Protein AF-0000000078949947 (afdb_homodimer)

Radius of gyration: 23.32 Å; Cα contacts (8 Å, |Δi|>4): 1064; chains: 2; bounding box: 54×66×58 Å

Solvent-accessible surface area (backbone atoms only — not comparable to full-atom values): 25409 Å² total; per-residue (Å²): 137,68,42,41,74,40,51,71,68,37,45,78,71,24,43,56,66,83,35,68,67,46,42,41,40,52,71,69,66,50,63,49,78,72,33,73,46,39,34,27,37,56,73,39,55,52,26,29,45,30,62,38,53,92,55,86,46,49,63,58,54,96,74,44,79,74,49,72,36,62,74,62,40,54,33,36,42,34,33,24,37,48,58,60,75,52,43,49,52,43,40,20,55,45,22,17,67,24,39,36,31,39,34,37,25,43,38,91,64,29,63,72,69,46,64,66,30,59,50,58,65,66,51,48,50,54,61,35,27,49,52,11,6,24,59,11,54,32,26,48,76,52,46,76,46,79,45,73,30,63,69,62,48,63,70,64,64,70,59,86,95,50,67,60,46,39,36,29,64,31,60,86,38,88,39,48,50,77,73,60,81,62,85,42,78,33,37,36,39,41,39,44,17,79,76,36,69,53,69,70,54,51,53,55,48,41,73,72,63,32,43,59,20,15,66,43,92,41,43,67,54,42,56,55,49,50,54,34,50,50,44,55,49,58,54,54,39,71,89,120,137,68,41,42,73,39,50,72,69,34,46,79,70,25,42,54,63,83,35,67,68,47,39,41,41,53,70,70,64,51,64,49,79,72,33,73,46,41,33,26,36,56,75,39,56,51,28,25,41,29,62,39,56,92,57,85,42,48,65,57,54,94,70,45,82,72,47,72,37,63,75,61,40,54,33,37,42,34,34,24,37,48,59,60,76,54,45,48,51,42,41,21,55,43,20,18,68,25,39,37,30,40,34,38,24,42,39,90,65,28,64,71,69,45,64,67,31,58,50,56,67,69,49,48,50,52,61,34,28,50,53,10,6,26,59,11,53,31,26,49,75,52,44,76,46,79,46,73,31,62,68,62,49,64,70,64,65,71,60,84,96,49,68,60,46,38,36,28,62,32,60,87,37,88,39,48,50,76,73,59,81,63,85,43,77,33,36,38,39,41,38,44,18,79,77,37,68,53,71,70,55,52,53,54,46,41,73,72,63,31,44,58,20,14,67,43,92,40,43,65,54,43,58,55,48,51,54,34,50,51,44,54,49,59,56,53,39,71,90,121

Nearest PDB structures (foldseek):
  1nxz-assembly1_B  TM=7.321E-01  e=8.534E-15  Haemophilus influenzae
  1vhk-assembly3_C  TM=7.409E-01  e=8.201E-14  Bacillus subtilis
  5vm8-assembly3_A  TM=7.693E-01  e=1.000E-12  Neisseria gonorrhoeae
  3kw2-assembly1_B  TM=7.821E-01  e=1.814E-12  Porphyromonas gingivalis ATCC 33277
  2z0y-assembly3_A  TM=6.075E-01  e=7.136E-12  Thermus thermophilus

Sequence (480 aa):
MNLILINPDELKNGLILNDSRVKHINEILKLKNNETFKFGIIGEEHIYSCVYQKDVKLFFRKNHKIAKSNKLKKLKVIIGLVRPIAAKRIITHLGSMGISELIFFNALLSEKSYSCSKLFKEREYEKYLIEGAMQGGITYIPKVNILNNLREVLKNTEYEGSNTTKILLERESKNKLVDLNIKTKNTVVIIGPERGFITKEINLIKEYNFNAYNISSNILRTETATIVASAIITSKMNSKMNLILINPDELKNGLILNDSRVKHINEILKLKNNETFKFGIIGEEHIYSCVYQKDVKLFFRKNHKIAKSNKLKKLKVIIGLVRPIAAKRIITHLGSMGISELIFFNALLSEKSYSCSKLFKEREYEKYLIEGAMQGGITYIPKVNILNNLREVLKNTEYEGSNTTKILLERESKNKLVDLNIKTKNTVVIIGPERGFITKEINLIKEYNFNAYNISSNILRTETATIVASAIITSKMNSK

pLDDT: mean 90.92, std 9.74, range [47.66, 98.75]

InterPro domains:
  IPR006700 Ribosomal RNA small subunit methyltransferase E [PIRSF015601] (1-238)
  IPR006700 Ribosomal RNA small subunit methyltransferase E [PTHR30027] (1-235)
  IPR006700 Ribosomal RNA small subunit methyltransferase E [TIGR00046] (1-237)
  IPR029026 tRNA (guanine-N1-)-methyltransferase, N-terminal [G3DSA:3.40.1280.10] (6-240)
  IPR029028 Alpha/beta knot methyltransferases [SSF75217] (74-235)
  IPR046886 Ribosomal RNA small subunit methyltransferase E, methyltransferase domain [PF04452] (72-233)
  IPR046886 Ribosomal RNA small subunit methyltransferase E, methyltransferase domain [cd18084] (75-233)

Secondary structure (DSSP, 8-state):
--EEEE-HHHHHH-B-TTSHHHHIIIIIS-PPTT-EEEEEETT-SEEEEEE---SSSB-----EEEEEPPPPEEEEEEEE---HHHHHHHHHHHHHHTEEEEEEE--TTS-GGGGGSHHHHT-THHHHHHHHHHHHT-----EEEEESSHHHHHHT---SSS-EEEEEE-TT-SSBGGG----SSEEEEEE--TT---HHHHHHHHHTTPEEEBS-SS---HHHHHHHHHHHHHHHS---/--EEEE-HHHHHH-EETTSHHHHIIIIIS-PPTT-EEEEEETT-SEEEEEE---SSEE-----EEEEEPPPPEEEEEEEE---HHHHHHHHHHHHHHTEEEEEEE--TTS-GGGGGSHHHHT-THHHHHHHHHHHHT-S---EEEEESSHHHHHHT---SSS-EEEEEE-TT-SSBGGG----SSEEEEEE--TT---HHHHHHHHHTTPEEEBS-SS---HHHHHHHHHHHHHHHS---

Foldseek 3Di:
DFEAEDEPVCQVVADACPDPSNCCCCPPVVDDAQDKDWYYYAPDFFIAIDGDHPDRGGHGDRDDGDDTAAAAAQEEEEEEQEAPVLVLLLLLLVLLLRHAAYEYEHAPPGDPCRCVDCVNPVVVSQVSSSNSVSNNVHNYGHYYYYYYYLVVVLVPPDDPPWDEAAAEEDLPDPAALLPDQDDTRHYYYYFYYQVGHDPVSVVVSVVSVHDYHYHDNDDDGSSVCSSVNSNSVSVNRPSD/DFEAEDEPVCQVVAAACPDPSNCCCCPPVVDDAQDKDWYDYAPDFFIAIAGADDDRGTHGDRDDGDDTAAAAAQEEEEEEQEAPVLVLVLLLLVLLLRHAAYEYEHAPPGDPCRCVDCVNPVVVSQVSSSNSVSVNVHNYGHYYYYYYYLVVVLVPPDDPPWDEAAAEEDLPDPAALLPDQDDTRHYYYYFYYQVGHDPVSVVVSVVSVHDYHYHDNDDDGSSVCSSVNSNSVSVNRPSD

Organism: Borrelia turicatae (strain 91E135) (NCBI:txid314724)

Structure (mmCIF, N/CA/C/O backbone):
data_AF-0000000078949947-model_v1
#
loop_
_entity.id
_entity.type
_entity.pdbx_description
1 polymer 'Ribosomal RNA small subunit methyltransferase E'
#
loop_
_atom_site.group_PDB
_atom_site.id
_atom_site.type_symbol
_atom_site.label_atom_id
_atom_site.label_alt_id
_atom_site.label_comp_id
_atom_site.label_asym_id
_atom_site.label_entity_id
_atom_site.label_seq_id
_atom_site.pdbx_PDB_ins_code
_atom_site.Cartn_x
_atom_site.Cartn_y
_atom_site.Cartn_z
_atom_site.occupancy
_atom_site.B_iso_or_equiv
_atom_site.auth_seq_id
_atom_site.auth_comp_id
_atom_site.auth_asym_id
_atom_site.auth_atom_id
_atom_site.pdbx_PDB_model_num
ATOM 1 N N . MET A 1 1 ? 13.273 -11.602 -13.07 1 56.44 1 MET A N 1
ATOM 2 C CA . MET A 1 1 ? 12.695 -12.867 -13.516 1 56.44 1 MET A CA 1
ATOM 3 C C . MET A 1 1 ? 11.172 -12.797 -13.492 1 56.44 1 MET A C 1
ATOM 5 O O . MET A 1 1 ? 10.57 -12.516 -12.445 1 56.44 1 MET A O 1
ATOM 9 N N . ASN A 1 2 ? 10.586 -12.422 -14.641 1 76.69 2 ASN A N 1
ATOM 10 C CA . ASN A 1 2 ? 9.164 -12.203 -14.867 1 76.69 2 ASN A CA 1
ATOM 11 C C . ASN A 1 2 ? 8.422 -13.516 -15.109 1 76.69 2 ASN A C 1
ATOM 13 O O . ASN A 1 2 ? 8.906 -14.375 -15.844 1 76.69 2 ASN A O 1
ATOM 17 N N . LEU A 1 3 ? 7.602 -13.977 -14.18 1 90.25 3 LEU A N 1
ATOM 18 C CA . LEU A 1 3 ? 6.777 -15.172 -14.312 1 90.25 3 LEU A CA 1
ATOM 19 C C . LEU A 1 3 ? 5.574 -14.906 -15.211 1 90.25 3 LEU A C 1
ATOM 21 O O . LEU A 1 3 ? 4.852 -13.93 -15.023 1 90.25 3 LEU A O 1
ATOM 25 N N . ILE A 1 4 ? 5.516 -15.758 -16.266 1 90.81 4 ILE A N 1
ATOM 26 C CA . ILE A 1 4 ? 4.332 -15.695 -17.125 1 90.81 4 ILE A CA 1
ATOM 27 C C . ILE A 1 4 ? 3.359 -16.812 -16.75 1 90.81 4 ILE A C 1
ATOM 29 O O . ILE A 1 4 ? 3.748 -17.969 -16.656 1 90.81 4 ILE A O 1
ATOM 33 N N . LEU A 1 5 ? 2.143 -16.438 -16.562 1 93.81 5 LEU A N 1
ATOM 34 C CA . LEU A 1 5 ? 1.14 -17.438 -16.219 1 93.81 5 LEU A CA 1
ATOM 35 C C . LEU A 1 5 ? 0.261 -17.766 -17.422 1 93.81 5 LEU A C 1
ATOM 37 O O . LEU A 1 5 ? -0.149 -16.875 -18.156 1 93.81 5 LEU A O 1
ATOM 41 N N . ILE A 1 6 ? 0.01 -19.078 -17.562 1 91.31 6 ILE A N 1
ATOM 42 C CA . ILE A 1 6 ? -0.837 -19.516 -18.672 1 91.31 6 ILE A CA 1
ATOM 43 C C . ILE A 1 6 ? -1.912 -20.469 -18.156 1 91.31 6 ILE A C 1
ATOM 45 O O . ILE A 1 6 ? -1.75 -21.078 -17.094 1 91.31 6 ILE A O 1
ATOM 49 N N . ASN A 1 7 ? -2.988 -20.547 -18.875 1 91.62 7 ASN A N 1
ATOM 50 C CA . ASN A 1 7 ? -4.008 -21.562 -18.594 1 91.62 7 ASN A CA 1
ATOM 51 C C . ASN A 1 7 ? -3.6 -22.938 -19.109 1 91.62 7 ASN A C 1
ATOM 53 O O . ASN A 1 7 ? -2.832 -23.031 -20.062 1 91.62 7 ASN A O 1
ATOM 57 N N . PRO A 1 8 ? -4.156 -23.969 -18.516 1 87.31 8 PRO A N 1
ATOM 58 C CA . PRO A 1 8 ? -3.822 -25.328 -18.969 1 87.31 8 PRO A CA 1
ATOM 59 C C . PRO A 1 8 ? -4.051 -25.5 -20.469 1 87.31 8 PRO A C 1
ATOM 61 O O . PRO A 1 8 ? -3.252 -26.172 -21.141 1 87.31 8 PRO A O 1
ATOM 64 N N . ASP A 1 9 ? -5.031 -24.906 -21.031 1 87.31 9 ASP A N 1
ATOM 65 C CA . ASP A 1 9 ? -5.34 -25.062 -22.453 1 87.31 9 ASP A CA 1
ATOM 66 C C . ASP A 1 9 ? -4.312 -24.328 -23.312 1 87.31 9 ASP A C 1
ATOM 68 O O . ASP A 1 9 ? -4.07 -24.719 -24.453 1 87.31 9 ASP A O 1
ATOM 72 N N . GLU A 1 10 ? -3.73 -23.328 -22.766 1 86 10 GLU A N 1
ATOM 73 C CA . GLU A 1 10 ? -2.754 -22.531 -23.5 1 86 10 GLU A CA 1
ATOM 74 C C . GLU A 1 10 ? -1.422 -23.266 -23.625 1 86 10 GLU A C 1
ATOM 76 O O . GLU A 1 10 ? -0.594 -22.922 -24.469 1 86 10 GLU A O 1
ATOM 81 N N . LEU A 1 11 ? -1.223 -24.234 -22.781 1 81.62 11 LEU A N 1
ATOM 82 C CA . LEU A 1 11 ? -0.013 -25.047 -22.875 1 81.62 11 LEU A CA 1
ATOM 83 C C . LEU A 1 11 ? 0.04 -25.797 -24.188 1 81.62 11 LEU A C 1
ATOM 85 O O . LEU A 1 11 ? 1.101 -25.891 -24.812 1 81.62 11 LEU A O 1
ATOM 89 N N . LYS A 1 12 ? -1.072 -26.281 -24.516 1 79.19 12 LYS A N 1
ATOM 90 C CA . LYS A 1 12 ? -1.162 -27.062 -25.75 1 79.19 12 LYS A CA 1
ATOM 91 C C . LYS A 1 12 ? -1.286 -26.141 -26.969 1 79.19 12 LYS A C 1
ATOM 93 O O . LYS A 1 12 ? -0.629 -26.375 -27.984 1 79.19 12 LYS A O 1
ATOM 98 N N . ASN A 1 13 ? -2.035 -25.031 -26.859 1 81.62 13 ASN A N 1
ATOM 99 C CA . ASN A 1 13 ? -2.412 -24.203 -28 1 81.62 13 ASN A CA 1
ATOM 100 C C . ASN A 1 13 ? -1.415 -23.062 -28.219 1 81.62 13 ASN A C 1
ATOM 102 O O . ASN A 1 13 ? -1.384 -22.469 -29.297 1 81.62 13 ASN A O 1
ATOM 106 N N . GLY A 1 14 ? -0.621 -22.875 -27.234 1 79.06 14 GLY A N 1
ATOM 107 C CA . GLY A 1 14 ? 0.303 -21.766 -27.312 1 79.06 14 GLY A CA 1
ATOM 108 C C . GLY A 1 14 ? -0.367 -20.422 -27.094 1 79.06 14 GLY A C 1
ATOM 109 O O . GLY A 1 14 ? -1.569 -20.359 -26.828 1 79.06 14 GLY A O 1
ATOM 110 N N . LEU A 1 15 ? 0.435 -19.281 -27 1 81.56 15 LEU A N 1
ATOM 111 C CA . LEU A 1 15 ? -0.066 -17.922 -26.875 1 81.56 15 LEU A CA 1
ATOM 112 C C . LEU A 1 15 ? -0.002 -17.188 -28.219 1 81.56 15 LEU A C 1
ATOM 114 O O . LEU A 1 15 ? 0.968 -17.344 -28.969 1 81.56 15 LEU A O 1
ATOM 118 N N . ILE A 1 16 ? -1.073 -16.5 -28.469 1 76.69 16 ILE A N 1
ATOM 119 C CA . ILE A 1 16 ? -1.094 -15.727 -29.703 1 76.69 16 ILE A CA 1
ATOM 120 C C . ILE A 1 16 ? -0.19 -14.5 -29.562 1 76.69 16 ILE A C 1
ATOM 122 O O . ILE A 1 16 ? 0.018 -14.008 -28.453 1 76.69 16 ILE A O 1
ATOM 126 N N . LEU A 1 17 ? 0.232 -13.938 -30.672 1 75.19 17 LEU A N 1
ATOM 127 C CA . LEU A 1 17 ? 1.234 -12.875 -30.672 1 75.19 17 LEU A CA 1
ATOM 128 C C . LEU A 1 17 ? 0.661 -11.586 -30.094 1 75.19 17 LEU A C 1
ATOM 130 O O . LEU A 1 17 ? 1.397 -10.773 -29.547 1 75.19 17 LEU A O 1
ATOM 134 N N . ASN A 1 18 ? -0.579 -11.406 -30.141 1 77.25 18 ASN A N 1
ATOM 135 C CA . ASN A 1 18 ? -1.183 -10.164 -29.672 1 77.25 18 ASN A CA 1
ATOM 136 C C . ASN A 1 18 ? -1.507 -10.219 -28.188 1 77.25 18 ASN A C 1
ATOM 138 O O . ASN A 1 18 ? -1.95 -9.227 -27.594 1 77.25 18 ASN A O 1
ATOM 142 N N . ASP A 1 19 ? -1.219 -11.297 -27.656 1 82.06 19 ASP A N 1
ATOM 143 C CA . ASP A 1 19 ? -1.42 -11.461 -26.219 1 82.06 19 ASP A CA 1
ATOM 144 C C . ASP A 1 19 ? -0.518 -10.516 -25.438 1 82.06 19 ASP A C 1
ATOM 146 O O . ASP A 1 19 ? 0.651 -10.328 -25.781 1 82.06 19 ASP A O 1
ATOM 150 N N . SER A 1 20 ? -1.124 -9.875 -24.438 1 82 20 SER A N 1
ATOM 151 C CA . SER A 1 20 ? -0.386 -8.914 -23.625 1 82 20 SER A CA 1
ATOM 152 C C . SER A 1 20 ? 0.866 -9.547 -23.016 1 82 20 SER A C 1
ATOM 154 O O . SER A 1 20 ? 1.889 -8.883 -22.859 1 82 20 SER A O 1
ATOM 156 N N . ARG A 1 21 ? 0.862 -10.773 -22.703 1 81.81 21 ARG A N 1
ATOM 157 C CA . ARG A 1 21 ? 2.008 -11.484 -22.141 1 81.81 21 ARG A CA 1
ATOM 158 C C . ARG A 1 21 ? 3.129 -11.609 -23.172 1 81.81 21 ARG A C 1
ATOM 160 O O . ARG A 1 21 ? 4.305 -11.445 -22.828 1 81.81 21 ARG A O 1
ATOM 167 N N . VAL A 1 22 ? 2.701 -11.883 -24.375 1 78.44 22 VAL A N 1
ATOM 168 C CA . VAL A 1 22 ? 3.686 -11.977 -25.438 1 78.44 22 VAL A CA 1
ATOM 169 C C . VAL A 1 22 ? 4.305 -10.609 -25.703 1 78.44 22 VAL A C 1
ATOM 171 O O . VAL A 1 22 ? 5.516 -10.484 -25.875 1 78.44 22 VAL A O 1
ATOM 174 N N . LYS A 1 23 ? 3.465 -9.695 -25.672 1 80.69 23 LYS A N 1
ATOM 175 C CA . LYS A 1 23 ? 3.961 -8.336 -25.844 1 80.69 23 LYS A CA 1
ATOM 176 C C . LYS A 1 23 ? 4.949 -7.969 -24.734 1 80.69 23 LYS A C 1
ATOM 178 O O . LYS A 1 23 ? 5.973 -7.332 -25 1 80.69 23 LYS A O 1
ATOM 183 N N . HIS A 1 24 ? 4.555 -8.336 -23.594 1 82.25 24 HIS A N 1
ATOM 184 C CA . HIS A 1 24 ? 5.445 -8.102 -22.469 1 82.25 24 HIS A CA 1
ATOM 185 C C . HIS A 1 24 ? 6.801 -8.766 -22.688 1 82.25 24 HIS A C 1
ATOM 187 O O . HIS A 1 24 ? 7.844 -8.141 -22.469 1 82.25 24 HIS A O 1
ATOM 193 N N . ILE A 1 25 ? 6.793 -9.898 -23.156 1 79.94 25 ILE A N 1
ATOM 194 C CA . ILE A 1 25 ? 8.008 -10.664 -23.391 1 79.94 25 ILE A CA 1
ATOM 195 C C . ILE A 1 25 ? 8.836 -9.984 -24.484 1 79.94 25 ILE A C 1
ATOM 197 O O . ILE A 1 25 ? 10.047 -9.812 -24.328 1 79.94 25 ILE A O 1
ATOM 201 N N . ASN A 1 26 ? 8.148 -9.547 -25.453 1 78.81 26 ASN A N 1
ATOM 202 C CA . ASN A 1 26 ? 8.828 -9.016 -26.625 1 78.81 26 ASN A CA 1
ATOM 203 C C . ASN A 1 26 ? 9.281 -7.574 -26.406 1 78.81 26 ASN A C 1
ATOM 205 O O . ASN A 1 26 ? 10.406 -7.211 -26.766 1 78.81 26 ASN A O 1
ATOM 209 N N . GLU A 1 27 ? 8.414 -6.84 -25.781 1 79.88 27 GLU A N 1
ATOM 210 C CA . GLU A 1 27 ? 8.648 -5.398 -25.75 1 79.88 27 GLU A CA 1
ATOM 211 C C . GLU A 1 27 ? 9.312 -4.977 -24.438 1 79.88 27 GLU A C 1
ATOM 213 O O . GLU A 1 27 ? 10.07 -4.008 -24.406 1 79.88 27 GLU A O 1
ATOM 218 N N . ILE A 1 28 ? 9.039 -5.672 -23.516 1 75.12 28 ILE A N 1
ATOM 219 C CA . ILE A 1 28 ? 9.531 -5.242 -22.203 1 75.12 28 ILE A CA 1
ATOM 220 C C . ILE A 1 28 ? 10.758 -6.066 -21.828 1 75.12 28 ILE A C 1
ATOM 222 O O . ILE A 1 28 ? 11.797 -5.516 -21.453 1 75.12 28 ILE A O 1
ATOM 226 N N . LEU A 1 29 ? 10.602 -7.324 -21.938 1 77.12 29 LEU A N 1
ATOM 227 C CA . LEU A 1 29 ? 11.719 -8.188 -21.562 1 77.12 29 LEU A CA 1
ATOM 228 C C . LEU A 1 29 ? 12.719 -8.312 -22.719 1 77.12 29 LEU A C 1
ATOM 230 O O . LEU A 1 29 ? 13.875 -8.664 -22.5 1 77.12 29 LEU A O 1
ATOM 234 N N . LYS A 1 30 ? 12.234 -8.031 -23.922 1 79.81 30 LYS A N 1
ATOM 235 C CA . LYS A 1 30 ? 13.047 -8.031 -25.141 1 79.81 30 LYS A CA 1
ATOM 236 C C . LYS A 1 30 ? 13.859 -9.32 -25.25 1 79.81 30 LYS A C 1
ATOM 238 O O . LYS A 1 30 ? 15.062 -9.289 -25.516 1 79.81 30 LYS A O 1
ATOM 243 N N . LEU A 1 31 ? 13.219 -10.383 -24.984 1 79.25 31 LEU A N 1
ATOM 244 C CA . LEU A 1 31 ? 13.891 -11.672 -25.047 1 79.25 31 LEU A CA 1
ATOM 245 C C . LEU A 1 31 ? 14.32 -12 -26.469 1 79.25 31 LEU A C 1
ATOM 247 O O . LEU A 1 31 ? 13.578 -11.758 -27.422 1 79.25 31 LEU A O 1
ATOM 251 N N . LYS A 1 32 ? 15.555 -12.375 -26.516 1 80.5 32 LYS A N 1
ATOM 252 C CA . LYS A 1 32 ? 16.078 -12.812 -27.812 1 80.5 32 LYS A CA 1
ATOM 253 C C . LYS A 1 32 ? 15.82 -14.305 -28.031 1 80.5 32 LYS A C 1
ATOM 255 O O . LYS A 1 32 ? 15.469 -15.023 -27.094 1 80.5 32 LYS A O 1
ATOM 260 N N . ASN A 1 33 ? 16.047 -14.633 -29.312 1 79.69 33 ASN A N 1
ATOM 261 C CA . ASN A 1 33 ? 15.898 -16.047 -29.641 1 79.69 33 ASN A CA 1
ATOM 262 C C . ASN A 1 33 ? 16.844 -16.922 -28.828 1 79.69 33 ASN A C 1
ATOM 264 O O . ASN A 1 33 ? 18.016 -16.578 -28.641 1 79.69 33 ASN A O 1
ATOM 268 N N . ASN A 1 34 ? 16.266 -17.984 -28.156 1 80.31 34 ASN A N 1
ATOM 269 C CA . ASN A 1 34 ? 17 -19 -27.391 1 80.31 34 ASN A CA 1
ATOM 270 C C . ASN A 1 34 ? 17.219 -18.547 -25.953 1 80.31 34 ASN A C 1
ATOM 272 O O . ASN A 1 34 ? 17.906 -19.234 -25.188 1 80.31 34 ASN A O 1
ATOM 276 N N . GLU A 1 35 ? 16.641 -17.391 -25.656 1 82.69 35 GLU A N 1
ATOM 277 C CA . GLU A 1 35 ? 16.656 -17.031 -24.234 1 82.69 35 GLU A CA 1
ATOM 278 C C . GLU A 1 35 ? 15.531 -17.703 -23.469 1 82.69 35 GLU A C 1
ATOM 280 O O . GLU A 1 35 ? 14.531 -18.109 -24.062 1 82.69 35 GLU A O 1
ATOM 285 N N . THR A 1 36 ? 15.82 -17.781 -22.219 1 81.94 36 THR A N 1
ATOM 286 C CA . THR A 1 36 ? 14.859 -18.531 -21.422 1 81.94 36 THR A CA 1
ATOM 287 C C . THR A 1 36 ? 13.992 -17.594 -20.594 1 81.94 36 THR A C 1
ATOM 289 O O . THR A 1 36 ? 14.406 -16.484 -20.266 1 81.94 36 THR A O 1
ATOM 292 N N . PHE A 1 37 ? 12.781 -17.969 -20.344 1 83.81 37 PHE A N 1
ATOM 293 C CA . PHE A 1 37 ? 11.891 -17.281 -19.422 1 83.81 37 PHE A CA 1
ATOM 294 C C . PHE A 1 37 ? 11.086 -18.281 -18.594 1 83.81 37 PHE A C 1
ATOM 296 O O . PHE A 1 37 ? 11.023 -19.453 -18.922 1 83.81 37 PHE A O 1
ATOM 303 N N . LYS A 1 38 ? 10.547 -17.781 -17.562 1 89 38 LYS A N 1
ATOM 304 C CA . LYS A 1 38 ? 9.805 -18.641 -16.641 1 89 38 LYS A CA 1
ATOM 305 C C . LYS A 1 38 ? 8.305 -18.562 -16.906 1 89 38 LYS A C 1
ATOM 307 O O . LYS A 1 38 ? 7.777 -17.484 -17.188 1 89 38 LYS A O 1
ATOM 312 N N . PHE A 1 39 ? 7.68 -19.719 -16.844 1 89.44 39 PHE A N 1
ATOM 313 C CA . PHE A 1 39 ? 6.223 -19.703 -16.922 1 89.44 39 PHE A CA 1
ATOM 314 C C . PHE A 1 39 ? 5.625 -20.703 -15.938 1 89.44 39 PHE A C 1
ATOM 316 O O . PHE A 1 39 ? 6.309 -21.625 -15.484 1 89.44 39 PHE A O 1
ATOM 323 N N . GLY A 1 40 ? 4.449 -20.484 -15.547 1 92.62 40 GLY A N 1
ATOM 324 C CA . GLY A 1 40 ? 3.656 -21.375 -14.719 1 92.62 40 GLY A CA 1
ATOM 325 C C . GLY A 1 40 ? 2.246 -21.578 -15.234 1 92.62 40 GLY A C 1
ATOM 326 O O . GLY A 1 40 ? 1.744 -20.766 -16.016 1 92.62 40 GLY A O 1
ATOM 327 N N . ILE A 1 41 ? 1.756 -22.734 -14.93 1 93.19 41 ILE A N 1
ATOM 328 C CA . ILE A 1 41 ? 0.366 -23.031 -15.258 1 93.19 41 ILE A CA 1
ATOM 329 C C . ILE A 1 41 ? -0.526 -22.703 -14.062 1 93.19 41 ILE A C 1
ATOM 331 O O . ILE A 1 41 ? -0.269 -23.172 -12.945 1 93.19 41 ILE A O 1
ATOM 335 N N . ILE A 1 42 ? -1.547 -21.969 -14.375 1 95.19 42 ILE A N 1
ATOM 336 C CA . ILE A 1 42 ? -2.443 -21.547 -13.305 1 95.19 42 ILE A CA 1
ATOM 337 C C . ILE A 1 42 ? -3.023 -22.781 -12.609 1 95.19 42 ILE A C 1
ATOM 339 O O . ILE A 1 42 ? -3.59 -23.656 -13.258 1 95.19 42 ILE A O 1
ATOM 343 N N . GLY A 1 43 ? -2.836 -22.75 -11.289 1 95.44 43 GLY A N 1
ATOM 344 C CA . GLY A 1 43 ? -3.373 -23.859 -10.5 1 95.44 43 GLY A CA 1
ATOM 345 C C . GLY A 1 43 ? -2.369 -24.969 -10.266 1 95.44 43 GLY A C 1
ATOM 346 O O . GLY A 1 43 ? -2.643 -25.906 -9.523 1 95.44 43 GLY A O 1
ATOM 347 N N . GLU A 1 44 ? -1.245 -24.859 -10.898 1 93.94 44 GLU A N 1
ATOM 348 C CA . GLU A 1 44 ? -0.224 -25.891 -10.719 1 93.94 44 GLU A CA 1
ATOM 349 C C . GLU A 1 44 ? 0.926 -25.375 -9.852 1 93.94 44 GLU A C 1
ATOM 351 O O . GLU A 1 44 ? 1.234 -24.188 -9.859 1 93.94 44 GLU A O 1
ATOM 356 N N . GLU A 1 45 ? 1.614 -26.219 -9.234 1 93.94 45 GLU A N 1
ATOM 357 C CA . GLU A 1 45 ? 2.598 -25.891 -8.203 1 93.94 45 GLU A CA 1
ATOM 358 C C . GLU A 1 45 ? 3.945 -25.531 -8.828 1 93.94 45 GLU A C 1
ATOM 360 O O . GLU A 1 45 ? 4.688 -24.719 -8.289 1 93.94 45 GLU A O 1
ATOM 365 N N . HIS A 1 46 ? 4.188 -26.047 -9.945 1 93.38 46 HIS A N 1
ATOM 366 C CA . HIS A 1 46 ? 5.555 -25.953 -10.438 1 93.38 46 HIS A CA 1
ATOM 367 C C . HIS A 1 46 ? 5.703 -24.797 -11.43 1 93.38 46 HIS A C 1
ATOM 369 O O . HIS A 1 46 ? 4.773 -24.5 -12.18 1 93.38 46 HIS A O 1
ATOM 375 N N . ILE A 1 47 ? 6.848 -24.234 -11.398 1 93 47 ILE A N 1
ATOM 376 C CA . ILE A 1 47 ? 7.273 -23.203 -12.352 1 93 47 ILE A CA 1
ATOM 377 C C . ILE A 1 47 ? 8.305 -23.797 -13.312 1 93 47 ILE A C 1
ATOM 379 O O . ILE A 1 47 ? 9.211 -24.516 -12.891 1 93 47 ILE A O 1
ATOM 383 N N . TYR A 1 48 ? 8.141 -23.422 -14.57 1 90.25 48 TYR A N 1
ATOM 384 C CA . TYR A 1 48 ? 8.953 -24.047 -15.609 1 90.25 48 TYR A CA 1
ATOM 385 C C . TYR A 1 48 ? 9.758 -23 -16.375 1 90.25 48 TYR A C 1
ATOM 387 O O . TYR A 1 48 ? 9.422 -21.812 -16.344 1 90.25 48 TYR A O 1
ATOM 395 N N . SER A 1 49 ? 10.844 -23.516 -16.891 1 86.44 49 SER A N 1
ATOM 396 C CA . SER A 1 49 ? 11.617 -22.688 -17.812 1 86.44 49 SER A CA 1
ATOM 397 C C . SER A 1 49 ? 11.289 -23.031 -19.266 1 86.44 49 SER A C 1
ATOM 399 O O . SER A 1 49 ? 11.102 -24.203 -19.609 1 86.44 49 SER A O 1
ATOM 401 N N . CYS A 1 50 ? 11.156 -22 -20.062 1 81.38 50 CYS A N 1
ATOM 402 C CA . CYS A 1 50 ? 10.898 -22.188 -21.484 1 81.38 50 CYS A CA 1
ATOM 403 C C . CYS A 1 50 ? 11.867 -21.375 -22.328 1 81.38 50 CYS A C 1
ATOM 405 O O . CYS A 1 50 ? 12.266 -20.281 -21.938 1 81.38 50 CYS A O 1
ATOM 407 N N . VAL A 1 51 ? 12.203 -21.969 -23.391 1 78.44 51 VAL A N 1
ATOM 408 C CA . VAL A 1 51 ? 13.062 -21.266 -24.344 1 78.44 51 VAL A CA 1
ATOM 409 C C . VAL A 1 51 ? 12.203 -20.438 -25.297 1 78.44 51 VAL A C 1
ATOM 411 O O . VAL A 1 51 ? 11.211 -20.938 -25.844 1 78.44 51 VAL A O 1
ATOM 414 N N . TYR A 1 52 ? 12.602 -19.156 -25.359 1 77.75 52 TYR A N 1
ATOM 415 C CA . TYR A 1 52 ? 11.883 -18.25 -26.25 1 77.75 52 TYR A CA 1
ATOM 416 C C . TYR A 1 52 ? 12.258 -18.516 -27.703 1 77.75 52 TYR A C 1
ATOM 418 O O . TYR A 1 52 ? 13.445 -18.531 -28.047 1 77.75 52 TYR A O 1
ATOM 426 N N . GLN A 1 53 ? 11.375 -18.844 -28.547 1 75 53 GLN A N 1
ATOM 427 C CA . GLN A 1 53 ? 11.555 -18.922 -30 1 75 53 GLN A CA 1
ATOM 428 C C . GLN A 1 53 ? 10.531 -18.062 -30.719 1 75 53 GLN A C 1
ATOM 430 O O . GLN A 1 53 ? 9.32 -18.25 -30.562 1 75 53 GLN A O 1
ATOM 435 N N . LYS A 1 54 ? 11.07 -16.953 -31.266 1 66.44 54 LYS A N 1
ATOM 436 C CA . LYS A 1 54 ? 10.234 -16.031 -32.031 1 66.44 54 LYS A CA 1
ATOM 437 C C . LYS A 1 54 ? 9.562 -16.75 -33.219 1 66.44 54 LYS A C 1
ATOM 439 O O . LYS A 1 54 ? 10.242 -17.219 -34.125 1 66.44 54 LYS A O 1
ATOM 444 N N . ASP A 1 55 ? 8.477 -17.531 -32.938 1 65.31 55 ASP A N 1
ATOM 445 C CA . ASP A 1 55 ? 7.738 -18.047 -34.062 1 65.31 55 ASP A CA 1
ATOM 446 C C . ASP A 1 55 ? 6.309 -17.516 -34.094 1 65.31 55 ASP A C 1
ATOM 448 O O . ASP A 1 55 ? 5.984 -16.578 -33.375 1 65.31 55 ASP A O 1
ATOM 452 N N . VAL A 1 56 ? 5.43 -18.078 -34.906 1 59.28 56 VAL A N 1
ATOM 453 C CA . VAL A 1 56 ? 4.035 -17.688 -35.094 1 59.28 56 VAL A CA 1
ATOM 454 C C . VAL A 1 56 ? 3.324 -17.719 -33.75 1 59.28 56 VAL A C 1
ATOM 456 O O . VAL A 1 56 ? 2.484 -16.859 -33.438 1 59.28 56 VAL A O 1
ATOM 459 N N . LYS A 1 57 ? 3.668 -18.75 -32.938 1 62.38 57 LYS A N 1
ATOM 460 C CA . LYS A 1 57 ? 3.115 -18.922 -31.594 1 62.38 57 LYS A CA 1
ATOM 461 C C . LYS A 1 57 ? 4.219 -19.203 -30.562 1 62.38 57 LYS A C 1
ATOM 463 O O . LYS A 1 57 ? 5.328 -19.594 -30.938 1 62.38 57 LYS A O 1
ATOM 468 N N . LEU A 1 58 ? 3.984 -18.641 -29.391 1 65.44 58 LEU A N 1
ATOM 469 C CA . LEU A 1 58 ? 4.891 -19.016 -28.312 1 65.44 58 LEU A CA 1
ATOM 470 C C . LEU A 1 58 ? 4.438 -20.312 -27.641 1 65.44 58 LEU A C 1
ATOM 472 O O . LEU A 1 58 ? 3.344 -20.375 -27.062 1 65.44 58 LEU A O 1
ATOM 476 N N . PHE A 1 59 ? 5.195 -21.406 -27.922 1 63.84 59 PHE A N 1
ATOM 477 C CA . PHE A 1 59 ? 4.867 -22.703 -27.344 1 63.84 59 PHE A CA 1
ATOM 478 C C . PHE A 1 59 ? 5.645 -22.938 -26.047 1 63.84 59 PHE A C 1
ATOM 480 O O . PHE A 1 59 ? 6.801 -22.516 -25.938 1 63.84 59 PHE A O 1
ATOM 487 N N . PHE A 1 60 ? 4.879 -23.375 -25.062 1 71.06 60 PHE A N 1
ATOM 488 C CA . PHE A 1 60 ? 5.465 -23.703 -23.766 1 71.06 60 PHE A CA 1
ATOM 489 C C . PHE A 1 60 ? 5.773 -25.188 -23.672 1 71.06 60 PHE A C 1
ATOM 491 O O . PHE A 1 60 ? 4.996 -26.016 -24.125 1 71.06 60 PHE A O 1
ATOM 498 N N . ARG A 1 61 ? 7.047 -25.672 -23.422 1 68 61 ARG A N 1
ATOM 499 C CA . ARG A 1 61 ? 7.371 -27.078 -23.156 1 68 61 ARG A CA 1
ATOM 500 C C . ARG A 1 61 ? 7.707 -27.297 -21.688 1 68 61 ARG A C 1
ATOM 502 O O . ARG A 1 61 ? 8.555 -26.594 -21.125 1 68 61 ARG A O 1
ATOM 509 N N . LYS A 1 62 ? 6.777 -28.234 -21.031 1 64.25 62 LYS A N 1
ATOM 510 C CA . LYS A 1 62 ? 7.027 -28.641 -19.656 1 64.25 62 LYS A CA 1
ATOM 511 C C . LYS A 1 62 ? 8.32 -29.438 -19.531 1 64.25 62 LYS A C 1
ATOM 513 O O . LYS A 1 62 ? 8.43 -30.547 -20.078 1 64.25 62 LYS A O 1
ATOM 518 N N . ASN A 1 63 ? 9.461 -28.906 -19.766 1 64.94 63 ASN A N 1
ATOM 519 C CA . ASN A 1 63 ? 10.578 -29.828 -19.609 1 64.94 63 ASN A CA 1
ATOM 520 C C . ASN A 1 63 ? 11.273 -29.656 -18.266 1 64.94 63 ASN A C 1
ATOM 522 O O . ASN A 1 63 ? 11.484 -30.625 -17.547 1 64.94 63 ASN A O 1
ATOM 526 N N . HIS A 1 64 ? 11.617 -28.344 -17.844 1 79.62 64 HIS A N 1
ATOM 527 C CA . HIS A 1 64 ? 12.492 -28.203 -16.672 1 79.62 64 HIS A CA 1
ATOM 528 C C . HIS A 1 64 ? 11.805 -27.406 -15.57 1 79.62 64 HIS A C 1
ATOM 530 O O . HIS A 1 64 ? 11.461 -26.25 -15.758 1 79.62 64 HIS A O 1
ATOM 536 N N . LYS A 1 65 ? 11.422 -28.25 -14.5 1 87.19 65 LYS A N 1
ATOM 537 C CA . LYS A 1 65 ? 10.969 -27.625 -13.266 1 87.19 65 LYS A CA 1
ATOM 538 C C . LYS A 1 65 ? 12.086 -26.828 -12.602 1 87.19 65 LYS A C 1
ATOM 540 O O . LYS A 1 65 ? 13.172 -27.359 -12.344 1 87.19 65 LYS A O 1
ATOM 545 N N . ILE A 1 66 ? 11.828 -25.562 -12.438 1 88.5 66 ILE A N 1
ATOM 546 C CA . ILE A 1 66 ? 12.93 -24.766 -11.922 1 88.5 66 ILE A CA 1
ATOM 547 C C . ILE A 1 66 ? 12.602 -24.266 -10.516 1 88.5 66 ILE A C 1
ATOM 549 O O . ILE A 1 66 ? 13.492 -23.922 -9.75 1 88.5 66 ILE A O 1
ATOM 553 N N . ALA A 1 67 ? 11.367 -24.219 -10.18 1 92.06 67 ALA A N 1
ATOM 554 C CA . ALA A 1 67 ? 10.984 -23.75 -8.852 1 92.06 67 ALA A CA 1
ATOM 555 C C . ALA A 1 67 ? 9.578 -24.219 -8.492 1 92.06 67 ALA A C 1
ATOM 557 O O . ALA A 1 67 ? 8.875 -24.797 -9.328 1 92.06 67 ALA A O 1
ATOM 558 N N . LYS A 1 68 ? 9.25 -24.078 -7.258 1 94.94 68 LYS A N 1
ATOM 559 C CA . LYS A 1 68 ? 7.902 -24.328 -6.762 1 94.94 68 LYS A CA 1
ATOM 560 C C . LYS A 1 68 ? 7.227 -23.031 -6.324 1 94.94 68 LYS A C 1
ATOM 562 O O . LYS A 1 68 ? 7.855 -22.188 -5.691 1 94.94 68 LYS A O 1
ATOM 567 N N . SER A 1 69 ? 6.008 -22.938 -6.75 1 95.38 69 SER A N 1
ATOM 568 C CA . SER A 1 69 ? 5.219 -21.781 -6.355 1 95.38 69 SER A CA 1
ATOM 569 C C . SER A 1 69 ? 4.82 -21.859 -4.883 1 95.38 69 SER A C 1
ATOM 571 O O . SER A 1 69 ? 4.508 -22.938 -4.379 1 95.38 69 SER A O 1
ATOM 573 N N . ASN A 1 70 ? 4.809 -20.703 -4.285 1 94.44 70 ASN A N 1
ATOM 574 C CA . ASN A 1 70 ? 4.203 -20.641 -2.961 1 94.44 70 ASN A CA 1
ATOM 575 C C . ASN A 1 70 ? 2.707 -20.938 -3.014 1 94.44 70 ASN A C 1
ATOM 577 O O . ASN A 1 70 ? 2.045 -20.641 -4.004 1 94.44 70 ASN A O 1
ATOM 581 N N . LYS A 1 71 ? 2.193 -21.531 -1.934 1 95.25 71 LYS A N 1
ATOM 582 C CA . LYS A 1 71 ? 0.75 -21.719 -1.803 1 95.25 71 LYS A CA 1
ATOM 583 C C . LYS A 1 71 ? 0.069 -20.438 -1.333 1 95.25 71 LYS A C 1
ATOM 585 O O . LYS A 1 71 ? 0.72 -19.547 -0.774 1 95.25 71 LYS A O 1
ATOM 590 N N . LEU A 1 72 ? -1.174 -20.422 -1.63 1 97.06 72 LEU A N 1
ATOM 591 C CA . LEU A 1 72 ? -1.946 -19.297 -1.11 1 97.06 72 LEU A CA 1
ATOM 592 C C . LEU A 1 72 ? -2.068 -19.375 0.407 1 97.06 72 LEU A C 1
ATOM 594 O O . LEU A 1 72 ? -2.215 -20.469 0.966 1 97.06 72 LEU A O 1
ATOM 598 N N . LYS A 1 73 ? -1.956 -18.234 1.032 1 96.19 73 LYS A N 1
ATOM 599 C CA . LYS A 1 73 ? -2.211 -18.156 2.469 1 96.19 73 LYS A CA 1
ATOM 600 C C . LYS A 1 73 ? -3.707 -18.125 2.76 1 96.19 73 LYS A C 1
ATOM 602 O O . LYS A 1 73 ? -4.469 -17.453 2.062 1 96.19 73 LYS A O 1
ATOM 607 N N . LYS A 1 74 ? -4.148 -18.859 3.754 1 94.88 74 LYS A N 1
ATOM 608 C CA . LYS A 1 74 ? -5.566 -18.938 4.094 1 94.88 74 LYS A CA 1
ATOM 609 C C . LYS A 1 74 ? -6.035 -17.672 4.789 1 94.88 74 LYS A C 1
ATOM 611 O O . LYS A 1 74 ? -6.5 -17.719 5.93 1 94.88 74 LYS A O 1
ATOM 616 N N . LEU A 1 75 ? -5.918 -16.625 4.094 1 96.69 75 LEU A N 1
ATOM 617 C CA . LEU A 1 75 ? -6.398 -15.32 4.508 1 96.69 75 LEU A CA 1
ATOM 618 C C . LEU A 1 75 ? -7.562 -14.867 3.629 1 96.69 75 LEU A C 1
ATOM 620 O O . LEU A 1 75 ? -7.434 -14.805 2.404 1 96.69 75 LEU A O 1
ATOM 624 N N . LYS A 1 76 ? -8.664 -14.625 4.281 1 96.88 76 LYS A N 1
ATOM 625 C CA . LYS A 1 76 ? -9.805 -13.984 3.639 1 96.88 76 LYS A CA 1
ATOM 626 C C . LYS A 1 76 ? -9.82 -12.484 3.904 1 96.88 76 LYS A C 1
ATOM 628 O O . LYS A 1 76 ? -9.844 -12.055 5.059 1 96.88 76 LYS A O 1
ATOM 633 N N . VAL A 1 77 ? -9.781 -11.75 2.824 1 98.25 77 VAL A N 1
ATOM 634 C CA . VAL A 1 77 ? -9.812 -10.297 2.941 1 98.25 77 VAL A CA 1
ATOM 635 C C . VAL A 1 77 ? -11.18 -9.766 2.506 1 98.25 77 VAL A C 1
ATOM 637 O O . VAL A 1 77 ? -11.578 -9.945 1.352 1 98.25 77 VAL A O 1
ATOM 640 N N . ILE A 1 78 ? -11.859 -9.156 3.451 1 98.31 78 ILE A N 1
ATOM 641 C CA . ILE A 1 78 ? -13.188 -8.609 3.203 1 98.31 78 ILE A CA 1
ATOM 642 C C . ILE A 1 78 ? -13.125 -7.082 3.188 1 98.31 78 ILE A C 1
ATOM 644 O O . ILE A 1 78 ? -12.703 -6.461 4.164 1 98.31 78 ILE A O 1
ATOM 648 N N . ILE A 1 79 ? -13.617 -6.5 2.107 1 98.31 79 ILE A N 1
ATOM 649 C CA . ILE A 1 79 ? -13.477 -5.055 1.946 1 98.31 79 ILE A CA 1
ATOM 650 C C . ILE A 1 79 ? -14.82 -4.449 1.548 1 98.31 79 ILE A C 1
ATOM 652 O O . ILE A 1 79 ? -15.484 -4.934 0.627 1 98.31 79 ILE A O 1
ATOM 656 N N . GLY A 1 80 ? -15.242 -3.373 2.244 1 98.06 80 GLY A N 1
ATOM 657 C CA . GLY A 1 80 ? -16.312 -2.58 1.678 1 98.06 80 GLY A CA 1
ATOM 658 C C . GLY A 1 80 ? -15.977 -1.986 0.324 1 98.06 80 GLY A C 1
ATOM 659 O O . GLY A 1 80 ? -14.859 -1.519 0.11 1 98.06 80 GLY A O 1
ATOM 660 N N . LEU A 1 81 ? -16.875 -1.973 -0.511 1 97.31 81 LEU A N 1
ATOM 661 C CA . LEU A 1 81 ? -16.656 -1.55 -1.89 1 97.31 81 LEU A CA 1
ATOM 662 C C . LEU A 1 81 ? -16.016 -0.17 -1.938 1 97.31 81 LEU A C 1
ATOM 664 O O . LEU A 1 81 ? -16.438 0.749 -1.238 1 97.31 81 LEU A O 1
ATOM 668 N N . VAL A 1 82 ? -15 -0.12 -2.783 1 9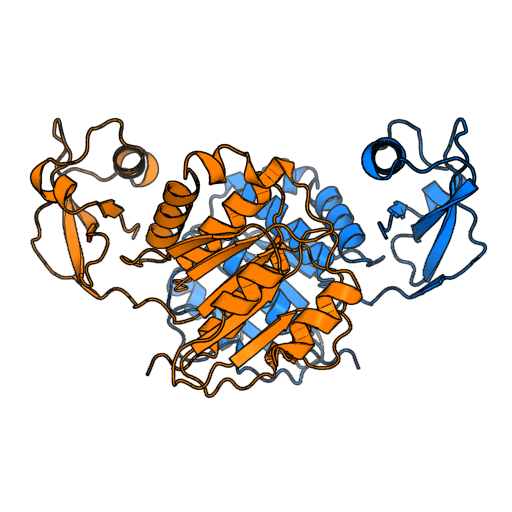7.19 82 VAL A N 1
ATOM 669 C CA . VAL A 1 82 ? -14.266 1.119 -3.006 1 97.19 82 VAL A CA 1
ATOM 670 C C . VAL A 1 82 ? -14.328 1.5 -4.484 1 97.19 82 VAL A C 1
ATOM 672 O O . VAL A 1 82 ? -14.805 0.72 -5.312 1 97.19 82 VAL A O 1
ATOM 675 N N . ARG A 1 83 ? -13.859 2.688 -4.797 1 96.38 83 ARG A N 1
ATOM 676 C CA . ARG A 1 83 ? -13.797 3.105 -6.195 1 96.38 83 ARG A CA 1
ATOM 677 C C . ARG A 1 83 ? -13.086 2.064 -7.047 1 96.38 83 ARG A C 1
ATOM 679 O O . ARG A 1 83 ? -12.062 1.516 -6.637 1 96.38 83 ARG A O 1
ATOM 686 N N . PRO A 1 84 ? -13.562 1.836 -8.25 1 97.06 84 PRO A N 1
ATOM 687 C CA . PRO A 1 84 ? -13 0.781 -9.094 1 97.06 84 PRO A CA 1
ATOM 688 C C . PRO A 1 84 ? -11.5 0.951 -9.336 1 97.06 84 PRO A C 1
ATOM 690 O O . PRO A 1 84 ? -10.758 -0.034 -9.352 1 97.06 84 PRO A O 1
ATOM 693 N N . ILE A 1 85 ? -11.078 2.154 -9.523 1 96.25 85 ILE A N 1
ATOM 694 C CA . ILE A 1 85 ? -9.664 2.395 -9.789 1 96.25 85 ILE A CA 1
ATOM 695 C C . ILE A 1 85 ? -8.828 1.938 -8.594 1 96.25 85 ILE A C 1
ATOM 697 O O . ILE A 1 85 ? -7.758 1.348 -8.766 1 96.25 85 ILE A O 1
ATOM 701 N N . ALA A 1 86 ? -9.258 2.199 -7.406 1 96.5 86 ALA A N 1
ATOM 702 C CA . ALA A 1 86 ? -8.586 1.743 -6.195 1 96.5 86 ALA A CA 1
ATOM 703 C C . ALA A 1 86 ? -8.68 0.226 -6.051 1 96.5 86 ALA A C 1
ATOM 705 O O . ALA A 1 86 ? -7.711 -0.427 -5.652 1 96.5 86 ALA A O 1
ATOM 706 N N . ALA A 1 87 ? -9.852 -0.316 -6.379 1 98 87 ALA A N 1
ATOM 707 C CA . ALA A 1 87 ? -10.055 -1.76 -6.301 1 98 87 ALA A CA 1
ATOM 708 C C . ALA A 1 87 ? -9.078 -2.504 -7.207 1 98 87 ALA A C 1
ATOM 710 O O . ALA A 1 87 ? -8.531 -3.537 -6.824 1 98 87 ALA A O 1
ATOM 711 N N . LYS A 1 88 ? -8.875 -1.958 -8.375 1 97.88 88 LYS A N 1
ATOM 712 C CA . LYS A 1 88 ? -7.934 -2.568 -9.305 1 97.88 88 LYS A CA 1
ATOM 713 C C . LYS A 1 88 ? -6.543 -2.688 -8.68 1 97.88 88 LYS A C 1
ATOM 715 O O . LYS A 1 88 ? -5.902 -3.732 -8.781 1 97.88 88 LYS A O 1
ATOM 720 N N . ARG A 1 89 ? -6.109 -1.674 -8.047 1 97.44 89 ARG A N 1
ATOM 721 C CA . ARG A 1 89 ? -4.801 -1.666 -7.398 1 97.44 89 ARG A CA 1
ATOM 722 C C . ARG A 1 89 ? -4.754 -2.664 -6.246 1 97.44 89 ARG A C 1
ATOM 724 O O . ARG A 1 89 ? -3.803 -3.436 -6.125 1 97.44 89 ARG A O 1
ATOM 731 N N . ILE A 1 90 ? -5.793 -2.613 -5.457 1 98.44 90 ILE A N 1
ATOM 732 C CA . ILE A 1 90 ? -5.875 -3.512 -4.312 1 98.44 90 ILE A CA 1
ATOM 733 C C . ILE A 1 90 ? -5.781 -4.961 -4.781 1 98.44 90 ILE A C 1
ATOM 735 O O . ILE A 1 90 ? -4.992 -5.742 -4.25 1 98.44 90 ILE A O 1
ATOM 739 N N . ILE A 1 91 ? -6.508 -5.254 -5.773 1 98.62 91 ILE A N 1
ATOM 740 C CA . ILE A 1 91 ? -6.602 -6.613 -6.297 1 98.62 91 ILE A CA 1
ATOM 741 C C . ILE A 1 91 ? -5.234 -7.066 -6.797 1 98.62 91 ILE A C 1
ATOM 743 O O . ILE A 1 91 ? -4.801 -8.188 -6.512 1 98.62 91 ILE A O 1
ATOM 747 N N . THR A 1 92 ? -4.566 -6.23 -7.5 1 98 92 THR A N 1
ATOM 748 C CA . THR A 1 92 ? -3.25 -6.555 -8.039 1 98 92 THR A CA 1
ATOM 749 C C . THR A 1 92 ? -2.252 -6.801 -6.906 1 98 92 THR A C 1
ATOM 751 O O . THR A 1 92 ? -1.505 -7.781 -6.934 1 98 92 THR A O 1
ATOM 754 N N . HIS A 1 93 ? -2.268 -5.938 -5.906 1 98.12 93 HIS A N 1
ATOM 755 C CA . HIS A 1 93 ? -1.365 -6.102 -4.77 1 98.12 93 HIS A CA 1
ATOM 756 C C . HIS A 1 93 ? -1.659 -7.391 -4.012 1 98.12 93 HIS A C 1
ATOM 758 O O . HIS A 1 93 ? -0.739 -8.125 -3.652 1 98.12 93 HIS A O 1
ATOM 764 N N . LEU A 1 94 ? -2.914 -7.68 -3.771 1 98.44 94 LEU A N 1
ATOM 765 C CA . LEU A 1 94 ? -3.293 -8.867 -3.014 1 98.44 94 LEU A CA 1
ATOM 766 C C . LEU A 1 94 ? -2.967 -10.141 -3.795 1 98.44 94 LEU A C 1
ATOM 768 O O . LEU A 1 94 ? -2.602 -11.156 -3.207 1 98.44 94 LEU A O 1
ATOM 772 N N . GLY A 1 95 ? -3.141 -10.055 -5.113 1 97.69 95 GLY A N 1
ATOM 773 C CA . GLY A 1 95 ? -2.732 -11.172 -5.953 1 97.69 95 GLY A CA 1
ATOM 774 C C . GLY A 1 95 ? -1.271 -11.539 -5.781 1 97.69 95 GLY A C 1
ATOM 775 O O . GLY A 1 95 ? -0.923 -12.727 -5.742 1 97.69 95 GLY A O 1
ATOM 776 N N . SER A 1 96 ? -0.44 -10.547 -5.676 1 97.56 96 SER A N 1
ATOM 777 C CA . SER A 1 96 ? 0.992 -10.773 -5.512 1 97.56 96 SER A CA 1
ATOM 778 C C . SER A 1 96 ? 1.305 -11.352 -4.137 1 97.56 96 SER A C 1
ATOM 780 O O . SER A 1 96 ? 2.283 -12.086 -3.975 1 97.56 96 SER A O 1
ATOM 782 N N . MET A 1 97 ? 0.474 -11.055 -3.195 1 97.56 97 MET A N 1
ATOM 783 C CA . MET A 1 97 ? 0.7 -11.508 -1.828 1 97.56 97 MET A CA 1
ATOM 784 C C . MET A 1 97 ? 0.261 -12.961 -1.661 1 97.56 97 MET A C 1
ATOM 786 O O . MET A 1 97 ? 0.691 -13.641 -0.727 1 97.56 97 MET A O 1
ATOM 790 N N . GLY A 1 98 ? -0.61 -13.398 -2.498 1 97.12 98 GLY A N 1
ATOM 791 C CA . GLY A 1 98 ? -1.03 -14.797 -2.475 1 97.12 98 GLY A CA 1
ATOM 792 C C . GLY A 1 98 ? -2.047 -15.094 -1.389 1 97.12 98 GLY A C 1
ATOM 793 O O . GLY A 1 98 ? -1.936 -16.094 -0.684 1 97.12 98 GLY A O 1
ATOM 794 N N . ILE A 1 99 ? -3.027 -14.227 -1.178 1 97.88 99 ILE A N 1
ATOM 795 C CA . ILE A 1 99 ? -4.121 -14.508 -0.252 1 97.88 99 ILE A CA 1
ATOM 796 C C . ILE A 1 99 ? -5.105 -15.484 -0.896 1 97.88 99 ILE A C 1
ATOM 798 O O . ILE A 1 99 ? -5.137 -15.625 -2.121 1 97.88 99 ILE A O 1
ATOM 802 N N . SER A 1 100 ? -5.906 -16.109 -0.081 1 96.81 100 SER A N 1
ATOM 803 C CA . SER A 1 100 ? -6.75 -17.172 -0.612 1 96.81 100 SER A CA 1
ATOM 804 C C . SER A 1 100 ? -8.047 -16.625 -1.185 1 96.81 100 SER A C 1
ATOM 806 O O . SER A 1 100 ? -8.547 -17.109 -2.201 1 96.81 100 SER A O 1
ATOM 808 N N . GLU A 1 101 ? -8.594 -15.602 -0.471 1 96.88 101 GLU A N 1
ATOM 809 C CA . GLU A 1 101 ? -9.922 -15.141 -0.863 1 96.88 101 GLU A CA 1
ATOM 810 C C . GLU A 1 101 ? -10.062 -13.633 -0.654 1 96.88 101 GLU A C 1
ATOM 812 O O . GLU A 1 101 ? -9.602 -13.094 0.354 1 96.88 101 GLU A O 1
ATOM 81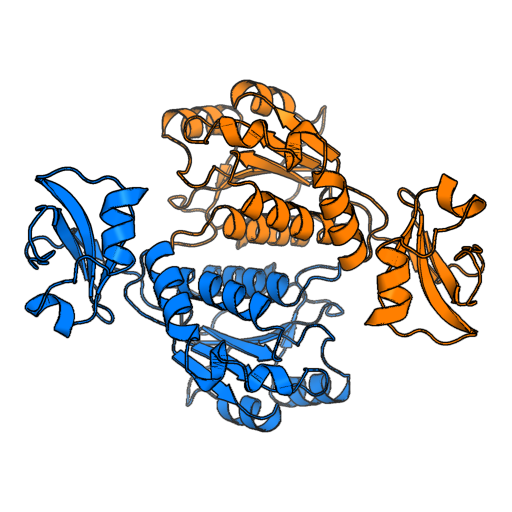7 N N . LEU A 1 102 ? -10.719 -13.047 -1.627 1 97.94 102 LEU A N 1
ATOM 818 C CA . LEU A 1 102 ? -11.055 -11.625 -1.58 1 97.94 102 LEU A CA 1
ATOM 819 C C . LEU A 1 102 ? -12.555 -11.422 -1.73 1 97.94 102 LEU A C 1
ATOM 821 O O . LEU A 1 102 ? -13.164 -11.914 -2.684 1 97.94 102 LEU A O 1
ATOM 825 N N . ILE A 1 103 ? -13.141 -10.742 -0.776 1 97.44 103 ILE A N 1
ATOM 826 C CA . ILE A 1 103 ? -14.578 -10.5 -0.807 1 97.44 103 ILE A CA 1
ATOM 827 C C . ILE A 1 103 ? -14.852 -9 -0.785 1 97.44 103 ILE A C 1
ATOM 829 O O . ILE A 1 103 ? -14.344 -8.281 0.087 1 97.44 103 ILE A O 1
ATOM 833 N N . PHE A 1 104 ? -15.57 -8.531 -1.739 1 97.75 104 PHE A N 1
ATOM 834 C CA . PHE A 1 104 ? -16.109 -7.18 -1.721 1 97.75 104 PHE A CA 1
ATOM 835 C C . PHE A 1 104 ? -17.578 -7.188 -1.337 1 97.75 104 PHE A C 1
ATOM 837 O O . PHE A 1 104 ? -18.297 -8.133 -1.655 1 97.75 104 PHE A O 1
ATOM 844 N N . PHE A 1 105 ? -17.984 -6.188 -0.656 1 97.38 105 PHE A N 1
ATOM 845 C CA . PHE A 1 105 ? -19.406 -6.109 -0.309 1 97.38 105 PHE A CA 1
ATOM 846 C C . PHE A 1 105 ? -19.859 -4.656 -0.218 1 97.38 105 PHE A C 1
ATOM 848 O O . PHE A 1 105 ? -19.031 -3.748 -0.099 1 97.38 105 PHE A O 1
ATOM 855 N N . ASN A 1 106 ? -21.141 -4.484 -0.28 1 96.75 106 ASN A N 1
ATOM 856 C CA . ASN A 1 106 ? -21.719 -3.156 -0.123 1 96.75 106 ASN A CA 1
ATOM 857 C C . ASN A 1 106 ? -21.891 -2.789 1.349 1 96.75 106 ASN A C 1
ATOM 859 O O . ASN A 1 106 ? -22.875 -3.168 1.979 1 96.75 106 ASN A O 1
ATOM 863 N N . ALA A 1 107 ? -20.953 -2.002 1.843 1 96.81 107 ALA A N 1
ATOM 864 C CA . ALA A 1 107 ? -21.141 -1.426 3.17 1 96.81 107 ALA A CA 1
ATOM 865 C C . ALA A 1 107 ? -22.141 -0.269 3.129 1 96.81 107 ALA A C 1
ATOM 867 O O . ALA A 1 107 ? -22.484 0.222 2.053 1 96.81 107 ALA A O 1
ATOM 868 N N . LEU A 1 108 ? -22.578 0.182 4.227 1 95.38 108 LEU A N 1
ATOM 869 C CA . LEU A 1 108 ? -23.625 1.197 4.281 1 95.38 108 LEU A CA 1
ATOM 870 C C . LEU A 1 108 ? -23.156 2.494 3.629 1 95.38 108 LEU A C 1
ATOM 872 O O . LEU A 1 108 ? -23.938 3.189 2.988 1 95.38 108 LEU A O 1
ATOM 876 N N . LEU A 1 109 ? -21.891 2.807 3.748 1 94.06 109 LEU A N 1
ATOM 877 C CA . LEU A 1 109 ? -21.391 4.078 3.227 1 94.06 109 LEU A CA 1
ATOM 878 C C . LEU A 1 109 ? -20.656 3.881 1.907 1 94.06 109 LEU A C 1
ATOM 880 O O . LEU A 1 109 ? -20.016 4.805 1.403 1 94.06 109 LEU A O 1
ATOM 884 N N . SER A 1 110 ? -20.703 2.705 1.361 1 94.12 110 SER A N 1
ATOM 885 C CA . SER A 1 110 ? -20.156 2.461 0.036 1 94.12 110 SER A CA 1
ATOM 886 C C . SER A 1 110 ? -21.062 3.02 -1.058 1 94.12 110 SER A C 1
ATOM 888 O O . SER A 1 110 ? -22.266 3.105 -0.879 1 94.12 110 SER A O 1
ATOM 890 N N . GLU A 1 111 ? -20.438 3.398 -2.145 1 91.88 111 GLU A N 1
ATOM 891 C CA . GLU A 1 111 ? -21.234 3.746 -3.322 1 91.88 111 GLU A CA 1
ATOM 892 C C . GLU A 1 111 ? -21.703 2.496 -4.055 1 91.88 111 GLU A C 1
ATOM 894 O O . GLU A 1 111 ? -20.906 1.758 -4.629 1 91.88 111 GLU A O 1
ATOM 899 N N . LYS A 1 112 ? -22.953 2.307 -4.152 1 89.06 112 LYS A N 1
ATOM 900 C CA . LYS A 1 112 ? -23.562 1.084 -4.672 1 89.06 112 LYS A CA 1
ATOM 901 C C . LYS A 1 112 ? -23.219 0.884 -6.145 1 89.06 112 LYS A C 1
ATOM 903 O O . LYS A 1 112 ? -23.094 -0.251 -6.613 1 89.06 112 LYS A O 1
ATOM 908 N N . SER A 1 113 ? -23.062 1.947 -6.785 1 92.12 113 SER A N 1
ATOM 909 C CA . SER A 1 113 ? -22.797 1.881 -8.219 1 92.12 113 SER A CA 1
ATOM 910 C C . SER A 1 113 ? -21.453 1.232 -8.508 1 92.12 113 SER A C 1
ATOM 912 O O . SER A 1 113 ? -21.203 0.789 -9.633 1 92.12 113 SER A O 1
ATOM 914 N N . TYR A 1 114 ? -20.578 1.193 -7.562 1 93.62 114 TYR A N 1
ATOM 915 C CA . TYR A 1 114 ? -19.266 0.613 -7.77 1 93.62 114 TYR A CA 1
ATOM 916 C C . TYR A 1 114 ? -19.359 -0.868 -8.117 1 93.62 114 TYR A C 1
ATOM 918 O O . TYR A 1 114 ? -18.578 -1.383 -8.906 1 93.62 114 TYR A O 1
ATOM 926 N N . SER A 1 115 ? -20.344 -1.548 -7.523 1 91.5 115 SER A N 1
ATOM 927 C CA . SER A 1 115 ? -20.5 -2.98 -7.754 1 91.5 115 SER A CA 1
ATOM 928 C C . SER A 1 115 ? -20.938 -3.266 -9.188 1 91.5 115 SER A C 1
ATOM 930 O O . SER A 1 115 ? -20.797 -4.391 -9.672 1 91.5 115 SER A O 1
ATOM 932 N N . CYS A 1 116 ? -21.422 -2.289 -9.867 1 91.31 116 CYS A N 1
ATOM 933 C CA . CYS A 1 116 ? -21.922 -2.449 -11.219 1 91.31 116 CYS A CA 1
ATOM 934 C C . CYS A 1 116 ? -20.859 -2.123 -12.25 1 91.31 116 CYS A C 1
ATOM 936 O O . CYS A 1 116 ? -21.094 -2.215 -13.461 1 91.31 116 CYS A O 1
ATOM 938 N N . SER A 1 117 ? -19.75 -1.788 -11.781 1 93.12 117 SER A N 1
ATOM 939 C CA . SER A 1 117 ? -18.656 -1.482 -12.703 1 93.12 117 SER A CA 1
ATOM 940 C C . SER A 1 117 ? -18.219 -2.725 -13.469 1 93.12 117 SER A C 1
ATOM 942 O O . SER A 1 117 ? -18.453 -3.85 -13.031 1 93.12 117 SER A O 1
ATOM 944 N N . LYS A 1 118 ? -17.531 -2.508 -14.609 1 94 118 LYS A N 1
ATOM 945 C CA . LYS A 1 118 ? -17.016 -3.607 -15.414 1 94 118 LYS A CA 1
ATOM 946 C C . LYS A 1 118 ? -16.031 -4.461 -14.617 1 94 118 LYS A C 1
ATOM 948 O O . LYS A 1 118 ? -15.93 -5.672 -14.844 1 94 118 LYS A O 1
ATOM 953 N N . LEU A 1 119 ? -15.406 -3.83 -13.742 1 95.69 119 LEU A N 1
ATOM 954 C CA . LEU A 1 119 ? -14.445 -4.527 -12.898 1 95.69 119 LEU A CA 1
ATOM 955 C C . LEU A 1 119 ? -15.086 -5.723 -12.211 1 95.69 119 LEU A C 1
ATOM 957 O O . LEU A 1 119 ? -14.508 -6.812 -12.172 1 95.69 119 LEU A O 1
ATOM 961 N N . PHE A 1 120 ? -16.312 -5.516 -11.75 1 93.88 120 PHE A N 1
ATOM 962 C CA . PHE A 1 120 ? -16.953 -6.555 -10.961 1 93.88 120 PHE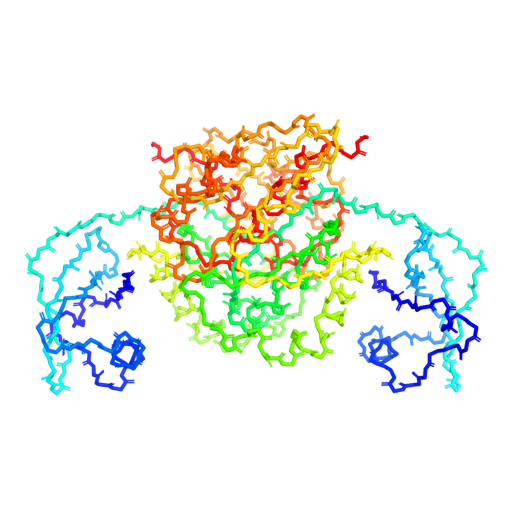 A CA 1
ATOM 963 C C . PHE A 1 120 ? -17.984 -7.305 -11.805 1 93.88 120 PHE A C 1
ATOM 965 O O . PHE A 1 120 ? -18.031 -8.539 -11.781 1 93.88 120 PHE A O 1
ATOM 972 N N . LYS A 1 121 ? -18.734 -6.641 -12.555 1 93.19 121 LYS A N 1
ATOM 973 C CA . LYS A 1 121 ? -19.812 -7.238 -13.336 1 93.19 121 LYS A CA 1
ATOM 974 C C . LYS A 1 121 ? -19.266 -8.133 -14.438 1 93.19 121 LYS A C 1
ATOM 976 O O . LYS A 1 121 ? -19.812 -9.203 -14.703 1 93.19 121 LYS A O 1
ATOM 981 N N . GLU A 1 122 ? -18.25 -7.715 -15.062 1 95 122 GLU A N 1
ATOM 982 C CA . GLU A 1 122 ? -17.688 -8.477 -16.172 1 95 122 GLU A CA 1
ATOM 983 C C . GLU A 1 122 ? -16.453 -9.258 -15.742 1 95 122 GLU A C 1
ATOM 985 O O . GLU A 1 122 ? -15.68 -9.727 -16.578 1 95 122 GLU A O 1
ATOM 990 N N . ARG A 1 123 ? -16.156 -9.258 -14.492 1 95.19 123 ARG A N 1
ATOM 991 C CA . ARG A 1 123 ? -15.078 -10.031 -13.875 1 95.19 123 ARG A CA 1
ATOM 992 C C . ARG A 1 123 ? -13.711 -9.578 -14.391 1 95.19 123 ARG A C 1
ATOM 994 O O . ARG A 1 123 ? -12.812 -10.398 -14.586 1 95.19 123 ARG A O 1
ATOM 1001 N N . GLU A 1 124 ? -13.633 -8.305 -14.688 1 96.19 124 GLU A N 1
ATOM 1002 C CA . GLU A 1 124 ? -12.359 -7.754 -15.125 1 96.19 124 GLU A CA 1
ATOM 1003 C C . GLU A 1 124 ? -11.289 -7.902 -14.047 1 96.19 124 GLU A C 1
ATOM 1005 O O . GLU A 1 124 ? -10.094 -7.832 -14.336 1 96.19 124 GLU A O 1
ATOM 1010 N N . TYR A 1 125 ? -11.75 -8.094 -12.828 1 96.94 125 TYR A N 1
ATOM 1011 C CA . TYR A 1 125 ? -10.812 -8.195 -11.719 1 96.94 125 TYR A CA 1
ATOM 1012 C C . TYR A 1 125 ? -9.883 -9.398 -11.891 1 96.94 125 TYR A C 1
ATOM 1014 O O . TYR A 1 125 ? -8.797 -9.438 -11.312 1 96.94 125 TYR A O 1
ATOM 1022 N N . GLU A 1 126 ? -10.203 -10.359 -12.656 1 96.19 126 GLU A N 1
ATOM 1023 C CA . GLU A 1 126 ? -9.406 -11.57 -12.852 1 96.19 126 GLU A CA 1
ATOM 1024 C C . GLU A 1 126 ? -8.062 -11.242 -13.5 1 96.19 126 GLU A C 1
ATOM 1026 O O . GLU A 1 126 ? -7.035 -11.82 -13.125 1 96.19 126 GLU A O 1
ATOM 1031 N N . LYS A 1 127 ? -8.164 -10.375 -14.484 1 94.44 127 LYS A N 1
ATOM 1032 C CA . LYS A 1 127 ? -6.918 -9.992 -15.148 1 94.44 127 LYS A CA 1
ATOM 1033 C C . LYS A 1 127 ? -5.941 -9.359 -14.156 1 94.44 127 LYS A C 1
ATOM 1035 O O . LYS A 1 127 ? -4.734 -9.602 -14.227 1 94.44 127 LYS A O 1
ATOM 1040 N N . TYR A 1 128 ? -6.402 -8.562 -13.258 1 96.81 128 TYR A N 1
ATOM 1041 C CA . TYR A 1 128 ? -5.555 -7.891 -12.281 1 96.81 128 TYR A CA 1
ATOM 1042 C C . TYR A 1 128 ? -5.039 -8.875 -11.234 1 96.81 128 TYR A C 1
ATOM 1044 O O . TYR A 1 128 ? -3.92 -8.727 -10.734 1 96.81 128 TYR A O 1
ATOM 1052 N N . LEU A 1 129 ? -5.883 -9.883 -10.906 1 97.25 129 LEU A N 1
ATOM 1053 C CA . LEU A 1 129 ? -5.426 -10.953 -10.023 1 97.25 129 LEU A CA 1
ATOM 1054 C C . LEU A 1 129 ? -4.25 -11.695 -10.641 1 97.25 129 LEU A C 1
ATOM 1056 O O . LEU A 1 129 ? -3.254 -11.961 -9.961 1 97.25 129 LEU A O 1
ATOM 1060 N N . ILE A 1 130 ? -4.391 -12 -11.875 1 95.5 130 ILE A N 1
ATOM 1061 C CA . ILE A 1 130 ? -3.357 -12.742 -12.586 1 95.5 130 ILE A CA 1
ATOM 1062 C C . ILE A 1 130 ? -2.09 -11.898 -12.695 1 95.5 130 ILE A C 1
ATOM 1064 O O . ILE A 1 130 ? -0.984 -12.398 -12.477 1 95.5 130 ILE A O 1
ATOM 1068 N N . GLU A 1 131 ? -2.26 -10.664 -13.047 1 94.69 131 GLU A N 1
ATOM 1069 C CA . GLU A 1 131 ? -1.126 -9.742 -13.078 1 94.69 131 GLU A CA 1
ATOM 1070 C C . GLU A 1 131 ? -0.393 -9.727 -11.734 1 94.69 131 GLU A C 1
ATOM 1072 O O . GLU A 1 131 ? 0.838 -9.773 -11.695 1 94.69 131 GLU A O 1
ATOM 1077 N N . GLY A 1 132 ? -1.176 -9.664 -10.695 1 96.62 132 GLY A N 1
ATOM 1078 C CA . GLY A 1 132 ? -0.593 -9.711 -9.367 1 96.62 132 GLY A CA 1
ATOM 1079 C C . GLY A 1 132 ? 0.136 -11.008 -9.078 1 96.62 132 GLY A C 1
ATOM 1080 O O . GLY A 1 132 ? 1.248 -11 -8.547 1 96.62 132 GLY A O 1
ATOM 1081 N N . ALA A 1 133 ? -0.49 -12.062 -9.398 1 96.81 133 ALA A N 1
ATOM 1082 C CA . ALA A 1 133 ? 0.12 -13.367 -9.18 1 96.81 133 ALA A CA 1
ATOM 1083 C C . ALA A 1 133 ? 1.434 -13.492 -9.945 1 96.81 133 ALA A C 1
ATOM 1085 O O . ALA A 1 133 ? 2.426 -13.992 -9.414 1 96.81 133 ALA A O 1
ATOM 1086 N N . MET A 1 134 ? 1.455 -13.047 -11.211 1 95.06 134 MET A N 1
ATOM 1087 C CA . MET A 1 134 ? 2.678 -13.055 -12.008 1 95.06 134 MET A CA 1
ATOM 1088 C C . MET A 1 134 ? 3.771 -12.234 -11.336 1 95.06 134 MET A C 1
ATOM 1090 O O . MET A 1 134 ? 4.918 -12.672 -11.242 1 95.06 134 MET A O 1
ATOM 1094 N N . GLN A 1 135 ? 3.381 -11.125 -10.82 1 94.25 135 GLN A N 1
ATOM 1095 C CA . GLN A 1 135 ? 4.324 -10.273 -10.102 1 94.25 135 GLN A CA 1
ATOM 1096 C C . GLN A 1 135 ? 4.844 -10.969 -8.852 1 94.25 135 GLN A C 1
ATOM 1098 O O . GLN A 1 135 ? 6.035 -10.898 -8.539 1 94.25 135 GLN A O 1
ATOM 1103 N N . GLY A 1 136 ? 3.994 -11.641 -8.18 1 95.69 136 GLY A N 1
ATOM 1104 C CA . GLY A 1 136 ? 4.348 -12.281 -6.922 1 95.69 136 GLY A CA 1
ATOM 1105 C C . GLY A 1 136 ? 5.066 -13.602 -7.113 1 95.69 136 GLY A C 1
ATOM 1106 O O . GLY A 1 136 ? 5.602 -14.164 -6.156 1 95.69 136 GLY A O 1
ATOM 1107 N N . GLY A 1 137 ? 5.07 -14.094 -8.352 1 94.75 137 GLY A N 1
ATOM 1108 C CA . GLY A 1 137 ? 5.648 -15.406 -8.625 1 94.75 137 GLY A CA 1
ATOM 1109 C C . GLY A 1 137 ? 4.797 -16.547 -8.109 1 94.75 137 GLY A C 1
ATOM 1110 O O . GLY A 1 137 ? 5.324 -17.562 -7.637 1 94.75 137 GLY A O 1
ATOM 1111 N N . ILE A 1 138 ? 3.539 -16.344 -8.117 1 95.81 138 ILE A N 1
ATOM 1112 C CA . ILE A 1 138 ? 2.59 -17.328 -7.605 1 95.81 138 ILE A CA 1
ATOM 1113 C C . ILE A 1 138 ? 1.775 -17.906 -8.758 1 95.81 138 ILE A C 1
ATOM 1115 O O . ILE A 1 138 ? 1.344 -17.172 -9.656 1 95.81 138 ILE A O 1
ATOM 1119 N N . THR A 1 139 ? 1.542 -19.172 -8.727 1 97.12 139 THR A N 1
ATOM 1120 C CA . THR A 1 139 ? 0.813 -19.797 -9.828 1 97.12 139 THR A CA 1
ATOM 1121 C C . THR A 1 139 ? -0.646 -20.016 -9.445 1 97.12 139 THR A C 1
ATOM 1123 O O . THR A 1 139 ? -1.414 -20.594 -10.227 1 97.12 139 THR A O 1
ATOM 1126 N N . TYR A 1 140 ? -1.012 -19.656 -8.25 1 97.81 140 TYR A N 1
ATOM 1127 C CA . TYR A 1 140 ? -2.375 -19.797 -7.75 1 97.81 140 TYR A CA 1
ATOM 1128 C C . TYR A 1 140 ? -3.082 -18.453 -7.695 1 97.81 140 TYR A C 1
ATOM 1130 O O . TYR A 1 140 ? -2.451 -17.422 -7.434 1 97.81 140 TYR A O 1
ATOM 1138 N N . ILE A 1 141 ? -4.383 -18.469 -7.938 1 97.56 141 ILE A N 1
ATOM 1139 C CA . ILE A 1 141 ? -5.152 -17.219 -8.008 1 97.56 141 ILE A CA 1
ATOM 1140 C C . ILE A 1 141 ? -6.191 -17.203 -6.887 1 97.56 141 ILE A C 1
ATOM 1142 O O . ILE A 1 141 ? -6.914 -18.172 -6.68 1 97.56 141 ILE A O 1
ATOM 1146 N N . PRO A 1 142 ? -6.305 -16.109 -6.176 1 97.62 142 PRO A N 1
ATOM 1147 C CA . PRO A 1 142 ? -7.324 -15.984 -5.133 1 97.62 142 PRO A CA 1
ATOM 1148 C C . PRO A 1 142 ? -8.75 -16.078 -5.684 1 97.62 142 PRO A C 1
ATOM 1150 O O . PRO A 1 142 ? -9 -15.688 -6.828 1 97.62 142 PRO A O 1
ATOM 1153 N N . LYS A 1 143 ? -9.617 -16.562 -4.828 1 96.75 143 LYS A N 1
ATOM 1154 C CA . LYS A 1 143 ? -11.039 -16.5 -5.148 1 96.75 143 LYS A CA 1
ATOM 1155 C C . LYS A 1 143 ? -11.594 -15.109 -4.844 1 96.75 143 LYS A C 1
ATOM 1157 O O . LYS A 1 143 ? -11.227 -14.484 -3.846 1 96.75 143 LYS A O 1
ATOM 1162 N N . VAL A 1 144 ? -12.469 -14.68 -5.754 1 97.06 144 VAL A N 1
ATOM 1163 C CA . VAL A 1 144 ? -13.102 -13.383 -5.527 1 97.06 144 VAL A CA 1
ATOM 1164 C C . VAL A 1 144 ? -14.617 -13.555 -5.473 1 97.06 144 VAL A C 1
ATOM 1166 O O . VAL A 1 144 ? -15.203 -14.227 -6.316 1 97.06 144 VAL A O 1
ATOM 1169 N N . ASN A 1 145 ? -15.188 -13.008 -4.457 1 95.12 145 ASN A N 1
ATOM 1170 C CA . ASN A 1 145 ? -16.641 -12.984 -4.324 1 95.12 145 ASN A CA 1
ATOM 1171 C C . ASN A 1 145 ? -17.156 -11.57 -4.07 1 95.12 145 ASN A C 1
ATOM 1173 O O . ASN A 1 145 ? -16.484 -10.766 -3.418 1 95.12 145 ASN A O 1
ATOM 1177 N N . ILE A 1 146 ? -18.234 -11.312 -4.656 1 95.31 146 ILE A N 1
ATOM 1178 C CA . ILE A 1 146 ? -18.938 -10.062 -4.406 1 95.31 146 ILE A CA 1
ATOM 1179 C C . ILE A 1 146 ? -20.266 -10.336 -3.711 1 95.31 146 ILE A C 1
ATOM 1181 O O . ILE A 1 146 ? -21.125 -11.023 -4.262 1 95.31 146 ILE A O 1
ATOM 1185 N N . LEU A 1 147 ? -20.406 -9.805 -2.547 1 95.06 147 LEU A N 1
ATOM 1186 C CA . LEU A 1 147 ? -21.609 -10.039 -1.762 1 95.06 147 LEU A CA 1
ATOM 1187 C C . LEU A 1 147 ? -22.391 -8.742 -1.574 1 95.06 147 LEU A C 1
ATOM 1189 O O . LEU A 1 147 ? -21.859 -7.652 -1.79 1 95.06 147 LEU A O 1
ATOM 1193 N N . ASN A 1 148 ? -23.578 -8.859 -1.168 1 93.5 148 ASN A N 1
ATOM 1194 C CA . ASN A 1 148 ? -24.5 -7.727 -1.249 1 93.5 148 ASN A CA 1
ATOM 1195 C C . ASN A 1 148 ? -24.375 -6.82 -0.029 1 93.5 148 ASN A C 1
ATOM 1197 O O . ASN A 1 148 ? -24.484 -5.598 -0.147 1 93.5 148 ASN A O 1
ATOM 1201 N N . ASN A 1 149 ? -24.297 -7.465 1.111 1 95.25 149 ASN A N 1
ATOM 1202 C CA . ASN A 1 149 ? -24.312 -6.66 2.33 1 95.25 149 ASN A CA 1
ATOM 1203 C C . ASN A 1 149 ? -23.5 -7.32 3.441 1 95.25 149 ASN A C 1
ATOM 1205 O O . ASN A 1 149 ? -23.031 -8.453 3.285 1 95.25 149 ASN A O 1
ATOM 1209 N N . LEU A 1 150 ? -23.359 -6.57 4.512 1 96.5 150 LEU A N 1
ATOM 1210 C CA . LEU A 1 150 ? -22.516 -6.996 5.621 1 96.5 150 LEU A CA 1
ATOM 1211 C C . LEU A 1 150 ? -23.047 -8.281 6.25 1 96.5 150 LEU A C 1
ATOM 1213 O O . LEU A 1 150 ? -22.266 -9.164 6.613 1 96.5 150 LEU A O 1
ATOM 1217 N N . ARG A 1 151 ? -24.312 -8.43 6.383 1 94.62 151 ARG A N 1
ATOM 1218 C CA . ARG A 1 151 ? -24.906 -9.609 7 1 94.62 151 ARG A CA 1
ATOM 1219 C C . ARG A 1 151 ? -24.562 -10.875 6.215 1 94.62 151 ARG A C 1
ATOM 1221 O O . ARG A 1 151 ? -24.219 -11.898 6.801 1 94.62 151 ARG A O 1
ATOM 1228 N N . GLU A 1 152 ? -24.688 -10.773 4.965 1 94.44 152 GLU A N 1
ATOM 1229 C CA . GLU A 1 152 ? -24.344 -11.891 4.094 1 94.44 152 GLU A CA 1
ATOM 1230 C C . GLU A 1 152 ? -22.875 -12.289 4.258 1 94.44 152 GLU A C 1
ATOM 1232 O O . GLU A 1 152 ? -22.547 -13.477 4.301 1 94.44 152 GLU A O 1
ATOM 1237 N N . VAL A 1 153 ? -22.031 -11.312 4.328 1 94.56 153 VAL A N 1
ATOM 1238 C CA . VAL A 1 153 ? -20.594 -11.531 4.484 1 94.56 153 VAL A CA 1
ATOM 1239 C C . VAL A 1 153 ? -20.312 -12.266 5.793 1 94.56 153 VAL A C 1
ATOM 1241 O O . VAL A 1 153 ? -19.594 -13.258 5.816 1 94.56 153 VAL A O 1
ATOM 1244 N N . LEU A 1 154 ? -20.891 -11.758 6.824 1 93.88 154 LEU A N 1
ATOM 1245 C CA . LEU A 1 154 ? -20.609 -12.266 8.164 1 93.88 154 LEU A CA 1
ATOM 1246 C C . LEU A 1 154 ? -21.094 -13.711 8.305 1 93.88 154 LEU A C 1
ATOM 1248 O O . LEU A 1 154 ? -20.5 -14.492 9.047 1 93.88 154 LEU A O 1
ATOM 1252 N N . LYS A 1 155 ? -22.078 -14.07 7.555 1 88.19 155 LYS A N 1
ATOM 1253 C CA . LYS A 1 155 ? -22.594 -15.438 7.574 1 88.19 155 LYS A CA 1
ATOM 1254 C C . LYS A 1 155 ? -21.641 -16.391 6.852 1 88.19 155 LYS A C 1
ATOM 1256 O O . LYS A 1 155 ? -21.703 -17.609 7.055 1 88.19 155 LYS A O 1
ATOM 1261 N N . ASN A 1 156 ? -20.781 -15.812 6.043 1 80.19 156 ASN A N 1
ATOM 1262 C CA . ASN A 1 156 ? -19.891 -16.625 5.219 1 80.19 156 ASN A CA 1
ATOM 1263 C C . ASN A 1 156 ? -18.469 -16.609 5.762 1 80.19 156 ASN A C 1
ATOM 1265 O O . ASN A 1 156 ? -17.531 -17.016 5.066 1 80.19 156 ASN A O 1
ATOM 1269 N N .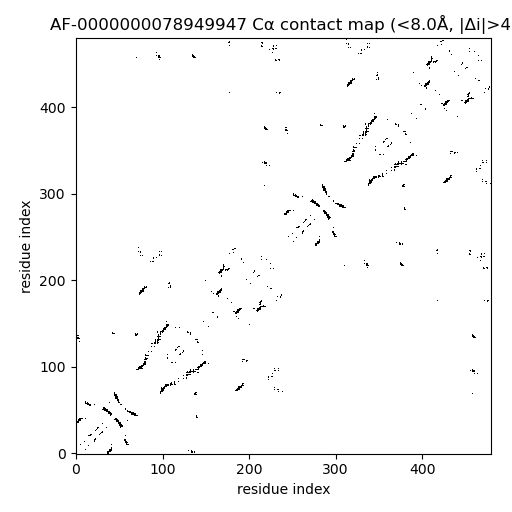 THR A 1 157 ? -18.219 -15.992 6.867 1 77.56 157 THR A N 1
ATOM 1270 C CA . THR A 1 157 ? -16.875 -15.906 7.414 1 77.56 157 THR A CA 1
ATOM 1271 C C . THR A 1 157 ? -16.531 -17.172 8.195 1 77.56 157 THR A C 1
ATOM 1273 O O . THR A 1 157 ? -15.359 -17.422 8.5 1 77.56 157 THR A O 1
ATOM 1276 N N . GLU A 1 158 ? -17.578 -17.922 8.617 1 68.5 158 GLU A N 1
ATOM 1277 C CA . GLU A 1 158 ? -17.328 -19.062 9.492 1 68.5 158 GLU A CA 1
ATOM 1278 C C . GLU A 1 158 ? -16.672 -20.219 8.719 1 68.5 158 GLU A C 1
ATOM 1280 O O . GLU A 1 158 ? -17.031 -20.484 7.574 1 68.5 158 GLU A O 1
ATOM 1285 N N . TYR A 1 159 ? -15.422 -20.438 9.102 1 62.5 159 TYR A N 1
ATOM 1286 C CA . TYR A 1 159 ? -14.781 -21.656 8.594 1 62.5 159 TYR A CA 1
ATOM 1287 C C . TYR A 1 159 ? -15.234 -22.875 9.383 1 62.5 159 TYR A C 1
ATOM 1289 O O . TYR A 1 159 ? -15.492 -22.781 10.586 1 62.5 159 TYR A O 1
ATOM 1297 N N . GLU A 1 160 ? -15.781 -23.844 8.805 1 56.88 160 GLU A N 1
ATOM 1298 C CA . GLU A 1 160 ? -16.172 -25.047 9.516 1 56.88 160 GLU A CA 1
ATOM 1299 C C . GLU A 1 160 ? -15.016 -25.609 10.336 1 56.88 160 GLU A C 1
ATOM 1301 O O . GLU A 1 160 ? -13.953 -25.922 9.789 1 56.88 160 GLU A O 1
ATOM 1306 N N . GLY A 1 161 ? -15.195 -25.828 11.625 1 57.69 161 GLY A N 1
ATOM 1307 C CA . GLY A 1 161 ? -14.406 -26.703 12.469 1 57.69 161 GLY A CA 1
ATOM 1308 C C . GLY A 1 161 ? -13.047 -26.125 12.812 1 57.69 161 GLY A C 1
ATOM 1309 O O . GLY A 1 161 ? -12.227 -26.797 13.445 1 57.69 161 GLY A O 1
ATOM 1310 N N . SER A 1 162 ? -12.594 -24.984 12.219 1 65.19 162 SER A N 1
ATOM 1311 C CA . SER A 1 162 ? -11.227 -24.578 12.531 1 65.19 162 SER A CA 1
ATOM 1312 C C . SER A 1 162 ? -11.195 -23.188 13.164 1 65.19 162 SER A C 1
ATOM 1314 O O . SER A 1 162 ? -12.086 -22.359 12.914 1 65.19 162 SER A O 1
ATOM 1316 N N . ASN A 1 163 ? -10.406 -23.109 14.156 1 84.12 163 ASN A N 1
ATOM 1317 C CA . ASN A 1 163 ? -10.195 -21.828 14.805 1 84.12 163 ASN A CA 1
ATOM 1318 C C . ASN A 1 163 ? -9.727 -20.766 13.812 1 84.12 163 ASN A C 1
ATOM 1320 O O . ASN A 1 163 ? -8.906 -21.047 12.945 1 84.12 163 ASN A O 1
ATOM 1324 N N . THR A 1 164 ? -10.492 -19.703 13.664 1 92.12 164 THR A N 1
ATOM 1325 C CA . THR A 1 164 ? -10.211 -18.609 12.742 1 92.12 164 THR A CA 1
ATOM 1326 C C . THR A 1 164 ? -9.938 -17.312 13.5 1 92.12 164 THR A C 1
ATOM 1328 O O . THR A 1 164 ? -10.664 -16.969 14.43 1 92.12 164 THR A O 1
ATOM 1331 N N . THR A 1 165 ? -8.773 -16.75 13.234 1 95.12 165 THR A N 1
ATOM 1332 C CA . THR A 1 165 ? -8.531 -15.414 13.742 1 95.12 165 THR A CA 1
ATOM 1333 C C . THR A 1 165 ? -9.32 -14.383 12.938 1 95.12 165 THR A C 1
ATOM 1335 O O . THR A 1 165 ? -9.211 -14.328 11.711 1 95.12 165 THR A O 1
ATOM 1338 N N . LYS A 1 166 ? -10.18 -13.672 13.617 1 96.44 166 LYS A N 1
ATOM 1339 C CA . LYS A 1 166 ? -11.023 -12.68 12.961 1 96.44 166 LYS A CA 1
ATOM 1340 C C . LYS A 1 166 ? -10.602 -11.258 13.344 1 96.44 166 LYS A C 1
ATOM 1342 O O . LYS A 1 166 ? -10.641 -10.891 14.516 1 96.44 166 LYS A O 1
ATOM 1347 N N . ILE A 1 167 ? -10.305 -10.445 12.336 1 98.19 167 ILE A N 1
ATOM 1348 C CA . ILE A 1 167 ? -9.719 -9.125 12.562 1 98.19 167 ILE A CA 1
ATOM 1349 C C . ILE A 1 167 ? -10.609 -8.047 11.961 1 98.19 167 ILE A C 1
ATOM 1351 O O . ILE A 1 167 ? -11.047 -8.164 10.812 1 98.19 167 ILE A O 1
ATOM 1355 N N . LEU A 1 168 ? -10.953 -7.078 12.719 1 98.62 168 LEU A N 1
ATOM 1356 C CA . LEU A 1 168 ? -11.578 -5.844 12.258 1 98.62 168 LEU A CA 1
ATOM 1357 C C . LEU A 1 168 ? -10.586 -4.688 12.305 1 98.62 168 LEU A C 1
ATOM 1359 O O . LEU A 1 168 ? -9.992 -4.41 13.352 1 98.62 168 LEU A O 1
ATOM 1363 N N . LEU A 1 169 ? -10.375 -4.043 11.172 1 98.38 169 LEU A N 1
ATOM 1364 C CA . LEU A 1 169 ? -9.516 -2.867 11.211 1 98.38 169 LEU A CA 1
ATOM 1365 C C . LEU A 1 169 ? -10.297 -1.634 11.648 1 98.38 169 LEU A C 1
ATOM 1367 O O . LEU A 1 169 ? -11.297 -1.273 11.016 1 98.38 169 LEU A O 1
ATOM 1371 N N . GLU A 1 170 ? -9.812 -1.115 12.672 1 95.94 170 GLU A N 1
ATOM 1372 C CA . GLU A 1 170 ? -10.406 0.084 13.258 1 95.94 170 GLU A CA 1
ATOM 1373 C C . GLU A 1 170 ? -9.328 1.033 13.773 1 95.94 170 GLU A C 1
ATOM 1375 O O . GLU A 1 170 ? -8.602 0.705 14.719 1 95.94 170 GLU A O 1
ATOM 1380 N N . ARG A 1 171 ? -9.336 2.189 13.297 1 91.81 171 ARG A N 1
ATOM 1381 C CA . ARG A 1 171 ? -8.281 3.148 13.609 1 91.81 171 ARG A CA 1
ATOM 1382 C C . ARG A 1 171 ? -8.242 3.449 15.102 1 91.81 171 ARG A C 1
ATOM 1384 O O . ARG A 1 171 ? -7.16 3.586 15.688 1 91.81 171 ARG A O 1
ATOM 1391 N N . GLU A 1 172 ? -9.391 3.514 15.711 1 92.62 172 GLU A N 1
ATOM 1392 C CA . GLU A 1 172 ? -9.492 3.949 17.109 1 92.62 172 GLU A CA 1
ATOM 1393 C C . GLU A 1 172 ? -9.164 2.809 18.062 1 92.62 172 GLU A C 1
ATOM 1395 O O . GLU A 1 172 ? -9.141 3.004 19.281 1 92.62 172 GLU A O 1
ATOM 1400 N N . SER A 1 173 ? -8.922 1.646 17.516 1 95.62 173 SER A N 1
ATOM 1401 C CA . SER A 1 173 ? -8.578 0.518 18.375 1 95.62 173 SER A CA 1
ATOM 1402 C C . SER A 1 173 ? -7.27 0.766 19.109 1 95.62 173 SER A C 1
ATOM 1404 O O . SER A 1 173 ? -6.367 1.422 18.594 1 95.62 173 SER A O 1
ATOM 1406 N N . LYS A 1 174 ? -7.184 0.209 20.297 1 95.12 174 LYS A N 1
ATOM 1407 C CA . LYS A 1 174 ? -5.961 0.319 21.078 1 95.12 174 LYS A CA 1
ATOM 1408 C C . LYS A 1 174 ? -4.977 -0.795 20.734 1 95.12 174 LYS A C 1
ATOM 1410 O O . LYS A 1 174 ? -3.795 -0.717 21.062 1 95.12 174 LYS A O 1
ATOM 1415 N N . ASN A 1 175 ? -5.496 -1.84 20.109 1 97.25 175 ASN A N 1
ATOM 1416 C CA . ASN A 1 175 ? -4.648 -2.963 19.719 1 97.25 175 ASN A CA 1
ATOM 1417 C C . ASN A 1 175 ? -3.961 -2.711 18.375 1 97.25 175 ASN A C 1
ATOM 1419 O O . ASN A 1 175 ? -4.621 -2.383 17.391 1 97.25 175 ASN A O 1
ATOM 1423 N N . LYS A 1 176 ? -2.699 -2.885 18.375 1 97.44 176 LYS A N 1
ATOM 1424 C CA . LYS A 1 176 ? -1.954 -2.756 17.125 1 97.44 176 LYS A CA 1
ATOM 1425 C C . LYS A 1 176 ? -1.913 -4.082 16.375 1 97.44 176 LYS A C 1
ATOM 1427 O O . LYS A 1 176 ? -1.611 -5.125 16.953 1 97.44 176 LYS A O 1
ATOM 1432 N N . LEU A 1 177 ? -2.148 -4.027 15.117 1 98.38 177 LEU A N 1
ATOM 1433 C CA . LEU A 1 177 ? -2.143 -5.238 14.297 1 98.38 177 LEU A CA 1
ATOM 1434 C C . LEU A 1 177 ? -0.765 -5.891 14.305 1 98.38 177 LEU A C 1
ATOM 1436 O O . LEU A 1 177 ? -0.655 -7.117 14.32 1 98.38 177 LEU A O 1
ATOM 1440 N N . VAL A 1 178 ? 0.292 -5.078 14.336 1 97.25 178 VAL A N 1
ATOM 1441 C CA . VAL A 1 178 ? 1.662 -5.578 14.258 1 97.25 178 VAL A CA 1
ATOM 1442 C C . VAL A 1 178 ? 1.979 -6.406 15.508 1 97.25 178 VAL A C 1
ATOM 1444 O O . VAL A 1 178 ? 2.928 -7.191 15.508 1 97.25 178 VAL A O 1
ATOM 1447 N N . ASP A 1 179 ? 1.241 -6.258 16.547 1 96.62 179 ASP A N 1
ATOM 1448 C CA . ASP A 1 179 ? 1.503 -6.953 17.797 1 96.62 179 ASP A CA 1
ATOM 1449 C C . ASP A 1 179 ? 0.665 -8.227 17.906 1 96.62 179 ASP A C 1
ATOM 1451 O O . ASP A 1 179 ? 0.817 -9 18.859 1 96.62 179 ASP A O 1
ATOM 1455 N N . LEU A 1 180 ? -0.233 -8.438 16.938 1 96.94 180 LEU A N 1
ATOM 1456 C CA . LEU A 1 180 ? -1.127 -9.586 16.984 1 96.94 180 LEU A CA 1
ATOM 1457 C C . LEU A 1 180 ? -0.354 -10.883 16.766 1 96.94 180 LEU A C 1
ATOM 1459 O O . LEU A 1 180 ? 0.492 -10.961 15.867 1 96.94 180 LEU A O 1
ATOM 1463 N N . ASN A 1 181 ? -0.574 -11.844 17.609 1 95.12 181 ASN A N 1
ATOM 1464 C CA . ASN A 1 181 ? -0.055 -13.188 17.406 1 95.12 181 ASN A CA 1
ATOM 1465 C C . ASN A 1 181 ? -1.11 -14.109 16.797 1 95.12 181 ASN A C 1
ATOM 1467 O O . ASN A 1 181 ? -2.129 -14.398 17.438 1 95.12 181 ASN A O 1
ATOM 1471 N N . ILE A 1 182 ? -0.884 -14.547 15.641 1 95.19 182 ILE A N 1
ATOM 1472 C CA . ILE A 1 182 ? -1.83 -15.414 14.945 1 95.19 182 ILE A CA 1
ATOM 1473 C C . ILE A 1 182 ? -1.45 -16.875 15.164 1 95.19 182 ILE A C 1
ATOM 1475 O O . ILE A 1 182 ? -0.382 -17.312 14.734 1 95.19 182 ILE A O 1
ATOM 1479 N N . LYS A 1 183 ? -2.326 -17.578 15.742 1 91.19 183 LYS A N 1
ATOM 1480 C CA . LYS A 1 183 ? -2.057 -18.969 16.062 1 91.19 183 LYS A CA 1
ATOM 1481 C C . LYS A 1 183 ? -2.936 -19.906 15.242 1 91.19 183 LYS A C 1
ATOM 1483 O O . LYS A 1 183 ? -2.797 -21.141 15.32 1 91.19 183 LYS A O 1
ATOM 1488 N N . THR A 1 184 ? -3.814 -19.359 14.539 1 91.19 184 THR A N 1
ATOM 1489 C CA . THR A 1 184 ? -4.758 -20.156 13.766 1 91.19 184 THR A CA 1
ATOM 1490 C C . THR A 1 184 ? -4.277 -20.328 12.328 1 91.19 184 THR A C 1
ATOM 1492 O O . THR A 1 184 ? -3.416 -19.578 11.867 1 91.19 184 THR A O 1
ATOM 1495 N N . LYS A 1 185 ? -4.809 -21.328 11.727 1 89.62 185 LYS A N 1
ATOM 1496 C CA . LYS A 1 185 ? -4.461 -21.594 10.336 1 89.62 185 LYS A CA 1
ATOM 1497 C C . LYS A 1 185 ? -5.176 -20.625 9.391 1 89.62 185 LYS A C 1
ATOM 1499 O O . LYS A 1 185 ? -4.652 -20.281 8.336 1 89.62 185 LYS A O 1
ATOM 1504 N N . ASN A 1 186 ? -6.395 -20.281 9.773 1 92.88 186 ASN A N 1
ATOM 1505 C CA . ASN A 1 186 ? -7.227 -19.406 8.961 1 92.88 186 ASN A CA 1
ATOM 1506 C C . ASN A 1 186 ? -7.379 -18.031 9.602 1 92.88 186 ASN A C 1
ATOM 1508 O O . ASN A 1 186 ? -7.516 -17.906 10.82 1 92.88 186 ASN A O 1
ATOM 1512 N N . THR A 1 187 ? -7.34 -17.062 8.773 1 95.81 187 THR A N 1
ATOM 1513 C CA . THR A 1 187 ? -7.539 -15.703 9.242 1 95.81 187 THR A CA 1
ATOM 1514 C C . THR A 1 187 ? -8.492 -14.945 8.328 1 95.81 187 THR A C 1
ATOM 1516 O O . THR A 1 187 ? -8.523 -15.188 7.117 1 95.81 187 THR A O 1
ATOM 1519 N N . VAL A 1 188 ? -9.344 -14.133 8.898 1 96.81 188 VAL A N 1
ATOM 1520 C CA . VAL A 1 188 ? -10.234 -13.234 8.164 1 96.81 188 VAL A CA 1
ATOM 1521 C C . VAL A 1 188 ? -10.023 -11.797 8.633 1 96.81 188 VAL A C 1
ATOM 1523 O O . VAL A 1 188 ? -9.898 -11.547 9.836 1 96.81 188 VAL A O 1
ATOM 1526 N N . VAL A 1 189 ? -9.906 -10.93 7.727 1 98 189 VAL A N 1
ATOM 1527 C CA . VAL A 1 189 ? -9.82 -9.516 8.07 1 98 189 VAL A CA 1
ATOM 1528 C C . VAL A 1 189 ? -10.891 -8.734 7.324 1 98 189 VAL A C 1
ATOM 1530 O O . VAL A 1 189 ? -11.125 -8.961 6.133 1 98 189 VAL A O 1
ATOM 1533 N N . ILE A 1 190 ? -11.578 -7.859 8.031 1 98.5 190 ILE A N 1
ATOM 1534 C CA . ILE A 1 190 ? -12.609 -7.027 7.422 1 98.5 190 ILE A CA 1
ATOM 1535 C C . ILE A 1 190 ? -12.203 -5.559 7.504 1 98.5 190 ILE A C 1
ATOM 1537 O O . ILE A 1 190 ? -11.789 -5.078 8.562 1 98.5 190 ILE A O 1
ATOM 1541 N N . ILE A 1 191 ? -12.25 -4.871 6.371 1 98.56 191 ILE A N 1
ATOM 1542 C CA . ILE A 1 191 ? -11.828 -3.484 6.211 1 98.56 191 ILE A CA 1
ATOM 1543 C C . ILE A 1 191 ? -12.969 -2.654 5.637 1 98.56 191 ILE A C 1
ATOM 1545 O O . ILE A 1 191 ? -13.641 -3.08 4.691 1 98.56 191 ILE A O 1
ATOM 1549 N N . GLY A 1 192 ? -13.188 -1.495 6.109 1 97.94 192 GLY A N 1
ATOM 1550 C CA . GLY A 1 192 ? -14.281 -0.648 5.668 1 97.94 192 GLY A CA 1
ATOM 1551 C C . GLY A 1 192 ? -14 0.055 4.352 1 97.94 192 GLY A C 1
ATOM 1552 O O . GLY A 1 192 ? -12.852 0.116 3.906 1 97.94 192 GLY A O 1
ATOM 1553 N N . PRO A 1 193 ? -15.109 0.591 3.799 1 97 193 PRO A N 1
ATOM 1554 C CA . PRO A 1 193 ? -14.938 1.389 2.584 1 97 193 PRO A CA 1
ATOM 1555 C C . PRO A 1 193 ? -14.273 2.738 2.852 1 97 193 PRO A C 1
ATOM 1557 O O . PRO A 1 193 ? -13.797 2.986 3.963 1 97 193 PRO A O 1
ATOM 1560 N N . GLU A 1 194 ? -14.133 3.592 1.865 1 93.38 194 GLU A N 1
ATOM 1561 C CA . GLU A 1 194 ? -13.43 4.871 1.949 1 93.38 194 GLU A CA 1
ATOM 1562 C C . GLU A 1 194 ? -14.008 5.742 3.062 1 93.38 194 GLU A C 1
ATOM 1564 O O . GLU A 1 194 ? -13.266 6.441 3.754 1 93.38 194 GLU A O 1
ATOM 1569 N N . ARG A 1 195 ? -15.305 5.672 3.275 1 92.12 195 ARG A N 1
ATOM 1570 C CA . ARG A 1 195 ? -15.953 6.488 4.297 1 92.12 195 ARG A CA 1
ATOM 1571 C C . ARG A 1 195 ? -16.047 5.738 5.621 1 92.12 195 ARG A C 1
ATOM 1573 O O . ARG A 1 195 ? -16.641 6.234 6.582 1 92.12 195 ARG A O 1
ATOM 1580 N N . GLY A 1 196 ? -15.516 4.559 5.637 1 94.81 196 GLY A N 1
ATOM 1581 C CA . GLY A 1 196 ? -15.453 3.781 6.867 1 94.81 196 GLY A CA 1
ATOM 1582 C C . GLY A 1 196 ? -16.766 3.086 7.195 1 94.81 196 GLY A C 1
ATOM 1583 O O . GLY A 1 196 ? -17.672 3.031 6.363 1 94.81 196 GLY A O 1
ATOM 1584 N N . PHE A 1 197 ? -16.766 2.441 8.406 1 97 197 PHE A N 1
ATOM 1585 C CA . PHE A 1 197 ? -17.953 1.791 8.953 1 97 197 PHE A CA 1
ATOM 1586 C C . PHE A 1 197 ? -18.719 2.736 9.875 1 97 197 PHE A C 1
ATOM 1588 O O . PHE A 1 197 ? -18.094 3.527 10.602 1 97 197 PHE A O 1
ATOM 1595 N N . ILE A 1 198 ? -19.938 2.637 9.812 1 95.94 198 ILE A N 1
ATOM 1596 C CA . ILE A 1 198 ? -20.703 3.324 10.844 1 95.94 198 ILE A CA 1
ATOM 1597 C C . ILE A 1 198 ? -20.719 2.486 12.125 1 95.94 198 ILE A C 1
ATOM 1599 O O . ILE A 1 198 ? -20.391 1.299 12.094 1 95.94 198 ILE A O 1
ATOM 1603 N N . THR A 1 199 ? -21.125 3.074 13.211 1 96.44 199 THR A N 1
ATOM 1604 C CA . THR A 1 199 ? -21.078 2.441 14.523 1 96.44 199 THR A CA 1
ATOM 1605 C C . THR A 1 199 ? -21.906 1.153 14.523 1 96.44 199 THR A C 1
ATOM 1607 O O . THR A 1 199 ? -21.469 0.138 15.078 1 96.44 199 THR A O 1
ATOM 1610 N N . LYS A 1 200 ? -23.047 1.168 13.891 1 96.88 200 LYS A N 1
ATOM 1611 C CA . LYS A 1 200 ? -23.922 -0.003 13.828 1 96.88 200 LYS A CA 1
ATOM 1612 C C . LYS A 1 200 ? -23.219 -1.175 13.148 1 96.88 200 LYS A C 1
ATOM 1614 O O . LYS A 1 200 ? -23.328 -2.318 13.602 1 96.88 200 LYS A O 1
ATOM 1619 N N . GLU A 1 201 ? -22.516 -0.967 12.102 1 97.62 201 GLU A N 1
ATOM 1620 C CA . GLU A 1 201 ? -21.781 -2.004 11.391 1 97.62 201 GLU A CA 1
ATOM 1621 C C . GLU A 1 201 ? -20.656 -2.564 12.258 1 97.62 201 GLU A C 1
ATOM 1623 O O . GLU A 1 201 ? -20.469 -3.781 12.328 1 97.62 201 GLU A O 1
ATOM 1628 N N . ILE A 1 202 ? -19.938 -1.643 12.922 1 97.56 202 ILE A N 1
ATOM 1629 C CA . ILE A 1 202 ? -18.828 -2.049 13.789 1 97.56 202 ILE A CA 1
ATOM 1630 C C . ILE A 1 202 ? -19.344 -2.979 14.883 1 97.56 202 ILE A C 1
ATOM 1632 O O . ILE A 1 202 ? -18.766 -4.031 15.141 1 97.56 202 ILE A O 1
ATOM 1636 N N . ASN A 1 203 ? -20.422 -2.592 15.469 1 97.19 203 ASN A N 1
ATOM 1637 C CA . ASN A 1 203 ? -21.016 -3.398 16.531 1 97.19 203 ASN A CA 1
ATOM 1638 C C . ASN A 1 203 ? -21.453 -4.77 16.016 1 97.19 203 ASN A C 1
ATOM 1640 O O . ASN A 1 203 ? -21.219 -5.785 16.672 1 97.19 203 ASN A O 1
ATOM 1644 N N . LEU A 1 204 ? -22.078 -4.793 14.844 1 96.75 204 LEU A N 1
ATOM 1645 C CA . LEU A 1 204 ? -22.5 -6.055 14.242 1 96.75 204 LEU A CA 1
ATOM 1646 C C . LEU A 1 204 ? -21.297 -6.957 13.977 1 96.75 204 LEU A C 1
ATOM 1648 O O . LEU A 1 204 ? -21.344 -8.156 14.25 1 96.75 204 LEU A O 1
ATOM 1652 N N . ILE A 1 205 ? -20.203 -6.438 13.453 1 97.12 205 ILE A N 1
ATOM 1653 C CA . ILE A 1 205 ? -18.984 -7.188 13.156 1 97.12 205 ILE A CA 1
ATOM 1654 C C . ILE A 1 205 ? -18.422 -7.785 14.445 1 97.12 205 ILE A C 1
ATOM 1656 O O . ILE A 1 205 ? -18.047 -8.961 14.477 1 97.12 205 ILE A O 1
ATOM 1660 N N . LYS A 1 206 ? -18.406 -6.973 15.461 1 96.44 206 LYS A N 1
ATOM 1661 C CA . LYS A 1 206 ? -17.875 -7.418 16.75 1 96.44 206 LYS A CA 1
ATOM 1662 C C . LYS A 1 206 ? -18.719 -8.547 17.328 1 96.44 206 LYS A C 1
ATOM 1664 O O . LYS A 1 206 ? -18.203 -9.438 18.016 1 96.44 206 LYS A O 1
ATOM 1669 N N . GLU A 1 207 ? -20.016 -8.555 17.078 1 95.12 207 GLU A N 1
ATOM 1670 C CA . GLU A 1 207 ? -20.906 -9.617 17.516 1 95.12 207 GLU A CA 1
ATOM 1671 C C . GLU A 1 207 ? -20.531 -10.953 16.891 1 95.12 207 GLU A C 1
ATOM 1673 O O . GLU A 1 207 ? -20.875 -12.016 17.422 1 95.12 207 GLU A O 1
ATOM 1678 N N . TYR A 1 208 ? -19.828 -10.953 15.797 1 94.12 208 TYR A N 1
ATOM 1679 C CA . TYR A 1 208 ? -19.375 -12.172 15.133 1 94.12 208 TYR A CA 1
ATOM 1680 C C . TYR A 1 208 ? -17.953 -12.508 15.523 1 94.12 208 TYR A C 1
ATOM 1682 O O . TYR A 1 208 ? -17.219 -13.125 14.75 1 94.12 208 TYR A O 1
ATOM 1690 N N . ASN A 1 209 ? -17.453 -11.93 16.625 1 93.62 209 ASN A N 1
ATOM 1691 C CA . ASN A 1 209 ? -16.219 -12.289 17.297 1 93.62 209 ASN A CA 1
ATOM 1692 C C . ASN A 1 209 ? -15 -11.719 16.562 1 93.62 209 ASN A C 1
ATOM 1694 O O . ASN A 1 209 ? -13.93 -12.336 16.562 1 93.62 209 ASN A O 1
ATOM 1698 N N . PHE A 1 210 ? -15.172 -10.695 15.82 1 96.5 210 PHE A N 1
ATOM 1699 C CA . PHE A 1 210 ? -14.039 -9.953 15.281 1 96.5 210 PHE A CA 1
ATOM 1700 C C . PHE A 1 210 ? -13.406 -9.078 16.344 1 96.5 210 PHE A C 1
ATOM 1702 O O . PHE A 1 210 ? -14.109 -8.422 17.125 1 96.5 210 PHE A O 1
ATOM 1709 N N . ASN A 1 211 ? -12.133 -9.133 16.391 1 97.56 211 ASN A N 1
ATOM 1710 C CA . ASN A 1 211 ? -11.391 -8.234 17.281 1 97.56 211 ASN A CA 1
ATOM 1711 C C . ASN A 1 211 ? -10.789 -7.066 16.516 1 97.56 211 ASN A C 1
ATOM 1713 O O . ASN A 1 211 ? -10.266 -7.242 15.414 1 97.56 211 ASN A O 1
ATOM 1717 N N . ALA A 1 212 ? -10.852 -5.914 17.109 1 98.25 212 ALA A N 1
ATOM 1718 C CA . ALA A 1 212 ? -10.43 -4.688 16.438 1 98.25 212 ALA A CA 1
ATOM 1719 C C . ALA A 1 212 ? -8.93 -4.449 16.625 1 98.25 212 ALA A C 1
ATOM 1721 O O . ALA A 1 212 ? -8.398 -4.656 17.703 1 98.25 212 ALA A O 1
ATOM 1722 N N . TYR A 1 213 ? -8.289 -4.051 15.594 1 98.5 213 TYR A N 1
ATOM 1723 C CA . TYR A 1 213 ? -6.875 -3.686 15.594 1 98.5 213 TYR A CA 1
ATOM 1724 C C . TYR A 1 213 ? -6.641 -2.426 14.766 1 98.5 213 TYR A C 1
ATOM 1726 O O . TYR A 1 213 ? -7.41 -2.123 13.852 1 98.5 213 TYR A O 1
ATOM 1734 N N . ASN A 1 214 ? -5.613 -1.693 15.078 1 97.69 214 ASN A N 1
ATOM 1735 C CA . ASN A 1 214 ? -5.219 -0.538 14.273 1 97.69 214 ASN A CA 1
ATOM 1736 C C . ASN A 1 214 ? -3.867 -0.756 13.602 1 97.69 214 ASN A C 1
ATOM 1738 O O . ASN A 1 214 ? -3.078 -1.596 14.039 1 97.69 214 ASN A O 1
ATOM 1742 N N . ILE A 1 215 ? -3.633 -0.033 12.461 1 97.12 215 ILE A N 1
ATOM 1743 C CA . ILE A 1 215 ? -2.371 -0.051 11.734 1 97.12 215 ILE A CA 1
ATOM 1744 C C . ILE A 1 215 ? -1.612 1.251 11.977 1 97.12 215 ILE A C 1
ATOM 1746 O O . ILE A 1 215 ? -0.379 1.262 12.008 1 97.12 215 ILE A O 1
ATOM 1750 N N . SER A 1 216 ? -2.338 2.297 12.141 1 95.88 216 SER A N 1
ATOM 1751 C CA . SER A 1 216 ? -1.789 3.646 12.211 1 95.88 216 SER A CA 1
ATOM 1752 C C . SER A 1 216 ? -2.709 4.578 12.992 1 95.88 216 SER A C 1
ATOM 1754 O O . SER A 1 216 ? -3.93 4.418 12.969 1 95.88 216 SER A O 1
ATOM 1756 N N . SER A 1 217 ? -2.131 5.527 13.664 1 94.19 217 SER A N 1
ATOM 1757 C CA . SER A 1 217 ? -2.941 6.551 14.312 1 94.19 217 SER A CA 1
ATOM 1758 C C . SER A 1 217 ? -3.441 7.578 13.305 1 94.19 217 SER A C 1
ATOM 1760 O O . SER A 1 217 ? -4.355 8.352 13.602 1 94.19 217 SER A O 1
ATOM 1762 N N . ASN A 1 218 ? -2.736 7.621 12.188 1 95.19 218 ASN A N 1
ATOM 1763 C CA . ASN A 1 218 ? -3.178 8.484 11.102 1 95.19 218 ASN A CA 1
ATOM 1764 C C . ASN A 1 218 ? -4.246 7.809 10.242 1 95.19 218 ASN A C 1
ATOM 1766 O O . ASN A 1 218 ? -4.328 6.582 10.203 1 95.19 218 ASN A O 1
ATOM 1770 N N . ILE A 1 219 ? -5.027 8.578 9.602 1 95.5 219 ILE A N 1
ATOM 1771 C CA . ILE A 1 219 ? -6.055 8.047 8.711 1 95.5 219 ILE A CA 1
ATOM 1772 C C . ILE A 1 219 ? -5.402 7.52 7.438 1 95.5 219 ILE A C 1
ATOM 1774 O O . ILE A 1 219 ? -4.66 8.242 6.766 1 95.5 219 ILE A O 1
ATOM 1778 N N . LEU A 1 220 ? -5.688 6.297 7.148 1 96.56 220 LEU A N 1
ATOM 1779 C CA . LEU A 1 220 ? -5.184 5.691 5.922 1 96.56 220 LEU A CA 1
ATOM 1780 C C . LEU A 1 220 ? -6.32 5.449 4.93 1 96.56 220 LEU A C 1
ATOM 1782 O O . LEU A 1 220 ? -7.453 5.18 5.332 1 96.56 220 LEU A O 1
ATOM 1786 N N . ARG A 1 221 ? -5.973 5.555 3.709 1 96.5 221 ARG A N 1
ATOM 1787 C CA . ARG A 1 221 ? -6.934 5.109 2.707 1 96.5 221 ARG A CA 1
ATOM 1788 C C . ARG A 1 221 ? -7.238 3.621 2.863 1 96.5 221 ARG A C 1
ATOM 1790 O O . ARG A 1 221 ? -6.383 2.852 3.307 1 96.5 221 ARG A O 1
ATOM 1797 N N . THR A 1 222 ? -8.438 3.264 2.416 1 97.75 222 THR A N 1
ATOM 1798 C CA . THR A 1 222 ? -8.812 1.854 2.449 1 97.75 222 THR A CA 1
ATOM 1799 C C . THR A 1 222 ? -7.809 1.01 1.67 1 97.75 222 THR A C 1
ATOM 1801 O O . THR A 1 222 ? -7.449 -0.09 2.098 1 97.75 222 THR A O 1
ATOM 1804 N N . GLU A 1 223 ? -7.316 1.52 0.547 1 97.81 223 GLU A N 1
ATOM 1805 C CA . GLU A 1 223 ? -6.305 0.838 -0.255 1 97.81 223 GLU A CA 1
ATOM 1806 C C . GLU A 1 223 ? -5.055 0.539 0.57 1 97.81 223 GLU A C 1
ATOM 1808 O O . GLU A 1 223 ? -4.594 -0.604 0.613 1 97.81 223 GLU A O 1
ATOM 1813 N N . THR A 1 224 ? -4.539 1.572 1.254 1 97.81 224 THR A N 1
ATOM 1814 C CA . THR A 1 224 ? -3.334 1.437 2.064 1 97.81 224 THR A CA 1
ATOM 1815 C C . THR A 1 224 ? -3.559 0.451 3.207 1 97.81 224 THR A C 1
ATOM 1817 O O . THR A 1 224 ? -2.744 -0.448 3.428 1 97.81 224 THR A O 1
ATOM 1820 N N . ALA A 1 225 ? -4.672 0.656 3.891 1 98.31 225 ALA A N 1
ATOM 1821 C CA . ALA A 1 225 ? -4.992 -0.203 5.027 1 98.31 225 ALA A CA 1
ATOM 1822 C C . ALA A 1 225 ? -5.086 -1.665 4.602 1 98.31 225 ALA A C 1
ATOM 1824 O O . ALA A 1 225 ? -4.59 -2.553 5.301 1 98.31 225 ALA A O 1
ATOM 1825 N N . THR A 1 226 ? -5.707 -1.917 3.465 1 98.69 226 THR A N 1
ATOM 1826 C CA . THR A 1 226 ? -5.902 -3.275 2.973 1 98.69 226 THR A CA 1
ATOM 1827 C C . THR A 1 226 ? -4.562 -3.926 2.639 1 98.69 226 THR A C 1
ATOM 1829 O O . THR A 1 226 ? -4.293 -5.055 3.057 1 98.69 226 THR A O 1
ATOM 1832 N N . ILE A 1 227 ? -3.742 -3.229 1.905 1 98.44 227 ILE A N 1
ATOM 1833 C CA . ILE A 1 227 ? -2.441 -3.732 1.482 1 98.44 227 ILE A CA 1
ATOM 1834 C C . ILE A 1 227 ? -1.577 -4.023 2.707 1 98.44 227 ILE A C 1
ATOM 1836 O O . ILE A 1 227 ? -1.019 -5.113 2.836 1 98.44 227 ILE A O 1
ATOM 1840 N N . VAL A 1 228 ? -1.557 -3.07 3.643 1 98.5 228 VAL A N 1
ATOM 1841 C CA . VAL A 1 228 ? -0.706 -3.178 4.824 1 98.5 228 VAL A CA 1
ATOM 1842 C C . VAL A 1 228 ? -1.201 -4.312 5.719 1 98.5 228 VAL A C 1
ATOM 1844 O O . VAL A 1 228 ? -0.414 -5.156 6.152 1 98.5 228 VAL A O 1
ATOM 1847 N N . ALA A 1 229 ? -2.467 -4.348 5.961 1 98.75 229 ALA A N 1
ATOM 1848 C CA . ALA A 1 229 ? -3.029 -5.379 6.828 1 98.75 229 ALA A CA 1
ATOM 1849 C C . ALA A 1 229 ? -2.779 -6.773 6.258 1 98.75 229 ALA A C 1
ATOM 1851 O O . ALA A 1 229 ? -2.363 -7.68 6.98 1 98.75 229 ALA A O 1
ATOM 1852 N N . SER A 1 230 ? -3.002 -6.918 4.977 1 98.62 230 SER A N 1
ATOM 1853 C CA . SER A 1 230 ? -2.828 -8.219 4.344 1 98.62 230 SER A CA 1
ATOM 1854 C C . SER A 1 230 ? -1.378 -8.688 4.418 1 98.62 230 SER A C 1
ATOM 1856 O O . SER A 1 230 ? -1.106 -9.852 4.695 1 98.62 230 SER A O 1
ATOM 1858 N N . ALA A 1 231 ? -0.46 -7.766 4.188 1 98.25 231 ALA A N 1
ATOM 1859 C CA . ALA A 1 231 ? 0.959 -8.109 4.234 1 98.25 231 ALA A CA 1
ATOM 1860 C C . ALA A 1 231 ? 1.382 -8.492 5.652 1 98.25 231 ALA A C 1
ATOM 1862 O O . ALA A 1 231 ? 2.115 -9.469 5.844 1 98.25 231 ALA A O 1
ATOM 1863 N N . ILE A 1 232 ? 0.943 -7.727 6.668 1 98.31 232 ILE A N 1
ATOM 1864 C CA . ILE A 1 232 ? 1.266 -8.023 8.062 1 98.31 232 ILE A CA 1
ATOM 1865 C C . ILE A 1 232 ? 0.732 -9.406 8.43 1 98.31 232 ILE A C 1
ATOM 1867 O O . ILE A 1 232 ? 1.467 -10.234 8.969 1 98.31 232 ILE A O 1
ATOM 1871 N N . ILE A 1 233 ? -0.504 -9.656 8.086 1 98.38 233 ILE A N 1
ATOM 1872 C CA . ILE A 1 233 ? -1.179 -10.883 8.484 1 98.38 233 ILE A CA 1
ATOM 1873 C C . ILE A 1 233 ? -0.512 -12.078 7.812 1 98.38 233 ILE A C 1
ATOM 1875 O O . ILE A 1 233 ? -0.182 -13.07 8.469 1 98.38 233 ILE A O 1
ATOM 1879 N N . THR A 1 234 ? -0.303 -11.977 6.512 1 97.38 234 THR A N 1
ATOM 1880 C CA . THR A 1 234 ? 0.298 -13.094 5.793 1 97.38 234 THR A CA 1
ATOM 1881 C C . THR A 1 234 ? 1.711 -13.367 6.305 1 97.38 234 THR A C 1
ATOM 1883 O O . THR A 1 234 ? 2.158 -14.516 6.324 1 97.38 234 THR A O 1
ATOM 1886 N N . SER A 1 235 ? 2.416 -12.344 6.668 1 96.31 235 SER A N 1
ATOM 1887 C CA . SER A 1 235 ? 3.766 -12.508 7.195 1 96.31 235 SER A CA 1
ATOM 1888 C C . SER A 1 235 ? 3.75 -13.219 8.539 1 96.31 235 SER A C 1
ATOM 1890 O O . SER A 1 235 ? 4.688 -13.953 8.875 1 96.31 235 SER A O 1
ATOM 1892 N N . LYS A 1 236 ? 2.711 -13.031 9.266 1 96.06 236 LYS A N 1
ATOM 1893 C CA . LYS A 1 236 ? 2.625 -13.578 10.617 1 96.06 236 LYS A CA 1
ATOM 1894 C C . LYS A 1 236 ? 2.021 -14.984 10.602 1 96.06 236 LYS A C 1
ATOM 1896 O O . LYS A 1 236 ? 2.162 -15.734 11.57 1 96.06 236 LYS A O 1
ATOM 1901 N N . MET A 1 237 ? 1.318 -15.242 9.523 1 92.94 237 MET A N 1
ATOM 1902 C CA . MET A 1 237 ? 0.701 -16.562 9.406 1 92.94 237 MET A CA 1
ATOM 1903 C C . MET A 1 237 ? 1.758 -17.641 9.188 1 92.94 237 MET A C 1
ATOM 1905 O O . MET A 1 237 ? 2.754 -17.406 8.5 1 92.94 237 MET A O 1
ATOM 1909 N N . ASN A 1 238 ? 1.821 -18.656 10.023 1 70.81 238 ASN A N 1
ATOM 1910 C CA . ASN A 1 238 ? 2.748 -19.781 9.914 1 70.81 238 ASN A CA 1
ATOM 1911 C C . ASN A 1 238 ? 2.572 -20.531 8.594 1 70.81 238 ASN A C 1
ATOM 1913 O O . ASN A 1 238 ? 1.447 -20.703 8.125 1 70.81 238 ASN A O 1
ATOM 1917 N N . SER A 1 239 ? 3.553 -20.391 7.594 1 58.22 239 SER A N 1
ATOM 1918 C CA . SER A 1 239 ? 3.51 -21.203 6.383 1 58.22 239 SER A CA 1
ATOM 1919 C C . SER A 1 239 ? 3.428 -22.688 6.715 1 58.22 239 SER A C 1
ATOM 1921 O O . SER A 1 239 ? 3.352 -23.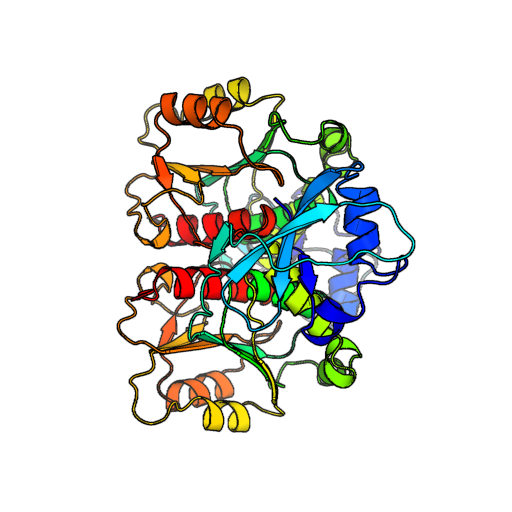531 5.816 1 58.22 239 SER A O 1
ATOM 1923 N N . LYS A 1 240 ? 3.572 -23.188 8.023 1 47.66 240 LYS A N 1
ATOM 1924 C CA . LYS A 1 240 ? 3.684 -24.625 8.25 1 47.66 240 LYS A CA 1
ATOM 1925 C C . LYS A 1 240 ? 2.324 -25.312 8.133 1 47.66 240 LYS A C 1
ATOM 1927 O O . LYS A 1 240 ? 1.33 -24.828 8.68 1 47.66 240 LYS A O 1
ATOM 1932 N N . MET B 1 1 ? -14.617 13.562 7.766 1 56.97 1 MET B N 1
ATOM 1933 C CA . MET B 1 1 ? -14.047 14.875 8.055 1 56.97 1 MET B CA 1
ATOM 1934 C C . MET B 1 1 ? -12.688 15.047 7.383 1 56.97 1 MET B C 1
ATOM 1936 O O . MET B 1 1 ? -11.789 14.227 7.582 1 56.97 1 MET B O 1
ATOM 1940 N N . ASN B 1 2 ? -12.68 15.695 6.168 1 77.44 2 ASN B N 1
ATOM 1941 C CA . ASN B 1 2 ? -11.539 15.953 5.289 1 77.44 2 ASN B CA 1
ATOM 1942 C C . ASN B 1 2 ? -10.734 17.156 5.762 1 77.44 2 ASN B C 1
ATOM 1944 O O . ASN B 1 2 ? -11.305 18.156 6.227 1 77.44 2 ASN B O 1
ATOM 1948 N N . LEU B 1 3 ? -9.484 17 6.188 1 91.31 3 LEU B N 1
ATOM 1949 C CA . LEU B 1 3 ? -8.57 18.062 6.602 1 91.31 3 LEU B CA 1
ATOM 1950 C C . LEU B 1 3 ? -8.031 18.828 5.395 1 91.31 3 LEU B C 1
ATOM 1952 O O . LEU B 1 3 ? -7.551 18.203 4.434 1 91.31 3 LEU B O 1
ATOM 1956 N N . ILE B 1 4 ? -8.281 20.156 5.453 1 91.94 4 ILE B N 1
ATOM 1957 C CA . ILE B 1 4 ? -7.684 21 4.426 1 91.94 4 ILE B CA 1
ATOM 1958 C C . ILE B 1 4 ? -6.418 21.656 4.965 1 91.94 4 ILE B C 1
ATOM 1960 O O . ILE B 1 4 ? -6.438 22.281 6.035 1 91.94 4 ILE B O 1
ATOM 1964 N N . LEU B 1 5 ? -5.383 21.562 4.219 1 94.75 5 LEU B N 1
ATOM 1965 C CA . LEU B 1 5 ? -4.129 22.172 4.645 1 94.75 5 LEU B CA 1
ATOM 1966 C C . LEU B 1 5 ? -3.854 23.453 3.848 1 94.75 5 LEU B C 1
ATOM 1968 O O . LEU B 1 5 ? -4.043 23.469 2.629 1 94.75 5 LEU B O 1
ATOM 1972 N N . ILE B 1 6 ? -3.393 24.469 4.598 1 92.69 6 ILE B N 1
ATOM 1973 C CA . ILE B 1 6 ? -3.066 25.734 3.949 1 92.69 6 ILE B CA 1
ATOM 1974 C C . ILE B 1 6 ? -1.689 26.203 4.41 1 92.69 6 ILE B C 1
ATOM 1976 O O . ILE B 1 6 ? -1.204 25.797 5.465 1 92.69 6 ILE B O 1
ATOM 1980 N N . ASN B 1 7 ? -1.083 27.016 3.598 1 92.81 7 ASN B N 1
ATOM 1981 C CA . ASN B 1 7 ? 0.146 27.688 4 1 92.81 7 ASN B CA 1
ATOM 1982 C C . ASN B 1 7 ? -0.139 28.875 4.914 1 92.81 7 ASN B C 1
ATOM 1984 O O . ASN B 1 7 ? -1.223 29.453 4.859 1 92.81 7 ASN B O 1
ATOM 1988 N N . PRO B 1 8 ? 0.854 29.266 5.695 1 89.25 8 PRO B N 1
ATOM 1989 C CA . PRO B 1 8 ? 0.648 30.406 6.582 1 89.25 8 PRO B CA 1
ATOM 1990 C C . PRO B 1 8 ? 0.185 31.656 5.836 1 89.25 8 PRO B C 1
ATOM 1992 O O . PRO B 1 8 ? -0.674 32.375 6.332 1 89.25 8 PRO B O 1
ATOM 1995 N N . ASP B 1 9 ? 0.636 31.875 4.664 1 89.88 9 ASP B N 1
ATOM 1996 C CA . ASP B 1 9 ? 0.271 33.062 3.896 1 89.88 9 ASP B CA 1
ATOM 1997 C C . ASP B 1 9 ? -1.172 32.969 3.402 1 89.88 9 ASP B C 1
ATOM 199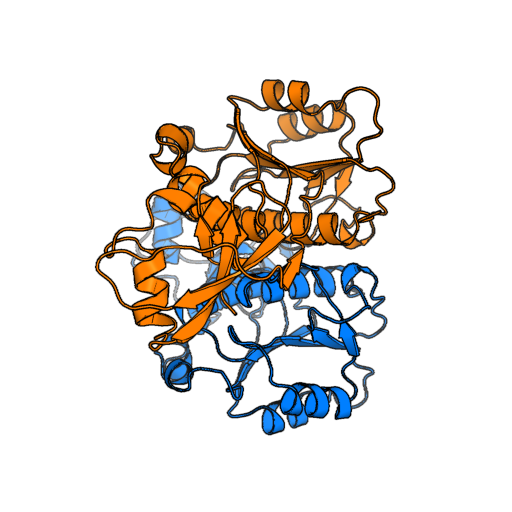9 O O . ASP B 1 9 ? -1.828 34 3.197 1 89.88 9 ASP B O 1
ATOM 2003 N N . GLU B 1 10 ? -1.624 31.797 3.238 1 88.69 10 GLU B N 1
ATOM 2004 C CA . GLU B 1 10 ? -2.979 31.578 2.74 1 88.69 10 GLU B CA 1
ATOM 2005 C C . GLU B 1 10 ? -4.016 31.859 3.824 1 88.69 10 GLU B C 1
ATOM 2007 O O . GLU B 1 10 ? -5.195 32.062 3.527 1 88.69 10 GLU B O 1
ATOM 2012 N N . LEU B 1 11 ? -3.578 31.844 5.047 1 84.62 11 LEU B N 1
ATOM 2013 C CA . LEU B 1 11 ? -4.48 32.188 6.145 1 84.62 11 LEU B CA 1
ATOM 2014 C C . LEU B 1 11 ? -4.973 33.625 6.023 1 84.62 11 LEU B C 1
ATOM 2016 O O . LEU B 1 11 ? -6.148 33.906 6.262 1 84.62 11 LEU B O 1
ATOM 2020 N N . LYS B 1 12 ? -4.082 34.406 5.664 1 83.25 12 LYS B N 1
ATOM 2021 C CA . LYS B 1 12 ? -4.41 35.844 5.531 1 83.25 12 LYS B CA 1
ATOM 2022 C C . LYS B 1 12 ? -5.066 36.125 4.184 1 83.25 12 LYS B C 1
ATOM 2024 O O . LYS B 1 12 ? -6.055 36.875 4.117 1 83.25 12 LYS B O 1
ATOM 2029 N N . ASN B 1 13 ? -4.621 35.469 3.092 1 85 13 ASN B N 1
ATOM 2030 C CA . ASN B 1 13 ? -5.004 35.812 1.729 1 85 13 ASN B CA 1
ATOM 2031 C C . ASN B 1 13 ? -6.215 35 1.262 1 85 13 ASN B C 1
ATOM 2033 O O . ASN B 1 13 ? -6.879 35.375 0.294 1 85 13 ASN B O 1
ATOM 2037 N N . GLY B 1 14 ? -6.457 33.969 1.999 1 83.44 14 GLY B N 1
ATOM 2038 C CA . GLY B 1 14 ? -7.531 33.094 1.579 1 83.44 14 GLY B CA 1
ATOM 2039 C C . GLY B 1 14 ? -7.156 32.219 0.39 1 83.44 14 GLY B C 1
ATOM 2040 O O . GLY B 1 14 ? -6.023 32.281 -0.089 1 83.44 14 GLY B O 1
ATOM 2041 N N . LEU B 1 15 ? -8.062 31.25 -0.02 1 84.5 15 LEU B N 1
ATOM 2042 C CA . LEU B 1 15 ? -7.891 30.391 -1.187 1 84.5 15 LEU B CA 1
ATOM 2043 C C . LEU B 1 15 ? -8.781 30.859 -2.336 1 84.5 15 LEU B C 1
ATOM 2045 O O . LEU B 1 15 ? -9.93 31.234 -2.119 1 84.5 15 LEU B O 1
ATOM 2049 N N . ILE B 1 16 ? -8.188 30.828 -3.504 1 79.38 16 ILE B N 1
ATOM 2050 C CA . ILE B 1 16 ? -8.977 31.188 -4.68 1 79.38 16 ILE B CA 1
ATOM 2051 C C . ILE B 1 16 ? -9.961 30.062 -5.004 1 79.38 16 ILE B C 1
ATOM 2053 O O . ILE B 1 16 ? -9.703 28.891 -4.688 1 79.38 16 ILE B O 1
ATOM 2057 N N . LEU B 1 17 ? -11 30.375 -5.754 1 78.88 17 LEU B N 1
ATOM 2058 C CA . LEU B 1 17 ? -12.094 29.438 -5.98 1 78.88 17 LEU B CA 1
ATOM 2059 C C . LEU B 1 17 ? -11.656 28.281 -6.883 1 78.88 17 LEU B C 1
ATOM 2061 O O . LEU B 1 17 ? -12.195 27.188 -6.801 1 78.88 17 LEU B O 1
ATOM 2065 N N . ASN B 1 18 ? -10.68 28.469 -7.652 1 79.31 18 ASN B N 1
ATOM 2066 C CA . ASN B 1 18 ? -10.234 27.453 -8.586 1 79.31 18 ASN B CA 1
ATOM 2067 C C . ASN B 1 18 ? -9.234 26.5 -7.945 1 79.31 18 ASN B C 1
ATOM 2069 O O . ASN B 1 18 ? -8.828 25.5 -8.555 1 79.31 18 ASN B O 1
ATOM 2073 N N . ASP B 1 19 ? -8.961 26.812 -6.77 1 84.12 19 ASP B N 1
ATOM 2074 C CA . ASP B 1 19 ? -8.062 25.938 -6.02 1 84.12 19 ASP B CA 1
ATOM 2075 C C . ASP B 1 19 ? -8.68 24.562 -5.836 1 84.12 19 ASP B C 1
ATOM 2077 O O . ASP B 1 19 ? -9.875 24.438 -5.559 1 84.12 19 ASP B O 1
ATOM 2081 N N . SER B 1 20 ? -7.852 23.562 -6.059 1 83.19 20 SER B N 1
ATOM 2082 C CA . SER B 1 20 ? -8.32 22.172 -5.961 1 83.19 20 SER B CA 1
ATOM 2083 C C . SER B 1 20 ? -8.945 21.906 -4.598 1 83.19 20 SER B C 1
ATOM 2085 O O . SER B 1 20 ? -9.898 21.125 -4.488 1 83.19 20 SER B O 1
ATOM 2087 N N . ARG B 1 21 ? -8.484 22.469 -3.57 1 83.5 21 ARG B N 1
ATOM 2088 C CA . ARG B 1 21 ? -9.016 22.297 -2.221 1 83.5 21 ARG B CA 1
ATOM 2089 C C . ARG B 1 21 ? -10.422 22.875 -2.107 1 83.5 21 ARG B C 1
ATOM 2091 O O . ARG B 1 21 ? -11.305 22.266 -1.49 1 83.5 21 ARG B O 1
ATOM 2098 N N . VAL B 1 22 ? -10.555 24.031 -2.719 1 80.94 22 VAL B N 1
ATOM 2099 C CA . VAL B 1 22 ? -11.867 24.656 -2.711 1 80.94 22 VAL B CA 1
ATOM 2100 C C . VAL B 1 22 ? -12.852 23.812 -3.525 1 80.94 22 VAL B C 1
ATOM 2102 O O . VAL B 1 22 ? -13.992 23.609 -3.111 1 80.94 22 VAL B O 1
ATOM 2105 N N . LYS B 1 23 ? -12.359 23.375 -4.57 1 82.12 23 LYS B N 1
ATOM 2106 C CA . LYS B 1 23 ? -13.203 22.516 -5.395 1 82.12 23 LYS B CA 1
ATOM 2107 C C . LYS B 1 23 ? -13.617 21.266 -4.629 1 82.12 23 LYS B C 1
ATOM 2109 O O . LYS B 1 23 ? -14.766 20.828 -4.727 1 82.12 23 LYS B O 1
ATOM 2114 N N . HIS B 1 24 ? -12.664 20.734 -3.979 1 83.56 24 HIS B N 1
ATOM 2115 C CA . HIS B 1 24 ? -12.961 19.578 -3.154 1 83.56 24 HIS B CA 1
ATOM 2116 C C . HIS B 1 24 ? -14.062 19.875 -2.141 1 83.56 24 HIS B C 1
ATOM 2118 O O . HIS B 1 24 ? -14.992 19.094 -1.981 1 83.56 24 HIS B O 1
ATOM 2124 N N . ILE B 1 25 ? -13.992 20.953 -1.551 1 80.94 25 ILE B N 1
ATOM 2125 C CA . ILE B 1 25 ? -14.961 21.375 -0.54 1 80.94 25 ILE B CA 1
ATOM 2126 C C . ILE B 1 25 ? -16.328 21.562 -1.184 1 80.94 25 ILE B C 1
ATOM 2128 O O . ILE B 1 25 ? -17.344 21.078 -0.656 1 80.94 25 ILE B O 1
ATOM 2132 N N . ASN B 1 26 ? -16.312 22.125 -2.311 1 80.88 26 ASN B N 1
ATOM 2133 C CA . ASN B 1 26 ? -17.562 22.5 -2.961 1 80.88 26 ASN B CA 1
ATOM 2134 C C . ASN B 1 26 ? -18.203 21.312 -3.678 1 80.88 26 ASN B C 1
ATOM 2136 O O . ASN B 1 26 ? -19.422 21.109 -3.596 1 80.88 26 ASN B O 1
ATOM 2140 N N . GLU B 1 27 ? -17.359 20.547 -4.305 1 80.69 27 GLU B N 1
ATOM 2141 C CA . GLU B 1 27 ? -17.891 19.547 -5.223 1 80.69 27 GLU B CA 1
ATOM 2142 C C . GLU B 1 27 ? -17.953 18.172 -4.559 1 80.69 27 GLU B C 1
ATOM 2144 O O . GLU B 1 27 ? -18.828 17.359 -4.883 1 80.69 27 GLU B O 1
ATOM 2149 N N . ILE B 1 28 ? -17.125 17.984 -3.723 1 76.12 28 ILE B N 1
ATOM 2150 C CA . ILE B 1 28 ? -17.047 16.656 -3.148 1 76.12 28 ILE B CA 1
ATOM 2151 C C . ILE B 1 28 ? -17.719 16.641 -1.774 1 76.12 28 ILE B C 1
ATOM 2153 O O . ILE B 1 28 ? -18.578 15.797 -1.495 1 76.12 28 ILE B O 1
ATOM 2157 N N . LEU B 1 29 ? -17.328 17.578 -0.979 1 78.44 29 LEU B N 1
ATOM 2158 C CA . LEU B 1 29 ? -17.906 17.641 0.358 1 78.44 29 LEU B CA 1
ATOM 2159 C C . LEU B 1 29 ? -19.266 18.344 0.339 1 78.44 29 LEU B C 1
ATOM 2161 O O . LEU B 1 29 ? -20.062 18.172 1.254 1 78.44 29 LEU B O 1
ATOM 2165 N N . LYS B 1 30 ? -19.469 19.141 -0.7 1 81.12 30 LYS B N 1
ATOM 2166 C CA . LYS B 1 30 ? -20.734 19.844 -0.93 1 81.12 30 LYS B CA 1
ATOM 2167 C C . LYS B 1 30 ? -21.172 20.594 0.32 1 81.12 30 LYS B C 1
ATOM 2169 O O . LYS B 1 30 ? -22.328 20.484 0.737 1 81.12 30 LYS B O 1
ATOM 2174 N N . LEU B 1 31 ? -20.25 21.266 0.907 1 81.56 31 LEU B N 1
ATOM 2175 C CA . LEU B 1 31 ? -20.547 22 2.131 1 81.56 31 LEU B CA 1
ATOM 2176 C C . LEU B 1 31 ? -21.516 23.141 1.856 1 81.56 31 LEU B C 1
ATOM 2178 O O . LEU B 1 31 ? -21.391 23.828 0.839 1 81.56 31 LEU B O 1
ATOM 2182 N N . LYS B 1 32 ? -22.484 23.188 2.723 1 82.44 32 LYS B N 1
ATOM 2183 C CA . LYS B 1 32 ? -23.438 24.297 2.648 1 82.44 32 LYS B CA 1
ATOM 2184 C C . LYS B 1 32 ? -22.969 25.484 3.479 1 82.44 32 LYS B C 1
ATOM 2186 O O . LYS B 1 32 ? -22.062 25.344 4.305 1 82.44 32 LYS B O 1
ATOM 2191 N N . ASN B 1 33 ? -23.672 26.562 3.186 1 82.62 33 ASN B N 1
ATOM 2192 C CA . ASN B 1 33 ? -23.375 27.766 3.967 1 82.62 33 ASN B CA 1
ATOM 2193 C C . ASN B 1 33 ? -23.578 27.516 5.457 1 82.62 33 ASN B C 1
ATOM 2195 O O . ASN B 1 33 ? -24.562 26.906 5.863 1 82.62 33 ASN B O 1
ATOM 2199 N N . ASN B 1 34 ? -22.531 27.859 6.277 1 83.44 34 ASN B N 1
ATOM 2200 C CA . ASN B 1 34 ? -22.547 27.797 7.734 1 83.44 34 ASN B CA 1
ATOM 2201 C C . ASN B 1 34 ? -22.188 26.406 8.25 1 83.44 34 ASN B C 1
ATOM 2203 O O . ASN B 1 34 ? -22.25 26.156 9.453 1 83.44 34 ASN B O 1
ATOM 2207 N N . GLU B 1 35 ? -21.828 25.562 7.312 1 85.19 35 GLU B N 1
ATOM 2208 C CA . GLU B 1 35 ? -21.281 24.297 7.762 1 85.19 35 GLU B CA 1
ATOM 2209 C C . GLU B 1 35 ? -19.797 24.422 8.102 1 85.19 35 GLU B C 1
ATOM 2211 O O . GLU B 1 35 ? -19.125 25.359 7.652 1 85.19 35 GLU B O 1
ATOM 2216 N N . THR B 1 36 ? -19.422 23.469 8.891 1 85.06 36 THR B N 1
ATOM 2217 C CA . THR B 1 36 ? -18.047 23.594 9.375 1 85.06 36 THR B CA 1
ATOM 2218 C C . THR B 1 36 ? -17.141 22.578 8.688 1 85.06 36 THR B C 1
ATOM 2220 O O . THR B 1 36 ? -17.609 21.516 8.242 1 85.06 36 THR B O 1
ATOM 2223 N N . PHE B 1 37 ? -15.898 22.891 8.508 1 86.12 37 PHE B N 1
ATOM 2224 C CA . PHE B 1 37 ? -14.875 21.969 8.031 1 86.12 37 PHE B CA 1
ATOM 2225 C C . PHE B 1 37 ? -13.562 22.188 8.781 1 86.12 37 PHE B C 1
ATOM 2227 O O . PHE B 1 37 ? -13.391 23.219 9.445 1 86.12 37 PHE B O 1
ATOM 2234 N N . LYS B 1 38 ? -12.727 21.25 8.664 1 90.69 38 LYS B N 1
ATOM 2235 C CA . LYS B 1 38 ? -11.461 21.297 9.391 1 90.69 38 LYS B CA 1
ATOM 2236 C C . LYS B 1 38 ? -10.328 21.797 8.5 1 90.69 38 LYS B C 1
ATOM 2238 O O . LYS B 1 38 ? -10.266 21.453 7.316 1 90.69 38 LYS B O 1
ATOM 2243 N N . PHE B 1 39 ? -9.5 22.641 9.07 1 91.44 39 PHE B N 1
ATOM 2244 C CA . PHE B 1 39 ? -8.297 23.016 8.344 1 91.44 39 PHE B CA 1
ATOM 2245 C C . PHE B 1 39 ? -7.098 23.109 9.281 1 91.44 39 PHE B C 1
ATOM 2247 O O . PHE B 1 39 ? -7.266 23.203 10.5 1 91.44 39 PHE B O 1
ATOM 2254 N N . GLY B 1 40 ? -5.953 22.969 8.758 1 94 40 GLY B N 1
ATOM 2255 C CA . GLY B 1 40 ? -4.684 23.125 9.453 1 94 40 GLY B CA 1
ATOM 2256 C C . GLY B 1 40 ? -3.674 23.938 8.672 1 94 40 GLY B C 1
ATOM 2257 O O . GLY B 1 40 ? -3.801 24.094 7.457 1 94 40 GLY B O 1
ATOM 2258 N N . ILE B 1 41 ? -2.836 24.562 9.422 1 94.44 41 ILE B N 1
ATOM 2259 C CA . ILE B 1 41 ? -1.729 25.297 8.82 1 94.44 41 ILE B CA 1
ATOM 2260 C C . ILE B 1 41 ? -0.487 24.406 8.766 1 94.44 41 ILE B C 1
ATOM 2262 O O . ILE B 1 41 ? -0.087 23.828 9.781 1 94.44 41 ILE B O 1
ATOM 2266 N N . ILE B 1 42 ? 0.076 24.375 7.594 1 95.81 42 ILE B N 1
ATOM 2267 C CA . ILE B 1 42 ? 1.243 23.516 7.41 1 95.81 42 ILE B CA 1
ATOM 2268 C C . ILE B 1 42 ? 2.346 23.938 8.383 1 95.81 42 ILE B C 1
ATOM 2270 O O . ILE B 1 42 ? 2.732 25.094 8.43 1 95.81 42 ILE B O 1
ATOM 2274 N N . GLY B 1 43 ? 2.793 22.922 9.117 1 95.88 43 GLY B N 1
ATOM 2275 C CA . GLY B 1 43 ? 3.871 23.172 10.062 1 95.88 43 GLY B CA 1
ATOM 2276 C C . GLY B 1 43 ? 3.377 23.5 11.461 1 95.88 43 GLY B C 1
ATOM 2277 O O . GLY B 1 43 ? 4.172 23.641 12.391 1 95.88 43 GLY B O 1
ATOM 2278 N N . GLU B 1 44 ? 2.098 23.641 11.594 1 94.69 44 GLU B N 1
ATOM 2279 C CA . GLU B 1 44 ? 1.541 23.953 12.906 1 94.69 44 GLU B CA 1
ATOM 2280 C C . GLU B 1 44 ? 0.854 22.75 13.523 1 94.69 44 GLU B C 1
ATOM 2282 O O . GLU B 1 44 ? 0.317 21.906 12.797 1 94.69 44 GLU B O 1
ATOM 2287 N N . GLU B 1 45 ? 0.739 22.672 14.766 1 94.75 45 GLU B N 1
ATOM 2288 C CA . GLU B 1 45 ? 0.314 21.5 15.508 1 94.75 45 GLU B CA 1
ATOM 2289 C C . GLU B 1 45 ? -1.207 21.406 15.57 1 94.75 45 GLU B C 1
ATOM 2291 O O . GLU B 1 45 ? -1.767 20.297 15.578 1 94.75 45 GLU B O 1
ATOM 2296 N N . HIS B 1 46 ? -1.836 22.484 15.5 1 94.62 46 HIS B N 1
ATOM 2297 C CA . HIS B 1 46 ? -3.258 22.469 15.828 1 94.62 46 HIS B CA 1
ATOM 2298 C C . HIS B 1 46 ? -4.109 22.406 14.562 1 94.62 46 HIS B C 1
ATOM 2300 O O . HIS B 1 46 ? -3.74 22.969 13.531 1 94.62 46 HIS B O 1
ATOM 2306 N N . ILE B 1 47 ? -5.203 21.75 14.711 1 94.38 47 ILE B N 1
ATOM 2307 C CA . ILE B 1 47 ? -6.246 21.688 13.695 1 94.38 47 ILE B CA 1
ATOM 2308 C C . ILE B 1 47 ? -7.445 22.531 14.133 1 94.38 47 ILE B C 1
ATOM 2310 O O . ILE B 1 47 ? -7.855 22.469 15.297 1 94.38 47 ILE B O 1
ATOM 2314 N N . TYR B 1 48 ? -8.008 23.25 13.172 1 92.38 48 TYR B N 1
ATOM 2315 C CA . TYR B 1 48 ? -9.055 24.219 13.5 1 92.38 48 TYR B CA 1
ATOM 2316 C C . TYR B 1 48 ? -10.344 23.906 12.75 1 92.38 48 TYR B C 1
ATOM 2318 O O . TYR B 1 48 ? -10.32 23.188 11.742 1 92.38 48 TYR B O 1
ATOM 2326 N N . SER B 1 49 ? -11.391 24.391 13.375 1 89.56 49 SER B N 1
ATOM 2327 C CA . SER B 1 49 ? -12.672 24.359 12.672 1 89.56 49 SER B CA 1
ATOM 2328 C C . SER B 1 49 ? -12.969 25.703 12.023 1 89.56 49 SER B C 1
ATOM 2330 O O . SER B 1 49 ? -12.68 26.75 12.594 1 89.56 49 SER B O 1
ATOM 2332 N N . CYS B 1 50 ? -13.445 25.656 10.812 1 84.81 50 CYS B N 1
ATOM 2333 C CA . CYS B 1 50 ? -13.82 26.875 10.086 1 84.81 50 CYS B CA 1
ATOM 2334 C C . CYS B 1 50 ? -15.242 26.766 9.547 1 84.81 50 CYS B C 1
ATOM 2336 O O . CYS B 1 50 ? -15.68 25.703 9.133 1 84.81 50 CYS B O 1
ATOM 2338 N N . VAL B 1 51 ? -15.883 27.859 9.617 1 83.31 51 VAL B N 1
ATOM 2339 C CA . VAL B 1 51 ? -17.234 27.922 9.062 1 83.31 51 VAL B CA 1
ATOM 2340 C C . VAL B 1 51 ? -17.156 28.266 7.578 1 83.31 51 VAL B C 1
ATOM 2342 O O . VAL B 1 51 ? -16.469 29.219 7.191 1 83.31 51 VAL B O 1
ATOM 2345 N N . TYR B 1 52 ? -17.812 27.375 6.84 1 81.62 52 TYR B N 1
ATOM 2346 C CA . TYR B 1 52 ? -17.828 27.609 5.398 1 81.62 52 TYR B CA 1
ATOM 2347 C C . TYR B 1 52 ? -18.781 28.75 5.047 1 81.62 52 TYR B C 1
ATOM 2349 O O . TYR B 1 52 ? -19.938 28.75 5.445 1 81.62 52 TYR B O 1
ATOM 2357 N N . GLN B 1 53 ? -18.266 29.766 4.395 1 78.69 53 GLN B N 1
ATOM 2358 C CA . GLN B 1 53 ? -19.062 30.844 3.822 1 78.69 53 GLN B CA 1
ATOM 2359 C C . GLN B 1 53 ? -18.734 31.047 2.346 1 78.69 53 GLN B C 1
ATOM 2361 O O . GLN B 1 53 ? -17.578 31.281 1.99 1 78.69 53 GLN B O 1
ATOM 2366 N N . LYS B 1 54 ? -19.75 30.734 1.56 1 70.75 54 LYS B N 1
ATOM 2367 C CA . LYS B 1 54 ? -19.562 30.891 0.118 1 70.75 54 LYS B CA 1
ATOM 2368 C C . LYS B 1 54 ? -19.266 32.344 -0.257 1 70.75 54 LYS B C 1
ATOM 2370 O O . LYS B 1 54 ? -20.062 33.219 0.036 1 70.75 54 LYS B O 1
ATOM 2375 N N . ASP B 1 55 ? -17.953 32.656 -0.468 1 71.5 55 ASP B N 1
ATOM 2376 C CA . ASP B 1 55 ? -17.609 34 -0.96 1 71.5 55 ASP B CA 1
ATOM 2377 C C . ASP B 1 55 ? -16.641 33.906 -2.137 1 71.5 55 ASP B C 1
ATOM 2379 O O . ASP B 1 55 ? -16.375 32.812 -2.66 1 71.5 55 ASP B O 1
ATOM 2383 N N . VAL B 1 56 ? -16.188 35.031 -2.621 1 67.88 56 VAL B N 1
ATOM 2384 C CA . VAL B 1 56 ? -15.258 35.125 -3.742 1 67.88 56 VAL B CA 1
ATOM 2385 C C . VAL B 1 56 ? -13.992 34.344 -3.428 1 67.88 56 VAL B C 1
ATOM 2387 O O . VAL B 1 56 ? -13.375 33.75 -4.328 1 67.88 56 VAL B O 1
ATOM 2390 N N . LYS B 1 57 ? -13.633 34.344 -2.193 1 73.94 57 LYS B N 1
ATOM 2391 C CA . LYS B 1 57 ? -12.523 33.562 -1.662 1 73.94 57 LYS B CA 1
ATOM 2392 C C . LYS B 1 57 ? -12.938 32.781 -0.409 1 73.94 57 LYS B C 1
ATOM 2394 O O . LYS B 1 57 ? -13.938 33.125 0.228 1 73.94 57 LYS B O 1
ATOM 2399 N N . LEU B 1 58 ? -12.281 31.672 -0.299 1 74.69 58 LEU B N 1
ATOM 2400 C CA . LEU B 1 58 ? -12.484 30.969 0.967 1 74.69 58 LEU B CA 1
ATOM 2401 C C . LEU B 1 58 ? -11.477 31.438 2.014 1 74.69 58 LEU B C 1
ATOM 2403 O O . LEU B 1 58 ? -10.273 31.25 1.852 1 74.69 58 LEU B O 1
ATOM 2407 N N . PHE B 1 59 ? -12.023 32.156 3.018 1 75.19 59 PHE B N 1
ATOM 2408 C CA . PHE B 1 59 ? -11.188 32.656 4.098 1 75.19 59 PHE B CA 1
ATOM 2409 C C . PHE B 1 59 ? -11.219 31.719 5.297 1 75.19 59 PHE B C 1
ATOM 2411 O O . PHE B 1 59 ? -12.242 31.094 5.574 1 75.19 59 PHE B O 1
ATOM 2418 N N . PHE B 1 60 ? -10.023 31.578 5.824 1 77.69 60 PHE B N 1
ATOM 2419 C CA . PHE B 1 60 ? -9.883 30.75 7.012 1 77.69 60 PHE B CA 1
ATOM 2420 C C . PHE B 1 60 ? -9.758 31.594 8.266 1 77.69 60 PHE B C 1
ATOM 2422 O O . PHE B 1 60 ? -9.047 32.625 8.266 1 77.69 60 PHE B O 1
ATOM 2429 N N . ARG B 1 61 ? -10.625 31.406 9.281 1 77.62 61 ARG B N 1
ATOM 2430 C CA . ARG B 1 61 ? -10.5 32.062 10.578 1 77.62 61 ARG B CA 1
ATOM 2431 C C . ARG B 1 61 ? -10.234 31.031 11.68 1 77.62 61 ARG B C 1
ATOM 2433 O O . ARG B 1 61 ? -10.992 30.062 11.828 1 77.62 61 ARG B O 1
ATOM 2440 N N . LYS B 1 62 ? -8.961 31.266 12.297 1 72.56 62 LYS B N 1
ATOM 2441 C CA . LYS B 1 62 ? -8.68 30.391 13.438 1 72.56 62 LYS B CA 1
ATOM 2442 C C . LYS B 1 62 ? -9.711 30.594 14.539 1 72.56 62 LYS B C 1
ATOM 2444 O O . LYS B 1 62 ? -9.82 31.688 15.109 1 72.56 62 LYS B O 1
ATOM 2449 N N . ASN B 1 63 ? -10.688 29.891 14.586 1 72.38 63 ASN B N 1
ATOM 2450 C CA . ASN B 1 63 ? -11.664 30.078 15.656 1 72.38 63 ASN B CA 1
ATOM 2451 C C . ASN B 1 63 ? -11.422 29.109 16.812 1 72.38 63 ASN B C 1
ATOM 2453 O O . ASN B 1 63 ? -11.109 29.531 17.922 1 72.38 63 ASN B O 1
ATOM 2457 N N . HIS B 1 64 ? -11.727 27.766 16.609 1 84.69 64 HIS B N 1
ATOM 2458 C CA . HIS B 1 64 ? -11.688 26.781 17.688 1 84.69 64 HIS B CA 1
ATOM 2459 C C . HIS B 1 64 ? -10.742 25.625 17.344 1 84.69 64 HIS B C 1
ATOM 2461 O O . HIS B 1 64 ? -10.844 25.031 16.281 1 84.69 64 HIS B O 1
ATOM 2467 N N . LYS B 1 65 ? -9.727 25.5 18.25 1 89.88 65 LYS B N 1
ATOM 2468 C CA . LYS B 1 65 ? -8.883 24.312 18.203 1 89.88 65 LYS B CA 1
ATOM 2469 C C . LYS B 1 65 ? -9.688 23.047 18.484 1 89.88 65 LYS B C 1
ATOM 2471 O O . LYS B 1 65 ? -10.352 22.953 19.516 1 89.88 65 LYS B O 1
ATOM 2476 N N . ILE B 1 66 ? -9.641 22.188 17.5 1 91 66 ILE B N 1
ATOM 2477 C CA . ILE B 1 66 ? -10.516 21.031 17.703 1 91 66 ILE B CA 1
ATOM 2478 C C . ILE B 1 66 ? -9.672 19.766 17.875 1 91 66 ILE B C 1
ATOM 2480 O O . ILE B 1 66 ? -10.148 18.766 18.406 1 91 66 ILE B O 1
ATOM 2484 N N . ALA B 1 67 ? -8.477 19.781 17.438 1 93.12 67 ALA B N 1
ATOM 2485 C CA . ALA B 1 67 ? -7.617 18.609 17.578 1 93.12 67 ALA B CA 1
ATOM 2486 C C . ALA B 1 67 ? -6.145 18.984 17.453 1 93.12 67 ALA B C 1
ATOM 2488 O O . ALA B 1 67 ? -5.816 20.125 17.125 1 93.12 67 ALA B O 1
ATOM 2489 N N . LYS B 1 68 ? -5.312 18.078 17.812 1 95.44 68 LYS B N 1
ATOM 2490 C CA . LYS B 1 68 ? -3.873 18.188 17.594 1 95.44 68 LYS B CA 1
ATOM 2491 C C . LYS B 1 68 ? -3.385 17.188 16.547 1 95.44 68 LYS B C 1
ATOM 2493 O O . LYS B 1 68 ? -3.812 16.031 16.547 1 95.44 68 LYS B O 1
ATOM 2498 N N . SER B 1 69 ? -2.574 17.719 15.688 1 95.69 69 SER B N 1
ATOM 2499 C CA . SER B 1 69 ? -1.978 16.859 14.672 1 95.69 69 SER B CA 1
ATOM 2500 C C . SER B 1 69 ? -0.931 15.93 15.273 1 95.69 69 SER B C 1
ATOM 2502 O O . SER B 1 69 ? -0.178 16.328 16.172 1 95.69 69 SER B O 1
ATOM 2504 N N . ASN B 1 70 ? -0.907 14.758 14.727 1 94.56 70 ASN B N 1
ATOM 2505 C CA . ASN B 1 70 ? 0.219 13.891 15.062 1 94.56 70 ASN B CA 1
ATOM 2506 C C . ASN B 1 70 ? 1.538 14.469 14.555 1 94.56 70 ASN B C 1
ATOM 2508 O O . ASN B 1 70 ? 1.569 15.141 13.523 1 94.56 70 ASN B O 1
ATOM 2512 N N . LYS B 1 71 ? 2.617 14.18 15.289 1 95.19 71 LYS B N 1
ATOM 2513 C CA . LYS B 1 71 ? 3.951 14.531 14.812 1 95.19 71 LYS B CA 1
ATOM 2514 C C . LYS B 1 71 ? 4.461 13.516 13.797 1 95.19 71 LYS B C 1
ATOM 2516 O O . LYS B 1 71 ? 3.965 12.391 13.734 1 95.19 71 LYS B O 1
ATOM 2521 N N . LEU B 1 72 ? 5.379 14 13.055 1 97.06 72 LEU B N 1
ATOM 2522 C CA . LEU B 1 72 ? 6.023 13.07 12.133 1 97.06 72 LEU B CA 1
ATOM 2523 C C . LEU B 1 72 ? 6.855 12.039 12.898 1 97.06 72 LEU B C 1
ATOM 2525 O O . LEU B 1 72 ? 7.496 12.375 13.898 1 97.06 72 LEU B O 1
ATOM 2529 N N . LYS B 1 73 ? 6.781 10.828 12.422 1 96.12 73 LYS B N 1
ATOM 2530 C CA . LYS B 1 73 ? 7.656 9.797 12.969 1 96.12 73 LYS B CA 1
ATOM 2531 C C . LYS B 1 73 ? 9.062 9.906 12.391 1 96.12 73 LYS B C 1
ATOM 2533 O O . LYS B 1 73 ? 9.234 10.156 11.195 1 96.12 73 LYS B O 1
ATOM 2538 N N . LYS B 1 74 ? 10.07 9.742 13.234 1 94.88 74 LYS B N 1
ATOM 2539 C CA . LYS B 1 74 ? 11.461 9.875 12.797 1 94.88 74 LYS B CA 1
ATOM 2540 C C . LYS B 1 74 ? 11.898 8.648 11.992 1 94.88 74 LYS B C 1
ATOM 2542 O O . LYS B 1 74 ? 12.836 7.949 12.383 1 94.88 74 LYS B O 1
ATOM 2547 N N . LEU B 1 75 ? 11.234 8.453 10.938 1 96.69 75 LEU B N 1
ATOM 2548 C CA . LEU B 1 75 ? 11.539 7.414 9.969 1 96.69 75 LEU B CA 1
ATOM 2549 C C . LEU B 1 75 ? 12.016 8.023 8.648 1 96.69 75 LEU B C 1
ATOM 2551 O O . LEU B 1 75 ? 11.32 8.852 8.055 1 96.69 75 LEU B O 1
ATOM 2555 N N . LYS B 1 76 ? 13.211 7.648 8.281 1 96.88 76 LYS B N 1
ATOM 2556 C CA . LYS B 1 76 ? 13.734 7.961 6.961 1 96.88 76 LYS B CA 1
ATOM 2557 C C . LYS B 1 76 ? 13.523 6.801 5.992 1 96.88 76 LYS B C 1
ATOM 2559 O O . LYS B 1 76 ? 13.984 5.684 6.25 1 96.88 76 LYS B O 1
ATOM 2564 N N . VAL B 1 77 ? 12.82 7.109 4.934 1 98.25 77 VAL B N 1
ATOM 2565 C CA . VAL B 1 77 ? 12.562 6.09 3.92 1 98.25 77 VAL B CA 1
ATOM 2566 C C . VAL B 1 77 ? 13.406 6.375 2.678 1 98.25 77 VAL B C 1
ATOM 2568 O O . VAL B 1 77 ? 13.242 7.414 2.037 1 98.25 77 VAL B O 1
ATOM 2571 N N . ILE B 1 78 ? 14.297 5.438 2.391 1 98.31 78 ILE B N 1
ATOM 2572 C CA . ILE B 1 78 ? 15.188 5.566 1.245 1 98.31 78 ILE B CA 1
ATOM 2573 C C . ILE B 1 78 ? 14.773 4.578 0.157 1 98.31 78 ILE B C 1
ATOM 2575 O O . ILE B 1 78 ? 14.727 3.367 0.395 1 98.31 78 ILE B O 1
ATOM 2579 N N . ILE B 1 79 ? 14.555 5.098 -1.035 1 98.31 79 ILE B N 1
ATOM 2580 C CA . ILE B 1 79 ? 14.031 4.25 -2.1 1 98.31 79 ILE B CA 1
ATOM 2581 C C . ILE B 1 79 ? 14.852 4.453 -3.373 1 98.31 79 ILE B C 1
ATOM 2583 O O . ILE B 1 79 ? 15.094 5.59 -3.791 1 98.31 79 ILE B O 1
ATOM 2587 N N . GLY B 1 80 ? 15.289 3.348 -4.004 1 98.06 80 GLY B N 1
ATOM 2588 C CA . GLY B 1 80 ? 15.766 3.49 -5.371 1 98.06 80 GLY B CA 1
ATOM 2589 C C . GLY B 1 80 ? 14.703 4.016 -6.32 1 98.06 80 GLY B C 1
ATOM 2590 O O . GLY B 1 80 ? 13.539 3.615 -6.242 1 98.06 80 GLY B O 1
ATOM 2591 N N . LEU B 1 81 ? 15.086 4.816 -7.176 1 97.25 81 LEU B N 1
ATOM 2592 C CA . LEU B 1 81 ? 14.156 5.496 -8.07 1 97.25 81 LEU B CA 1
ATOM 2593 C C . LEU B 1 81 ? 13.266 4.488 -8.797 1 97.25 81 LEU B C 1
ATOM 2595 O O . LEU B 1 81 ? 13.75 3.482 -9.312 1 97.25 81 LEU B O 1
ATOM 2599 N N . VAL B 1 82 ? 11.992 4.848 -8.781 1 97.19 82 VAL B N 1
ATOM 2600 C CA . VAL B 1 82 ? 10.977 4.039 -9.453 1 97.19 82 VAL B CA 1
ATOM 2601 C C . VAL B 1 82 ? 10.258 4.883 -10.5 1 97.19 82 VAL B C 1
ATOM 2603 O O . VAL B 1 82 ? 10.453 6.098 -10.562 1 97.19 82 VAL B O 1
ATOM 2606 N N . ARG B 1 83 ? 9.445 4.238 -11.297 1 96.38 83 ARG B N 1
ATOM 2607 C CA . ARG B 1 83 ? 8.641 4.969 -12.273 1 96.38 83 ARG B CA 1
ATOM 2608 C C . ARG B 1 83 ? 7.867 6.102 -11.602 1 96.38 83 ARG B C 1
ATOM 2610 O O . ARG B 1 83 ? 7.309 5.926 -10.523 1 96.38 83 ARG B O 1
ATOM 2617 N N . PRO B 1 84 ? 7.766 7.227 -12.273 1 97 84 PRO B N 1
ATOM 2618 C CA . PRO B 1 84 ? 7.133 8.398 -11.664 1 97 84 PRO B CA 1
ATOM 2619 C C . PRO B 1 84 ? 5.703 8.125 -11.211 1 97 84 PRO B C 1
ATOM 2621 O O . PRO B 1 84 ? 5.285 8.609 -10.156 1 97 84 PRO B O 1
ATOM 2624 N N . ILE B 1 85 ? 4.973 7.398 -11.984 1 96.19 85 ILE B N 1
ATOM 2625 C CA . ILE B 1 85 ? 3.584 7.121 -11.625 1 96.19 85 ILE B CA 1
ATOM 2626 C C . ILE B 1 85 ? 3.531 6.355 -10.305 1 96.19 85 ILE B C 1
ATOM 2628 O O . ILE B 1 85 ? 2.672 6.621 -9.461 1 96.19 85 ILE B O 1
ATOM 2632 N N . ALA B 1 86 ? 4.398 5.418 -10.109 1 96.5 86 ALA B N 1
ATOM 2633 C CA . ALA B 1 86 ? 4.492 4.676 -8.852 1 96.5 86 ALA B CA 1
ATOM 2634 C C . ALA B 1 86 ? 4.98 5.57 -7.719 1 96.5 86 ALA B C 1
ATOM 2636 O O . ALA B 1 86 ? 4.492 5.484 -6.59 1 96.5 86 ALA B O 1
ATOM 2637 N N . ALA B 1 87 ? 5.961 6.426 -8.031 1 97.94 87 ALA B N 1
ATOM 2638 C CA . ALA B 1 87 ? 6.504 7.348 -7.039 1 97.94 87 ALA B CA 1
ATOM 2639 C C . ALA B 1 87 ? 5.418 8.266 -6.496 1 97.94 87 ALA B C 1
ATOM 2641 O O . ALA B 1 87 ? 5.359 8.531 -5.293 1 97.94 87 ALA B O 1
ATOM 2642 N N . LYS B 1 88 ? 4.574 8.719 -7.379 1 97.88 88 LYS B N 1
ATOM 2643 C CA . LYS B 1 88 ? 3.471 9.578 -6.961 1 97.88 88 LYS B CA 1
ATOM 2644 C C . LYS B 1 88 ? 2.6 8.891 -5.914 1 97.88 88 LYS B C 1
ATOM 2646 O O . LYS B 1 88 ? 2.24 9.5 -4.902 1 97.88 88 LYS B O 1
ATOM 2651 N N . ARG B 1 89 ? 2.299 7.676 -6.125 1 97.38 89 ARG B N 1
ATOM 2652 C CA . ARG B 1 89 ? 1.48 6.902 -5.195 1 97.38 89 ARG B CA 1
ATOM 2653 C C . ARG B 1 89 ? 2.207 6.695 -3.869 1 97.38 89 ARG B C 1
ATOM 2655 O O . ARG B 1 89 ? 1.626 6.891 -2.801 1 97.38 89 ARG B O 1
ATOM 2662 N N . ILE B 1 90 ? 3.447 6.32 -3.998 1 98.44 90 ILE B N 1
ATOM 2663 C CA . ILE B 1 90 ? 4.258 6.082 -2.809 1 98.44 90 ILE B CA 1
ATOM 2664 C C . ILE B 1 90 ? 4.285 7.344 -1.945 1 98.44 90 ILE B C 1
ATOM 2666 O O . ILE B 1 90 ? 4.035 7.281 -0.739 1 98.44 90 ILE B O 1
ATOM 2670 N N . ILE B 1 91 ? 4.516 8.414 -2.572 1 98.56 91 ILE B N 1
ATOM 2671 C CA . ILE B 1 91 ? 4.656 9.695 -1.888 1 98.56 91 ILE B CA 1
ATOM 2672 C C . ILE B 1 91 ? 3.355 10.047 -1.17 1 98.56 91 ILE B C 1
ATOM 2674 O O . ILE B 1 91 ? 3.373 10.461 -0.009 1 98.56 91 ILE B O 1
ATOM 2678 N N . THR B 1 92 ? 2.268 9.867 -1.813 1 98 92 THR B N 1
ATOM 2679 C CA . THR B 1 92 ? 0.964 10.164 -1.23 1 98 92 THR B CA 1
ATOM 2680 C C . THR B 1 92 ? 0.695 9.281 -0.019 1 98 92 THR B C 1
ATOM 2682 O O . THR B 1 92 ? 0.265 9.766 1.029 1 98 92 THR B O 1
ATOM 2685 N N . HIS B 1 93 ? 0.991 8 -0.148 1 98.12 93 HIS B N 1
ATOM 2686 C CA . HIS B 1 93 ? 0.789 7.074 0.96 1 98.12 93 HIS B CA 1
ATOM 2687 C C . HIS B 1 93 ? 1.69 7.422 2.141 1 98.12 93 HIS B C 1
ATOM 2689 O O . HIS B 1 93 ? 1.241 7.434 3.289 1 98.12 93 HIS B O 1
ATOM 2695 N N . LEU B 1 94 ? 2.938 7.715 1.884 1 98.44 94 LEU B N 1
ATOM 2696 C CA . LEU B 1 94 ? 3.887 8.023 2.949 1 98.44 94 LEU B CA 1
ATOM 2697 C C . LEU B 1 94 ? 3.533 9.336 3.633 1 98.44 94 LEU B C 1
ATOM 2699 O O . LEU B 1 94 ? 3.734 9.484 4.84 1 98.44 94 LEU B O 1
ATOM 2703 N N . GLY B 1 95 ? 3.051 10.289 2.836 1 97.69 95 GLY B N 1
ATOM 2704 C CA . GLY B 1 95 ? 2.562 11.523 3.418 1 97.69 95 GLY B CA 1
ATOM 2705 C C . GLY B 1 95 ? 1.479 11.312 4.457 1 97.69 95 GLY B C 1
ATOM 2706 O O . GLY B 1 95 ? 1.472 11.977 5.5 1 97.69 95 GLY B O 1
ATOM 2707 N N . SER B 1 96 ? 0.598 10.398 4.188 1 97.56 96 SER B N 1
ATOM 2708 C CA . SER B 1 96 ? -0.494 10.102 5.109 1 97.56 96 SER B CA 1
ATOM 2709 C C . SER B 1 96 ? 0.015 9.406 6.367 1 97.56 96 SER B C 1
ATOM 2711 O O . SER B 1 96 ? -0.578 9.539 7.438 1 97.56 96 SER B O 1
ATOM 2713 N N . MET B 1 97 ? 1.093 8.727 6.219 1 97.5 97 MET B N 1
ATOM 2714 C CA . MET B 1 97 ? 1.646 7.973 7.344 1 97.5 97 MET B CA 1
ATOM 2715 C C . MET B 1 97 ? 2.432 8.891 8.273 1 97.5 97 MET B C 1
ATOM 2717 O O . MET B 1 97 ? 2.66 8.555 9.438 1 97.5 97 MET B O 1
ATOM 2721 N N . GLY B 1 98 ? 2.885 9.984 7.77 1 97.06 98 GLY B N 1
ATOM 2722 C CA . GLY B 1 98 ? 3.57 10.961 8.602 1 97.06 98 GLY B CA 1
ATOM 2723 C C . GLY B 1 98 ? 5.016 10.594 8.883 1 97.06 98 GLY B C 1
ATOM 2724 O O . GLY B 1 98 ? 5.477 10.703 10.023 1 97.06 98 GLY B O 1
ATOM 2725 N N . ILE B 1 99 ? 5.758 10.102 7.902 1 97.81 99 ILE B N 1
ATOM 2726 C CA . ILE B 1 99 ? 7.188 9.852 8.062 1 97.81 99 ILE B CA 1
ATOM 2727 C C . ILE B 1 99 ? 7.949 11.172 7.984 1 97.81 99 ILE B C 1
ATOM 2729 O O . ILE B 1 99 ? 7.438 12.164 7.465 1 97.81 99 ILE B O 1
ATOM 2733 N N . SER B 1 100 ? 9.164 11.164 8.477 1 96.75 100 SER B N 1
ATOM 2734 C CA . SER B 1 100 ? 9.883 12.43 8.594 1 96.75 100 SER B CA 1
ATOM 2735 C C . SER B 1 100 ? 10.586 12.789 7.289 1 96.75 100 SER B C 1
ATOM 2737 O O . SER B 1 100 ? 10.648 13.961 6.906 1 96.75 100 SER B O 1
ATOM 2739 N N . GLU B 1 101 ? 11.148 11.727 6.645 1 96.88 101 GLU B N 1
ATOM 2740 C CA . GLU B 1 101 ? 11.984 12.023 5.488 1 96.88 101 GLU B CA 1
ATOM 2741 C C . GLU B 1 101 ? 11.867 10.93 4.43 1 96.88 101 GLU B C 1
ATOM 2743 O O . GLU B 1 101 ? 11.836 9.742 4.758 1 96.88 101 GLU B O 1
ATOM 2748 N N . LEU B 1 102 ? 11.828 11.398 3.209 1 97.88 102 LEU B N 1
ATOM 2749 C CA . LEU B 1 102 ? 11.812 10.523 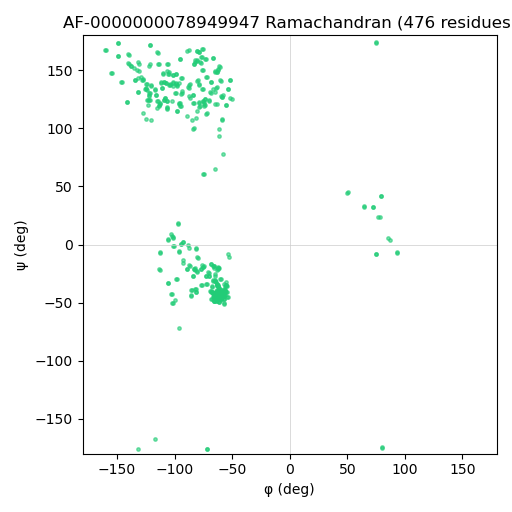2.043 1 97.88 102 LEU B CA 1
ATOM 2750 C C . LEU B 1 102 ? 12.977 10.836 1.111 1 97.88 102 LEU B C 1
ATOM 2752 O O . LEU B 1 102 ? 13.164 11.992 0.708 1 97.88 102 LEU B O 1
ATOM 2756 N N . ILE B 1 103 ? 13.773 9.836 0.826 1 97.44 103 ILE B N 1
ATOM 2757 C CA . ILE B 1 103 ? 14.93 10.023 -0.039 1 97.44 103 ILE B CA 1
ATOM 2758 C C . ILE B 1 103 ? 14.828 9.094 -1.247 1 97.44 103 ILE B C 1
ATOM 2760 O O . ILE B 1 103 ? 14.656 7.883 -1.094 1 97.44 103 ILE B O 1
ATOM 2764 N N . PHE B 1 104 ? 14.883 9.648 -2.4 1 97.69 104 PHE B N 1
ATOM 2765 C CA . PHE B 1 104 ? 15.039 8.883 -3.629 1 97.69 104 PHE B CA 1
ATOM 2766 C C . PHE B 1 104 ? 16.484 8.945 -4.121 1 97.69 104 PHE B C 1
ATOM 2768 O O . PHE B 1 104 ? 17.172 9.953 -3.928 1 97.69 104 PHE B O 1
ATOM 2775 N N . PHE B 1 105 ? 16.922 7.895 -4.703 1 97.31 105 PHE B N 1
ATOM 2776 C CA . PHE B 1 105 ? 18.281 7.91 -5.25 1 97.31 105 PHE B CA 1
ATOM 2777 C C . PHE B 1 105 ? 18.375 7.012 -6.477 1 97.31 105 PHE B C 1
ATOM 2779 O O . PHE B 1 105 ? 17.516 6.152 -6.695 1 97.31 105 PHE B O 1
ATOM 2786 N N . ASN B 1 106 ? 19.406 7.23 -7.234 1 96.69 106 ASN B N 1
ATOM 2787 C CA . ASN B 1 106 ? 19.672 6.395 -8.398 1 96.69 106 ASN B CA 1
ATOM 2788 C C . ASN B 1 106 ? 20.422 5.125 -8.008 1 96.69 106 ASN B C 1
ATOM 2790 O O . ASN B 1 106 ? 21.656 5.133 -7.883 1 96.69 106 ASN B O 1
ATOM 2794 N N . ALA B 1 107 ? 19.688 4.047 -7.883 1 96.81 107 ALA B N 1
ATOM 2795 C CA . ALA B 1 107 ? 20.328 2.75 -7.727 1 96.81 107 ALA B CA 1
ATOM 2796 C C . ALA B 1 107 ? 20.906 2.258 -9.055 1 96.81 107 ALA B C 1
ATOM 2798 O O . ALA B 1 107 ? 20.594 2.803 -10.109 1 96.81 107 ALA B O 1
ATOM 2799 N N . LEU B 1 108 ? 21.688 1.267 -9.039 1 95.31 108 LEU B N 1
ATOM 2800 C CA . LEU B 1 108 ? 22.375 0.805 -10.234 1 95.31 108 LEU B CA 1
ATOM 2801 C C . LEU B 1 108 ? 21.391 0.333 -11.289 1 95.31 108 LEU B C 1
ATOM 2803 O O . LEU B 1 108 ? 21.609 0.531 -12.492 1 95.31 108 LEU B O 1
ATOM 2807 N N . LEU B 1 109 ? 20.281 -0.239 -10.867 1 94.06 109 LEU B N 1
ATOM 2808 C CA . LEU B 1 109 ? 19.344 -0.796 -11.828 1 94.06 109 LEU B CA 1
ATOM 2809 C C . LEU B 1 109 ? 18.141 0.128 -12 1 94.06 109 LEU B C 1
ATOM 2811 O O . LEU B 1 109 ? 17.156 -0.247 -12.633 1 94.06 109 LEU B O 1
ATOM 2815 N N . SER B 1 110 ? 18.188 1.299 -11.445 1 94.12 110 SER B N 1
ATOM 2816 C CA . SER B 1 110 ? 17.141 2.295 -11.672 1 94.12 110 SER B CA 1
ATOM 2817 C C . SER B 1 110 ? 17.281 2.934 -13.047 1 94.12 110 SER B C 1
ATOM 2819 O O . SER B 1 110 ? 18.375 3.039 -13.586 1 94.12 110 SER B O 1
ATOM 2821 N N . GLU B 1 111 ? 16.156 3.322 -13.586 1 91.75 111 GLU B N 1
ATOM 2822 C CA . GLU B 1 111 ? 16.203 4.133 -14.797 1 91.75 111 GLU B CA 1
ATOM 2823 C C . GLU B 1 111 ? 16.547 5.582 -14.484 1 91.75 111 GLU B C 1
ATOM 2825 O O . GLU B 1 111 ? 15.766 6.293 -13.859 1 91.75 111 GLU B O 1
ATOM 2830 N N . LYS B 1 112 ? 17.594 6.055 -14.984 1 88.88 112 LYS B N 1
ATOM 2831 C CA . LYS B 1 112 ? 18.141 7.363 -14.648 1 88.88 112 LYS B CA 1
ATOM 2832 C C . LYS B 1 112 ? 17.203 8.484 -15.078 1 88.88 112 LYS B C 1
ATOM 2834 O O . LYS B 1 112 ? 17.141 9.531 -14.43 1 88.88 112 LYS B O 1
ATOM 2839 N N . SER B 1 113 ? 16.516 8.227 -16.094 1 91.94 113 SER B N 1
ATOM 2840 C CA . SER B 1 113 ? 15.641 9.25 -16.641 1 91.94 113 SER B CA 1
ATOM 2841 C C . SER B 1 113 ? 14.5 9.57 -15.68 1 91.94 113 SER B C 1
ATOM 2843 O O . SER B 1 113 ? 13.859 10.617 -15.797 1 91.94 113 SER B O 1
ATOM 2845 N N . TYR B 1 114 ? 14.227 8.719 -14.766 1 93.5 114 TYR B N 1
ATOM 2846 C CA . TYR B 1 114 ? 13.141 8.945 -13.82 1 93.5 114 TYR B CA 1
ATOM 2847 C C . TYR B 1 114 ? 13.406 10.18 -12.969 1 93.5 114 TYR B C 1
ATOM 2849 O O . TYR B 1 114 ? 12.484 10.914 -12.617 1 93.5 114 TYR B O 1
ATOM 2857 N N . SER B 1 115 ? 14.672 10.406 -12.641 1 91.38 115 SER B N 1
ATOM 2858 C CA . SER B 1 115 ? 15.031 11.539 -11.789 1 91.38 115 SER B CA 1
ATOM 2859 C C . SER B 1 115 ? 14.797 12.867 -12.5 1 91.38 115 SER B C 1
ATOM 2861 O O . SER B 1 115 ? 14.703 13.914 -11.859 1 91.38 115 SER B O 1
ATOM 2863 N N . CYS B 1 116 ? 14.656 12.844 -13.781 1 91.12 116 CYS B N 1
ATOM 2864 C CA . CYS B 1 116 ? 14.492 14.047 -14.578 1 91.12 116 CYS B CA 1
ATOM 2865 C C . CYS B 1 116 ? 13.023 14.352 -14.82 1 91.12 116 CYS B C 1
ATOM 2867 O O . CYS B 1 116 ? 12.68 15.336 -15.469 1 91.12 116 CYS B O 1
ATOM 2869 N N . SER B 1 117 ? 12.219 13.539 -14.297 1 92.94 117 SER B N 1
ATOM 2870 C CA . SER B 1 117 ? 10.789 13.773 -14.469 1 92.94 117 SER B CA 1
ATOM 2871 C C . SER B 1 117 ? 10.344 15.031 -13.742 1 92.94 117 SER B C 1
ATOM 2873 O O . SER B 1 117 ? 11.016 15.492 -12.812 1 92.94 117 SER B O 1
ATOM 2875 N N . LYS B 1 118 ? 9.18 15.57 -14.148 1 93.81 118 LYS B N 1
ATOM 2876 C CA . LYS B 1 118 ? 8.617 16.75 -13.508 1 93.81 118 LYS B CA 1
ATOM 2877 C C . LYS B 1 118 ? 8.344 16.5 -12.023 1 93.81 118 LYS B C 1
ATOM 2879 O O . LYS B 1 118 ? 8.43 17.422 -11.211 1 93.81 118 LYS B O 1
ATOM 2884 N N . LEU B 1 119 ? 8.078 15.312 -11.766 1 95.62 119 LEU B N 1
ATOM 2885 C CA . LEU B 1 119 ? 7.805 14.93 -10.383 1 95.62 119 LEU B CA 1
ATOM 2886 C C . LEU B 1 119 ? 8.953 15.344 -9.469 1 95.62 119 LEU B C 1
ATOM 2888 O O . LEU B 1 119 ? 8.727 15.891 -8.391 1 95.62 119 LEU B O 1
ATOM 2892 N N . PHE B 1 120 ? 10.156 15.148 -9.961 1 93.75 120 PHE B N 1
ATOM 2893 C CA . PHE B 1 120 ? 11.32 15.391 -9.117 1 93.75 120 PHE B CA 1
ATOM 2894 C C . PHE B 1 120 ? 11.977 16.719 -9.469 1 93.75 120 PHE B C 1
ATOM 2896 O O . PHE B 1 120 ? 12.312 17.5 -8.586 1 93.75 120 PHE B O 1
ATOM 2903 N N . LYS B 1 121 ? 12.109 17.016 -10.695 1 93 121 LYS B N 1
ATOM 2904 C CA . LYS B 1 121 ? 12.812 18.203 -11.148 1 93 121 LYS B CA 1
ATOM 2905 C C . LYS B 1 121 ? 12.031 19.469 -10.797 1 93 121 LYS B C 1
ATOM 2907 O O . LYS B 1 121 ? 12.617 20.469 -10.398 1 93 121 LYS B O 1
ATOM 2912 N N . GLU B 1 122 ? 10.773 19.422 -10.93 1 94.81 122 GLU B N 1
ATOM 2913 C CA . GLU B 1 122 ? 9.953 20.594 -10.672 1 94.81 122 GLU B CA 1
ATOM 2914 C C . GLU B 1 122 ? 9.273 20.516 -9.305 1 94.81 122 GLU B C 1
ATOM 2916 O O . GLU B 1 122 ? 8.336 21.25 -9.023 1 94.81 122 GLU B O 1
ATOM 2921 N N . ARG B 1 123 ? 9.594 19.531 -8.539 1 95.19 123 ARG B N 1
ATOM 2922 C CA . ARG B 1 123 ? 9.141 19.328 -7.164 1 95.19 123 ARG B CA 1
ATOM 2923 C C . ARG B 1 123 ? 7.633 19.109 -7.113 1 95.19 123 ARG B C 1
ATOM 2925 O O . ARG B 1 123 ? 6.961 19.578 -6.191 1 95.19 123 ARG B O 1
ATOM 2932 N N . GLU B 1 124 ? 7.141 18.484 -8.141 1 96.25 124 GLU B N 1
ATOM 2933 C CA . GLU B 1 124 ? 5.715 18.172 -8.172 1 96.25 124 GLU B CA 1
ATOM 2934 C C . GLU B 1 124 ? 5.34 17.234 -7.02 1 96.25 124 GLU B C 1
ATOM 2936 O O . GLU B 1 124 ? 4.164 17.125 -6.656 1 96.25 124 GLU B O 1
ATOM 2941 N N . TYR B 1 125 ? 6.34 16.578 -6.488 1 96.94 125 TYR B N 1
ATOM 2942 C CA . TYR B 1 125 ? 6.082 15.617 -5.422 1 96.94 125 TYR B CA 1
ATOM 2943 C C . TYR B 1 125 ? 5.484 16.312 -4.199 1 96.94 125 TYR B C 1
ATOM 2945 O O . TYR B 1 125 ? 4.832 15.664 -3.371 1 96.94 125 TYR B O 1
ATOM 2953 N N . GLU B 1 126 ? 5.617 17.562 -4.035 1 96.25 126 GLU B N 1
ATOM 2954 C CA . GLU B 1 126 ? 5.121 18.312 -2.879 1 96.25 126 GLU B CA 1
ATOM 2955 C C . GLU B 1 126 ? 3.598 18.266 -2.807 1 96.25 126 GLU B C 1
ATOM 2957 O O . GLU B 1 126 ? 3.027 18.141 -1.721 1 96.25 126 GLU B O 1
ATOM 2962 N N . LYS B 1 127 ? 3.02 18.438 -3.971 1 94.56 127 LYS B N 1
ATOM 2963 C CA . LYS B 1 127 ? 1.561 18.391 -3.998 1 94.56 127 LYS B CA 1
ATOM 2964 C C . LYS B 1 127 ? 1.045 17.047 -3.504 1 94.56 127 LYS B C 1
ATOM 2966 O O . LYS B 1 127 ? 0.037 16.984 -2.797 1 94.56 127 LYS B O 1
ATOM 2971 N N . TYR B 1 128 ? 1.685 15.984 -3.846 1 96.88 128 TYR B N 1
ATOM 2972 C CA . TYR B 1 128 ? 1.265 14.641 -3.453 1 96.88 128 TYR B CA 1
ATOM 2973 C C . TYR B 1 128 ? 1.533 14.398 -1.973 1 96.88 128 TYR B C 1
ATOM 2975 O O . TYR B 1 128 ? 0.777 13.688 -1.306 1 96.88 128 TYR B O 1
ATOM 2983 N N . LEU B 1 129 ? 2.631 15.008 -1.474 1 97.38 129 LEU B N 1
ATOM 2984 C CA . LEU B 1 129 ? 2.898 14.945 -0.04 1 97.38 129 LEU B CA 1
ATOM 2985 C C . LEU B 1 129 ? 1.775 15.617 0.749 1 97.38 129 LEU B C 1
ATOM 2987 O O . LEU B 1 129 ? 1.304 15.07 1.748 1 97.38 129 LEU B O 1
ATOM 2991 N N . ILE B 1 130 ? 1.392 16.75 0.286 1 95.75 130 ILE B N 1
ATOM 2992 C CA . ILE B 1 130 ? 0.35 17.516 0.956 1 95.75 130 ILE B CA 1
ATOM 2993 C C . ILE B 1 130 ? -0.976 16.766 0.884 1 95.75 130 ILE B C 1
ATOM 2995 O O . ILE B 1 130 ? -1.705 16.672 1.875 1 95.75 130 ILE B O 1
ATOM 2999 N N . GLU B 1 131 ? -1.278 16.25 -0.269 1 94.88 131 GLU B N 1
ATOM 3000 C CA . GLU B 1 131 ? -2.473 15.422 -0.423 1 94.88 131 GLU B CA 1
ATOM 3001 C C . GLU B 1 131 ? -2.479 14.273 0.574 1 94.88 131 GLU B C 1
ATOM 3003 O O . GLU B 1 131 ? -3.5 13.992 1.206 1 94.88 131 GLU B O 1
ATOM 3008 N N . GLY B 1 132 ? -1.334 13.648 0.68 1 96.62 132 GLY B N 1
ATOM 3009 C CA . GLY B 1 132 ? -1.2 12.578 1.651 1 96.62 132 GLY B CA 1
ATOM 3010 C C . GLY B 1 132 ? -1.394 13.039 3.084 1 96.62 132 GLY B C 1
ATOM 3011 O O . GLY B 1 132 ? -2.098 12.391 3.861 1 96.62 132 GLY B O 1
ATOM 3012 N N . ALA B 1 133 ? -0.771 14.094 3.396 1 96.88 133 ALA B N 1
ATOM 3013 C CA . ALA B 1 133 ? -0.893 14.641 4.742 1 96.88 133 ALA B CA 1
ATOM 3014 C C . ALA B 1 133 ? -2.346 14.984 5.066 1 96.88 133 ALA B C 1
ATOM 3016 O O . ALA B 1 133 ? -2.83 14.688 6.16 1 96.88 133 ALA B O 1
ATOM 3017 N N . MET B 1 134 ? -3.055 15.617 4.117 1 95.31 134 MET B N 1
ATOM 3018 C CA . MET B 1 134 ? -4.469 15.922 4.297 1 95.31 134 MET B CA 1
ATOM 3019 C C . MET B 1 134 ? -5.277 14.656 4.543 1 95.31 134 MET B C 1
ATOM 3021 O O . MET B 1 134 ? -6.113 14.609 5.445 1 95.31 134 MET B O 1
ATOM 3025 N N . GLN B 1 135 ? -4.957 13.656 3.82 1 94.31 135 GLN B N 1
ATOM 3026 C CA . GLN B 1 135 ? -5.621 12.367 4.004 1 94.31 135 GLN B CA 1
ATOM 3027 C C . GLN B 1 135 ? -5.324 11.789 5.383 1 94.31 135 GLN B C 1
ATOM 3029 O O . GLN B 1 135 ? -6.215 11.242 6.039 1 94.31 135 GLN B O 1
ATOM 3034 N N . GLY B 1 136 ? -4.129 11.922 5.805 1 95.75 136 GLY B N 1
ATOM 3035 C CA . GLY B 1 136 ? -3.695 11.344 7.066 1 95.75 136 GLY B CA 1
ATOM 3036 C C . GLY B 1 136 ? -4.098 12.172 8.273 1 95.75 136 GLY B C 1
ATOM 3037 O O . GLY B 1 136 ? -3.98 11.719 9.406 1 95.75 136 GLY B O 1
ATOM 3038 N N . GLY B 1 137 ? -4.566 13.391 8.016 1 94.88 137 GLY B N 1
ATOM 3039 C CA . GLY B 1 137 ? -4.887 14.305 9.102 1 94.88 137 GLY B CA 1
ATOM 3040 C C . GLY B 1 137 ? -3.66 14.867 9.797 1 94.88 137 GLY B C 1
ATOM 3041 O O . GLY B 1 137 ? -3.658 15.047 11.016 1 94.88 137 GLY B O 1
ATOM 3042 N N . ILE B 1 138 ? -2.641 15.031 9.047 1 95.88 138 ILE B N 1
ATOM 3043 C CA . ILE B 1 138 ? -1.367 15.508 9.57 1 95.88 138 ILE B CA 1
ATOM 3044 C C . ILE B 1 138 ? -1.081 16.906 9.039 1 95.88 138 ILE B C 1
ATOM 3046 O O . ILE B 1 138 ? -1.298 17.188 7.852 1 95.88 138 ILE B O 1
ATOM 3050 N N . THR B 1 139 ? -0.571 17.75 9.859 1 97.38 139 THR B N 1
ATOM 3051 C CA . THR B 1 139 ? -0.321 19.125 9.414 1 97.38 139 THR B CA 1
ATOM 3052 C C . THR B 1 139 ? 1.156 19.312 9.086 1 97.38 139 THR B C 1
ATOM 3054 O O . THR B 1 139 ? 1.575 20.422 8.742 1 97.38 139 THR B O 1
ATOM 3057 N N . TYR B 1 140 ? 1.953 18.297 9.258 1 97.94 140 TYR B N 1
ATOM 3058 C CA . TYR B 1 140 ? 3.383 18.328 8.969 1 97.94 140 TYR B CA 1
ATOM 3059 C C . TYR B 1 140 ? 3.701 17.578 7.688 1 97.94 140 TYR B C 1
ATOM 3061 O O . TYR B 1 140 ? 3.055 16.578 7.375 1 97.94 140 TYR B O 1
ATOM 3069 N N . ILE B 1 141 ? 4.699 18.047 6.961 1 97.69 141 ILE B N 1
ATOM 3070 C CA . ILE B 1 141 ? 5.039 17.469 5.664 1 97.69 141 ILE B CA 1
ATOM 3071 C C . ILE B 1 141 ? 6.445 16.875 5.719 1 97.69 141 ILE B C 1
ATOM 3073 O O . ILE B 1 141 ? 7.383 17.531 6.195 1 97.69 141 ILE B O 1
ATOM 3077 N N . PRO B 1 142 ? 6.629 15.68 5.23 1 97.62 142 PRO B N 1
ATOM 3078 C CA . PRO B 1 142 ? 7.961 15.078 5.184 1 97.62 142 PRO B CA 1
ATOM 3079 C C . PRO B 1 142 ? 8.938 15.859 4.309 1 97.62 142 PRO B C 1
ATOM 3081 O O . PRO B 1 142 ? 8.523 16.5 3.336 1 97.62 142 PRO B O 1
ATOM 3084 N N . LYS B 1 143 ? 10.188 15.758 4.699 1 96.69 143 LYS B N 1
ATOM 3085 C CA . LYS B 1 143 ? 11.234 16.266 3.816 1 96.69 143 LYS B CA 1
ATOM 3086 C C . LYS B 1 143 ? 11.531 15.273 2.695 1 96.69 143 LYS B C 1
ATOM 3088 O O . LYS B 1 143 ? 11.531 14.062 2.912 1 96.69 143 LYS B O 1
ATOM 3093 N N . VAL B 1 144 ? 11.773 15.867 1.518 1 97 144 VAL B N 1
ATOM 3094 C CA . VAL B 1 144 ? 12.117 15 0.392 1 97 144 VAL B CA 1
ATOM 3095 C C . VAL B 1 144 ? 13.477 15.414 -0.17 1 97 144 VAL B C 1
ATOM 3097 O O . VAL B 1 144 ? 13.742 16.594 -0.375 1 97 144 VAL B O 1
ATOM 3100 N N . ASN B 1 145 ? 14.312 14.445 -0.325 1 95 145 ASN B N 1
ATOM 3101 C CA . ASN B 1 145 ? 15.609 14.664 -0.958 1 95 145 ASN B CA 1
ATOM 3102 C C . ASN B 1 145 ? 15.852 13.672 -2.1 1 95 145 ASN B C 1
ATOM 3104 O O . ASN B 1 145 ? 15.391 12.531 -2.039 1 95 145 ASN B O 1
ATOM 3108 N N . ILE B 1 146 ? 16.438 14.18 -3.088 1 95.19 146 ILE B N 1
ATOM 3109 C CA . ILE B 1 146 ? 16.859 13.344 -4.203 1 95.19 146 ILE B CA 1
ATOM 3110 C C . ILE B 1 146 ? 18.375 13.32 -4.277 1 95.19 146 ILE B C 1
ATOM 3112 O O . ILE B 1 146 ? 19.016 14.359 -4.465 1 95.19 146 ILE B O 1
ATOM 3116 N N . LEU B 1 147 ? 18.922 12.164 -4.152 1 94.94 147 LEU B N 1
ATOM 3117 C CA . LEU B 1 147 ? 20.375 12.023 -4.156 1 94.94 147 LEU B CA 1
ATOM 3118 C C . LEU B 1 147 ? 20.844 11.219 -5.371 1 94.94 147 LEU B C 1
ATOM 3120 O O . LEU B 1 147 ? 20.031 10.547 -6.02 1 94.94 147 LEU B O 1
ATOM 3124 N N . ASN B 1 148 ? 22.062 11.258 -5.641 1 93.44 148 ASN B N 1
ATOM 3125 C CA . ASN B 1 148 ? 22.562 10.797 -6.934 1 93.44 148 ASN B CA 1
ATOM 3126 C C . ASN B 1 148 ? 22.812 9.289 -6.93 1 93.44 148 ASN B C 1
ATOM 3128 O O . ASN B 1 148 ? 22.578 8.609 -7.93 1 93.44 148 ASN B O 1
ATOM 3132 N N . ASN B 1 149 ? 23.422 8.859 -5.848 1 95.25 149 ASN B N 1
ATOM 3133 C CA . ASN B 1 149 ? 23.828 7.453 -5.824 1 95.25 149 ASN B CA 1
ATOM 3134 C C . ASN B 1 149 ? 23.797 6.891 -4.406 1 95.25 149 ASN B C 1
ATOM 3136 O O . ASN B 1 149 ? 23.578 7.629 -3.443 1 95.25 149 ASN B O 1
ATOM 3140 N N . LEU B 1 150 ? 24.016 5.594 -4.359 1 96.5 150 LEU B N 1
ATOM 3141 C CA . LEU B 1 150 ? 23.906 4.871 -3.098 1 96.5 150 LEU B CA 1
ATOM 3142 C C . LEU B 1 150 ? 24.953 5.363 -2.096 1 96.5 150 LEU B C 1
ATOM 3144 O O . LEU B 1 150 ? 24.656 5.496 -0.906 1 96.5 150 LEU B O 1
ATOM 3148 N N . ARG B 1 151 ? 26.125 5.648 -2.506 1 94.62 151 ARG B N 1
ATOM 3149 C CA . ARG B 1 151 ? 27.188 6.098 -1.614 1 94.62 151 ARG B CA 1
ATOM 3150 C C . ARG B 1 151 ? 26.812 7.41 -0.933 1 94.62 151 ARG B C 1
ATOM 3152 O O . ARG B 1 151 ? 27.031 7.574 0.27 1 94.62 151 ARG B O 1
ATOM 3159 N N . GLU B 1 152 ? 26.328 8.289 -1.7 1 94.38 152 GLU B N 1
ATOM 3160 C CA . GLU B 1 152 ? 25.875 9.57 -1.163 1 94.38 152 GLU B CA 1
ATOM 3161 C C . GLU B 1 152 ? 24.797 9.383 -0.11 1 94.38 152 GLU B C 1
ATOM 3163 O O . GLU B 1 152 ? 24.797 10.047 0.929 1 94.38 152 GLU B O 1
ATOM 3168 N N . VAL B 1 153 ? 23.875 8.5 -0.39 1 94.44 153 VAL B N 1
ATOM 3169 C CA . VAL B 1 153 ? 22.766 8.203 0.516 1 94.44 153 VAL B CA 1
ATOM 3170 C C . VAL B 1 153 ? 23.312 7.664 1.837 1 94.44 153 VAL B C 1
ATOM 3172 O O . VAL B 1 153 ? 22.922 8.125 2.912 1 94.44 153 VAL B O 1
ATOM 3175 N N . LEU B 1 154 ? 24.172 6.711 1.727 1 93.81 154 LEU B N 1
ATOM 3176 C CA . LEU B 1 154 ? 24.672 6.004 2.898 1 93.81 154 LEU B CA 1
ATOM 3177 C C . LEU B 1 154 ? 25.484 6.945 3.793 1 93.81 154 LEU B C 1
ATOM 3179 O O . LEU B 1 154 ? 25.5 6.777 5.012 1 93.81 154 LEU B O 1
ATOM 3183 N N . LYS B 1 155 ? 26.031 7.965 3.221 1 88.06 155 LYS B N 1
ATOM 3184 C CA . LYS B 1 155 ? 26.797 8.953 3.986 1 88.06 155 LYS B CA 1
ATOM 3185 C C . LYS B 1 155 ? 25.859 9.883 4.754 1 88.06 155 LYS B C 1
ATOM 3187 O O . LYS B 1 155 ? 26.281 10.539 5.711 1 88.06 155 LYS B O 1
ATOM 3192 N N . ASN B 1 156 ? 24.625 9.883 4.328 1 80.06 156 ASN B N 1
ATOM 3193 C CA . ASN B 1 156 ? 23.656 10.812 4.918 1 80.06 156 ASN B CA 1
ATOM 3194 C C . ASN B 1 156 ? 22.688 10.086 5.84 1 80.06 156 ASN B C 1
ATOM 3196 O O . ASN B 1 156 ? 21.656 10.641 6.215 1 80.06 156 ASN B O 1
ATOM 3200 N N . THR B 1 157 ? 22.859 8.844 6.07 1 77.19 157 THR B N 1
ATOM 3201 C CA . THR B 1 157 ? 21.938 8.086 6.914 1 77.19 157 THR B CA 1
ATOM 3202 C C . THR B 1 157 ? 22.281 8.273 8.391 1 77.19 157 THR B C 1
ATOM 3204 O O . THR B 1 157 ? 21.484 7.949 9.266 1 77.19 157 THR B O 1
ATOM 3207 N N . GLU B 1 158 ? 23.547 8.68 8.672 1 68.31 158 GLU B N 1
ATOM 3208 C CA . GLU B 1 158 ? 23.984 8.734 10.062 1 68.31 158 GLU B CA 1
ATOM 3209 C C . GLU B 1 158 ? 23.328 9.891 10.805 1 68.31 158 GLU B C 1
ATOM 3211 O O . GLU B 1 158 ? 23.156 10.977 10.258 1 68.31 158 GLU B O 1
ATOM 3216 N N . TYR B 1 159 ? 22.484 9.469 11.75 1 62.59 159 TYR B N 1
ATOM 3217 C CA . TYR B 1 159 ? 21.984 10.477 12.68 1 62.59 159 TYR B CA 1
ATOM 3218 C C . TYR B 1 159 ? 23.016 10.797 13.75 1 62.59 159 TYR B C 1
ATOM 3220 O O . TYR B 1 159 ? 23.797 9.93 14.156 1 62.59 159 TYR B O 1
ATOM 3228 N N . GLU B 1 160 ? 23.438 11.961 13.898 1 56.81 160 GLU B N 1
ATOM 3229 C CA . GLU B 1 160 ? 24.375 12.328 14.953 1 56.81 160 GLU B CA 1
ATOM 3230 C C . GLU B 1 160 ? 23.906 11.82 16.312 1 56.81 160 GLU B C 1
ATOM 3232 O O . GLU B 1 160 ? 22.812 12.18 16.766 1 56.81 160 GLU B O 1
ATOM 3237 N N . GLY B 1 161 ? 24.719 11.07 17.031 1 57.44 161 GLY B N 1
ATOM 3238 C CA . GLY B 1 161 ? 24.656 10.836 18.469 1 57.44 161 GLY B CA 1
ATOM 3239 C C . GLY B 1 161 ? 23.531 9.891 18.859 1 57.44 161 GLY B C 1
ATOM 3240 O O . GLY B 1 161 ? 23.297 9.656 20.047 1 57.44 161 GLY B O 1
ATOM 3241 N N . SER B 1 162 ? 22.594 9.484 17.953 1 65.06 162 SER B N 1
ATOM 3242 C CA . SER B 1 162 ? 21.5 8.68 18.453 1 65.06 162 SER B CA 1
ATOM 3243 C C . SER B 1 162 ? 21.453 7.312 17.766 1 65.06 162 SER B C 1
ATOM 3245 O O . SER B 1 162 ? 21.906 7.164 16.641 1 65.06 162 SER B O 1
ATOM 3247 N N . ASN B 1 163 ? 21.219 6.355 18.594 1 84.25 163 ASN B N 1
ATOM 3248 C CA . ASN B 1 163 ? 21.047 5 18.078 1 84.25 163 ASN B CA 1
ATOM 3249 C C . ASN B 1 163 ? 19.953 4.93 17.016 1 84.25 163 ASN B C 1
ATOM 3251 O O . ASN B 1 163 ? 18.891 5.555 17.172 1 84.25 163 ASN B O 1
ATOM 3255 N N . THR B 1 164 ? 20.281 4.52 15.828 1 92.12 164 THR B N 1
ATOM 3256 C CA . THR B 1 164 ? 19.375 4.422 14.695 1 92.12 164 THR B CA 1
ATOM 3257 C C . THR B 1 164 ? 19.203 2.967 14.266 1 92.12 164 THR B C 1
ATOM 3259 O O . THR B 1 164 ? 20.188 2.23 14.141 1 92.12 164 THR B O 1
ATOM 3262 N N . THR B 1 165 ? 17.969 2.527 14.258 1 95.12 165 THR B N 1
ATOM 3263 C CA . THR B 1 165 ? 17.688 1.231 13.648 1 95.12 165 THR B CA 1
ATOM 3264 C C . THR B 1 165 ? 17.75 1.327 12.125 1 95.12 165 THR B C 1
ATOM 3266 O O . THR B 1 165 ? 17.062 2.154 11.523 1 95.12 165 THR B O 1
ATOM 3269 N N . LYS B 1 166 ? 18.641 0.57 11.555 1 96.44 166 LYS B N 1
ATOM 3270 C CA . LYS B 1 166 ? 18.828 0.599 10.109 1 96.44 166 LYS B CA 1
ATOM 3271 C C . LYS B 1 166 ? 18.328 -0.69 9.461 1 96.44 166 LYS B C 1
ATOM 3273 O O . LYS B 1 166 ? 18.828 -1.775 9.758 1 96.44 166 LYS B O 1
ATOM 3278 N N . ILE B 1 167 ? 17.422 -0.552 8.5 1 98.19 167 ILE B N 1
ATOM 3279 C CA . ILE B 1 167 ? 16.734 -1.702 7.934 1 98.19 167 ILE B CA 1
ATOM 3280 C C . ILE B 1 167 ? 16.969 -1.756 6.426 1 98.19 167 ILE B C 1
ATOM 3282 O O . ILE B 1 167 ? 16.828 -0.745 5.734 1 98.19 167 ILE B O 1
ATOM 3286 N N . LEU B 1 168 ? 17.391 -2.857 5.941 1 98.62 168 LEU B N 1
ATOM 3287 C CA . LEU B 1 168 ? 17.422 -3.18 4.52 1 98.62 168 LEU B CA 1
ATOM 3288 C C . LEU B 1 168 ? 16.328 -4.188 4.164 1 98.62 168 LEU B C 1
ATOM 3290 O O . LEU B 1 168 ? 16.25 -5.262 4.762 1 98.62 168 LEU B O 1
ATOM 3294 N N . LEU B 1 169 ? 15.484 -3.828 3.225 1 98.38 169 LEU B N 1
ATOM 3295 C CA . LEU B 1 169 ? 14.5 -4.812 2.787 1 98.38 169 LEU B CA 1
ATOM 3296 C C . LEU B 1 169 ? 15.086 -5.746 1.738 1 98.38 169 LEU B C 1
ATOM 3298 O O . LEU B 1 169 ? 15.555 -5.293 0.692 1 98.38 169 LEU B O 1
ATOM 3302 N N . GLU B 1 170 ? 15.031 -6.938 2.107 1 96 170 GLU B N 1
ATOM 3303 C CA . GLU B 1 170 ? 15.539 -8.008 1.252 1 96 170 GLU B CA 1
ATOM 3304 C C . GLU B 1 170 ? 14.641 -9.242 1.326 1 96 170 GLU B C 1
ATOM 3306 O O . GLU B 1 170 ? 14.531 -9.875 2.379 1 96 170 GLU B O 1
ATOM 3311 N N . ARG B 1 171 ? 14.156 -9.641 0.234 1 92.06 171 ARG B N 1
ATOM 3312 C CA . ARG B 1 171 ? 13.18 -10.727 0.188 1 92.06 171 ARG B CA 1
ATOM 3313 C C . ARG B 1 171 ? 13.773 -12.016 0.737 1 92.06 171 ARG B C 1
ATOM 3315 O O . ARG B 1 171 ? 13.094 -12.773 1.433 1 92.06 171 ARG B O 1
ATOM 3322 N N . GLU B 1 172 ? 15.031 -12.242 0.462 1 92.75 172 GLU B N 1
ATOM 3323 C CA . GLU B 1 172 ? 15.664 -13.516 0.792 1 92.75 172 GLU B CA 1
ATOM 3324 C C . GLU B 1 172 ? 16.094 -13.555 2.254 1 92.75 172 GLU B C 1
ATOM 3326 O O . GLU B 1 172 ? 16.609 -14.57 2.732 1 92.75 172 GLU B O 1
ATOM 3331 N N . SER B 1 173 ? 15.906 -12.453 2.938 1 95.69 173 SER B N 1
ATOM 3332 C CA . SER B 1 173 ? 16.281 -12.43 4.348 1 95.69 173 SER B CA 1
ATOM 3333 C C . SER B 1 173 ? 15.453 -13.43 5.152 1 95.69 173 SER B C 1
ATOM 3335 O O . SER B 1 173 ? 14.289 -13.672 4.844 1 95.69 173 SER B O 1
ATOM 3337 N N . LYS B 1 174 ? 16.078 -13.953 6.188 1 95.19 174 LYS B N 1
ATOM 3338 C CA . LYS B 1 174 ? 15.367 -14.867 7.078 1 95.19 174 LYS B CA 1
ATOM 3339 C C . LYS B 1 174 ? 14.617 -14.117 8.164 1 95.19 174 LYS B C 1
ATOM 3341 O O . LYS B 1 174 ? 13.742 -14.68 8.828 1 95.19 174 LYS B O 1
ATOM 3346 N N . ASN B 1 175 ? 15.008 -12.867 8.375 1 97.31 175 ASN B N 1
ATOM 3347 C CA . ASN B 1 175 ? 14.352 -12.047 9.398 1 97.31 175 ASN B CA 1
ATOM 3348 C C . ASN B 1 175 ? 13.078 -11.398 8.859 1 97.31 175 ASN B C 1
ATOM 3350 O O . ASN B 1 175 ? 13.109 -10.742 7.82 1 97.31 175 ASN B O 1
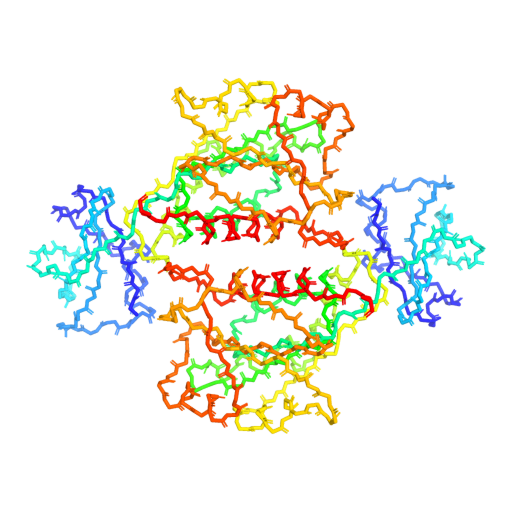ATOM 3354 N N . LYS B 1 176 ? 12.039 -11.57 9.586 1 97.44 176 LYS B N 1
ATOM 3355 C CA . LYS B 1 176 ? 10.789 -10.914 9.211 1 97.44 176 LYS B CA 1
ATOM 3356 C C . LYS B 1 176 ? 10.703 -9.516 9.82 1 97.44 176 LYS B C 1
ATOM 3358 O O . LYS B 1 176 ? 10.953 -9.336 11.016 1 97.44 176 LYS B O 1
ATOM 3363 N N . LEU B 1 177 ? 10.297 -8.578 9.031 1 98.38 177 LEU B N 1
ATOM 3364 C CA . LEU B 1 177 ? 10.18 -7.207 9.508 1 98.38 177 LEU B CA 1
ATOM 3365 C C . LEU B 1 177 ? 9.156 -7.105 10.633 1 98.38 177 LEU B C 1
ATOM 3367 O O . LEU B 1 177 ? 9.352 -6.348 11.586 1 98.38 177 LEU B O 1
ATOM 3371 N N . VAL B 1 178 ? 8.086 -7.891 10.555 1 97.25 178 VAL B N 1
ATOM 3372 C CA . VAL B 1 178 ? 6.992 -7.828 11.523 1 97.25 178 VAL B CA 1
ATOM 3373 C C . VAL B 1 178 ? 7.492 -8.273 12.898 1 97.25 178 VAL B C 1
ATOM 3375 O O . VAL B 1 178 ? 6.863 -7.977 13.914 1 97.25 178 VAL B O 1
ATOM 3378 N N . ASP B 1 179 ? 8.578 -8.953 12.953 1 96.62 179 ASP B N 1
ATOM 3379 C CA . ASP B 1 179 ? 9.102 -9.477 14.211 1 96.62 179 ASP B CA 1
ATOM 3380 C C . ASP B 1 179 ? 10.156 -8.547 14.797 1 96.62 179 ASP B C 1
ATOM 3382 O O . ASP B 1 179 ? 10.641 -8.773 15.914 1 96.62 179 ASP B O 1
ATOM 3386 N N . LEU B 1 180 ? 10.523 -7.508 14.047 1 96.94 180 LEU B N 1
ATOM 3387 C CA . LEU B 1 180 ? 11.562 -6.586 14.492 1 96.94 180 LEU B CA 1
ATOM 3388 C C . LEU B 1 180 ? 11.094 -5.766 15.688 1 96.94 180 LEU B C 1
ATOM 3390 O O . LEU B 1 180 ? 9.969 -5.254 15.688 1 96.94 180 LEU B O 1
ATOM 3394 N N . ASN B 1 181 ? 11.898 -5.715 16.703 1 95.12 181 ASN B N 1
ATOM 3395 C CA . ASN B 1 181 ? 11.664 -4.812 17.828 1 95.12 181 ASN B CA 1
ATOM 3396 C C . ASN B 1 181 ? 12.492 -3.537 17.703 1 95.12 181 ASN B C 1
ATOM 3398 O O . ASN B 1 181 ? 13.719 -3.582 17.75 1 95.12 181 ASN B O 1
ATOM 3402 N N . ILE B 1 182 ? 11.852 -2.459 17.547 1 95.19 182 ILE B N 1
ATOM 3403 C CA . ILE B 1 182 ? 12.531 -1.178 17.391 1 95.19 182 ILE B CA 1
ATOM 3404 C C . ILE B 1 182 ? 12.633 -0.473 18.734 1 95.19 182 ILE B C 1
ATOM 3406 O O . ILE B 1 182 ? 11.617 -0.114 19.344 1 95.19 182 ILE B O 1
ATOM 3410 N N . LYS B 1 183 ? 13.812 -0.235 19.141 1 91.19 183 LYS B N 1
ATOM 3411 C CA . LYS B 1 183 ? 14.047 0.375 20.438 1 91.19 183 LYS B CA 1
ATOM 3412 C C . LYS B 1 183 ? 14.625 1.78 20.297 1 91.19 183 LYS B C 1
ATOM 3414 O O . LYS B 1 183 ? 14.805 2.488 21.297 1 91.19 183 LYS B O 1
ATOM 3419 N N . THR B 1 184 ? 14.938 2.129 19.125 1 91.06 184 THR B N 1
ATOM 3420 C CA . THR B 1 184 ? 15.57 3.424 18.891 1 91.06 184 THR B CA 1
ATOM 3421 C C . THR B 1 184 ? 14.523 4.473 18.516 1 91.06 184 THR B C 1
ATOM 3423 O O . THR B 1 184 ? 13.398 4.133 18.141 1 91.06 184 THR B O 1
ATOM 3426 N N . LYS B 1 185 ? 14.914 5.668 18.688 1 89.62 185 LYS B N 1
ATOM 3427 C CA . LYS B 1 185 ? 14.031 6.781 18.359 1 89.62 185 LYS B CA 1
ATOM 3428 C C . LYS B 1 185 ? 13.984 7.016 16.859 1 89.62 185 LYS B C 1
ATOM 3430 O O . LYS B 1 185 ? 12.961 7.449 16.328 1 89.62 185 LYS B O 1
ATOM 3435 N N . ASN B 1 186 ? 15.125 6.781 16.219 1 92.94 186 ASN B N 1
ATOM 3436 C CA . ASN B 1 186 ? 15.25 6.996 14.781 1 92.94 186 ASN B CA 1
ATOM 3437 C C . ASN B 1 186 ? 15.367 5.676 14.023 1 92.94 186 ASN B C 1
ATOM 3439 O O . ASN B 1 186 ? 16.031 4.746 14.484 1 92.94 186 ASN B O 1
ATOM 3443 N N . THR B 1 187 ? 14.727 5.652 12.938 1 95.81 187 THR B N 1
ATOM 3444 C CA . THR B 1 187 ? 14.805 4.473 12.086 1 95.81 187 THR B CA 1
ATOM 3445 C C . THR B 1 187 ? 15.023 4.867 10.625 1 95.81 187 THR B C 1
ATOM 3447 O O . THR B 1 187 ? 14.539 5.914 10.18 1 95.81 187 THR B O 1
ATOM 3450 N N . VAL B 1 188 ? 15.828 4.117 9.922 1 96.81 188 VAL B N 1
ATOM 3451 C CA . VAL B 1 188 ? 16.031 4.273 8.484 1 96.81 188 VAL B CA 1
ATOM 3452 C C . VAL B 1 188 ? 15.75 2.955 7.77 1 96.81 188 VAL B C 1
ATOM 3454 O O . VAL B 1 188 ? 16.156 1.888 8.242 1 96.81 188 VAL B O 1
ATOM 3457 N N . VAL B 1 189 ? 15.031 3.027 6.734 1 98 189 VAL B N 1
ATOM 3458 C CA . VAL B 1 189 ? 14.797 1.842 5.918 1 98 189 VAL B CA 1
ATOM 3459 C C . VAL B 1 189 ? 15.188 2.125 4.469 1 98 189 VAL B C 1
ATOM 3461 O O . VAL B 1 189 ? 14.883 3.195 3.936 1 98 189 VAL B O 1
ATOM 3464 N N . ILE B 1 190 ? 15.906 1.204 3.871 1 98.5 190 ILE B N 1
ATOM 3465 C CA . ILE B 1 190 ? 16.312 1.341 2.477 1 98.5 190 ILE B CA 1
ATOM 3466 C C . ILE B 1 190 ? 15.672 0.24 1.639 1 98.5 190 ILE B C 1
ATOM 3468 O O . ILE B 1 190 ? 15.703 -0.935 2.014 1 98.5 190 ILE B O 1
ATOM 3472 N N . ILE B 1 191 ? 15.023 0.627 0.547 1 98.56 191 ILE B N 1
ATOM 3473 C CA . ILE B 1 191 ? 14.273 -0.247 -0.343 1 98.56 191 ILE B CA 1
ATOM 3474 C C . ILE B 1 191 ? 14.789 -0.105 -1.771 1 98.56 191 ILE B C 1
ATOM 3476 O O . ILE B 1 191 ? 15.016 1.01 -2.248 1 98.56 191 ILE B O 1
ATOM 3480 N N . GLY B 1 192 ? 14.93 -1.152 -2.477 1 97.94 192 GLY B N 1
ATOM 3481 C CA . GLY B 1 192 ? 15.469 -1.132 -3.828 1 97.94 192 GLY B CA 1
ATOM 3482 C C . GLY B 1 192 ? 14.453 -0.69 -4.867 1 97.94 192 GLY B C 1
ATOM 3483 O O . GLY B 1 192 ? 13.258 -0.657 -4.598 1 97.94 192 GLY B O 1
ATOM 3484 N N . PRO B 1 193 ? 15.031 -0.38 -6.055 1 97 193 PRO B N 1
ATOM 3485 C CA . PRO B 1 193 ? 14.133 -0.048 -7.164 1 97 193 PRO B CA 1
ATOM 3486 C C . PRO B 1 193 ? 13.383 -1.265 -7.699 1 97 193 PRO B C 1
ATOM 3488 O O . PRO B 1 193 ? 13.438 -2.342 -7.102 1 97 193 PRO B O 1
ATOM 3491 N N . GLU B 1 194 ? 12.602 -1.13 -8.742 1 93.38 194 GLU B N 1
ATOM 3492 C CA . GLU B 1 194 ? 11.75 -2.176 -9.305 1 93.38 194 GLU B CA 1
ATOM 3493 C C . GLU B 1 194 ? 12.562 -3.422 -9.648 1 93.38 194 GLU B C 1
ATOM 3495 O O . GLU B 1 194 ? 12.094 -4.547 -9.469 1 93.38 194 GLU B O 1
ATOM 3500 N N . ARG B 1 195 ? 13.789 -3.234 -10.094 1 92.12 195 ARG B N 1
ATOM 3501 C CA . ARG B 1 195 ? 14.633 -4.359 -10.477 1 92.12 195 ARG B CA 1
ATOM 3502 C C . ARG B 1 195 ? 15.5 -4.82 -9.312 1 92.12 195 ARG B C 1
ATOM 3504 O O . ARG B 1 195 ? 16.359 -5.699 -9.477 1 92.12 195 ARG B O 1
ATOM 3511 N N . GLY B 1 196 ? 15.32 -4.184 -8.203 1 94.88 196 GLY B N 1
ATOM 3512 C CA . GLY B 1 196 ? 16.016 -4.594 -6.992 1 94.88 196 GLY B CA 1
ATOM 3513 C C . GLY B 1 196 ? 17.453 -4.082 -6.934 1 94.88 196 GLY B C 1
ATOM 3514 O O . GLY B 1 196 ? 17.844 -3.232 -7.73 1 94.88 196 GLY B O 1
ATOM 3515 N N . PHE B 1 197 ? 18.172 -4.551 -5.859 1 97 197 PHE B N 1
ATOM 3516 C CA . PHE B 1 197 ? 19.578 -4.258 -5.668 1 97 197 PHE B CA 1
ATOM 3517 C C . PHE B 1 197 ? 20.453 -5.371 -6.25 1 97 197 PHE B C 1
ATOM 3519 O O . PHE B 1 197 ? 20.078 -6.547 -6.184 1 97 197 PHE B O 1
ATOM 3526 N N . ILE B 1 198 ? 21.5 -4.984 -6.785 1 95.94 198 ILE B N 1
ATOM 3527 C CA . ILE B 1 198 ? 22.484 -6.008 -7.129 1 95.94 198 ILE B CA 1
ATOM 3528 C C . ILE B 1 198 ? 23.281 -6.395 -5.887 1 95.94 198 ILE B C 1
ATOM 3530 O O . ILE B 1 198 ? 23.266 -5.68 -4.883 1 95.94 198 ILE B O 1
ATOM 3534 N N . THR B 1 199 ? 24 -7.477 -5.953 1 96.38 199 THR B N 1
ATOM 3535 C CA . THR B 1 199 ? 24.719 -8.031 -4.82 1 96.38 199 THR B CA 1
ATOM 3536 C C . THR B 1 199 ? 25.719 -7.016 -4.27 1 96.38 199 THR B C 1
ATOM 3538 O O . THR B 1 199 ? 25.844 -6.855 -3.051 1 96.38 199 THR B O 1
ATOM 3541 N N . LYS B 1 200 ? 26.391 -6.305 -5.137 1 96.81 200 LYS B N 1
ATOM 3542 C CA . LYS B 1 200 ? 27.359 -5.301 -4.723 1 96.81 200 LYS B CA 1
ATOM 3543 C C . LYS B 1 200 ? 26.719 -4.211 -3.881 1 96.81 200 LYS B C 1
ATOM 3545 O O . LYS B 1 200 ? 27.281 -3.771 -2.877 1 96.81 200 LYS B O 1
ATOM 3550 N N . GLU B 1 201 ? 25.578 -3.74 -4.242 1 97.62 201 GLU B N 1
ATOM 3551 C CA . GLU B 1 201 ? 24.844 -2.721 -3.496 1 97.62 201 GLU B CA 1
ATOM 3552 C C . GLU B 1 201 ? 24.422 -3.242 -2.127 1 97.62 201 GLU B C 1
ATOM 3554 O O . GLU B 1 201 ? 24.562 -2.549 -1.12 1 97.62 201 GLU B O 1
ATOM 3559 N N . ILE B 1 202 ? 23.922 -4.477 -2.117 1 97.56 202 ILE B N 1
ATOM 3560 C CA . ILE B 1 202 ? 23.469 -5.094 -0.871 1 97.56 202 ILE B CA 1
ATOM 3561 C C . ILE B 1 202 ? 24.641 -5.172 0.111 1 97.56 202 ILE B C 1
ATOM 3563 O O . ILE B 1 202 ? 24.5 -4.809 1.281 1 97.56 202 ILE B O 1
ATOM 3567 N N . ASN B 1 203 ? 25.734 -5.617 -0.382 1 97.19 203 ASN B N 1
ATOM 3568 C CA . ASN B 1 203 ? 26.922 -5.73 0.455 1 97.19 203 ASN B CA 1
ATOM 3569 C C . ASN B 1 203 ? 27.359 -4.371 0.995 1 97.19 203 ASN B C 1
ATOM 3571 O O . ASN B 1 203 ? 27.703 -4.246 2.172 1 97.19 203 ASN B O 1
ATOM 3575 N N . LEU B 1 204 ? 27.359 -3.365 0.138 1 96.75 204 LEU B N 1
ATOM 3576 C CA . LEU B 1 204 ? 27.719 -2.014 0.556 1 96.75 204 LEU B CA 1
ATOM 3577 C C . LEU B 1 204 ? 26.781 -1.51 1.644 1 96.75 204 LEU B C 1
ATOM 3579 O O . LEU B 1 204 ? 27.219 -0.92 2.631 1 96.75 204 LEU B O 1
ATOM 3583 N N . ILE B 1 205 ? 25.484 -1.718 1.511 1 97.12 205 ILE B N 1
ATOM 3584 C CA . ILE B 1 205 ? 24.484 -1.295 2.477 1 97.12 205 ILE B CA 1
ATOM 3585 C C . ILE B 1 205 ? 24.734 -1.971 3.82 1 97.12 205 ILE B C 1
ATOM 3587 O O . ILE B 1 205 ? 24.688 -1.321 4.867 1 97.12 205 ILE B O 1
ATOM 3591 N N . LYS B 1 206 ? 25.016 -3.238 3.748 1 96.44 206 LYS B N 1
ATOM 3592 C CA . LYS B 1 206 ? 25.266 -4.004 4.969 1 96.44 206 LYS B CA 1
ATOM 3593 C C . LYS B 1 206 ? 26.516 -3.506 5.68 1 96.44 206 LYS B C 1
ATOM 3595 O O . LYS B 1 206 ? 26.594 -3.543 6.91 1 96.44 206 LYS B O 1
ATOM 3600 N N . GLU B 1 207 ? 27.484 -3.023 4.949 1 95.12 207 GLU B N 1
ATOM 3601 C CA . GLU B 1 207 ? 28.703 -2.451 5.531 1 95.12 207 GLU B CA 1
ATOM 3602 C C . GLU B 1 207 ? 28.391 -1.218 6.371 1 95.12 207 GLU B C 1
ATOM 3604 O O . GLU B 1 207 ? 29.172 -0.834 7.238 1 95.12 207 GLU B O 1
ATOM 3609 N N . TYR B 1 208 ? 27.281 -0.58 6.145 1 94.12 208 TYR B N 1
ATOM 3610 C CA . TYR B 1 208 ? 26.859 0.589 6.906 1 94.12 208 TYR B CA 1
ATOM 3611 C C . TYR B 1 208 ? 25.891 0.195 8.016 1 94.12 208 TYR B C 1
ATOM 3613 O O . TYR B 1 208 ? 25.031 0.991 8.422 1 94.12 208 TYR B O 1
ATOM 3621 N N . ASN B 1 209 ? 25.859 -1.092 8.398 1 93.62 209 ASN B N 1
ATOM 3622 C CA . ASN B 1 209 ? 25.203 -1.635 9.57 1 93.62 209 ASN B CA 1
ATOM 3623 C C . ASN B 1 209 ? 23.688 -1.743 9.367 1 93.62 209 ASN B C 1
ATOM 3625 O O . ASN B 1 209 ? 22.922 -1.594 10.312 1 93.62 209 ASN B O 1
ATOM 3629 N N . PHE B 1 210 ? 23.266 -1.814 8.156 1 96.44 210 PHE B N 1
ATOM 3630 C CA . PHE B 1 210 ? 21.875 -2.158 7.879 1 96.44 210 PHE B CA 1
ATOM 3631 C C . PHE B 1 210 ? 21.625 -3.65 8.078 1 96.44 210 PHE B C 1
ATOM 3633 O O . PHE B 1 210 ? 22.438 -4.477 7.645 1 96.44 210 PHE B O 1
ATOM 3640 N N . ASN B 1 211 ? 20.578 -3.938 8.742 1 97.56 211 ASN B N 1
ATOM 3641 C CA . ASN B 1 211 ? 20.156 -5.328 8.875 1 97.56 211 ASN B CA 1
ATOM 3642 C C . ASN B 1 211 ? 19.016 -5.664 7.922 1 97.56 211 ASN B C 1
ATOM 3644 O O . ASN B 1 211 ? 18.094 -4.871 7.75 1 97.56 211 ASN B O 1
ATOM 3648 N N . ALA B 1 212 ? 19.094 -6.828 7.348 1 98.25 212 ALA B N 1
ATOM 3649 C CA . ALA B 1 212 ? 18.141 -7.227 6.316 1 98.25 212 ALA B CA 1
ATOM 3650 C C . ALA B 1 212 ? 16.891 -7.855 6.934 1 98.25 212 ALA B C 1
ATOM 3652 O O . ALA B 1 212 ? 16.984 -8.641 7.883 1 98.25 212 ALA B O 1
ATOM 3653 N N . TYR B 1 213 ? 15.773 -7.516 6.422 1 98.5 213 TYR B N 1
ATOM 3654 C CA . TYR B 1 213 ? 14.484 -8.07 6.812 1 98.5 213 TYR B CA 1
ATOM 3655 C C . TYR B 1 213 ? 13.617 -8.336 5.594 1 98.5 213 TYR B C 1
ATOM 3657 O O . TYR B 1 213 ? 13.781 -7.695 4.551 1 98.5 213 TYR B O 1
ATOM 3665 N N . ASN B 1 214 ? 12.711 -9.266 5.695 1 97.75 214 ASN B N 1
ATOM 3666 C CA . ASN B 1 214 ? 11.742 -9.523 4.637 1 97.75 214 ASN B CA 1
ATOM 3667 C C . ASN B 1 214 ? 10.32 -9.195 5.09 1 97.75 214 ASN B C 1
ATOM 3669 O O . ASN B 1 214 ? 10.039 -9.156 6.289 1 97.75 214 ASN B O 1
ATOM 3673 N N . ILE B 1 215 ? 9.422 -8.883 4.102 1 97.19 215 ILE B N 1
ATOM 3674 C CA . ILE B 1 215 ? 8 -8.625 4.34 1 97.19 215 ILE B CA 1
ATOM 3675 C C . ILE B 1 215 ? 7.176 -9.82 3.867 1 97.19 215 ILE B C 1
ATOM 3677 O O . ILE B 1 215 ? 6.133 -10.125 4.445 1 97.19 215 ILE B O 1
ATOM 3681 N N . SER B 1 216 ? 7.633 -10.445 2.846 1 95.88 216 SER B N 1
ATOM 3682 C CA . SER B 1 216 ? 6.895 -11.492 2.15 1 95.88 216 SER B CA 1
ATOM 3683 C C . SER B 1 216 ? 7.836 -12.453 1.428 1 95.88 216 SER B C 1
ATOM 3685 O O . SER B 1 216 ? 8.906 -12.047 0.963 1 95.88 216 SER B O 1
ATOM 3687 N N . SER B 1 217 ? 7.449 -13.688 1.339 1 94.25 217 SER B N 1
ATOM 3688 C CA . SER B 1 217 ? 8.211 -14.633 0.532 1 94.25 217 SER B CA 1
ATOM 3689 C C . SER B 1 217 ? 7.93 -14.445 -0.955 1 94.25 217 SER B C 1
ATOM 3691 O O . SER B 1 217 ? 8.672 -14.953 -1.802 1 94.25 217 SER B O 1
ATOM 3693 N N . ASN B 1 218 ? 6.789 -13.828 -1.211 1 95.19 218 ASN B N 1
ATOM 3694 C CA . ASN B 1 218 ? 6.457 -13.492 -2.592 1 95.19 218 ASN B CA 1
ATOM 3695 C C . ASN B 1 218 ? 7.121 -12.188 -3.025 1 95.19 218 ASN B C 1
ATOM 3697 O O . ASN B 1 218 ? 7.449 -11.344 -2.188 1 95.19 218 ASN B O 1
ATOM 3701 N N . ILE B 1 219 ? 7.312 -12.039 -4.273 1 95.56 219 ILE B N 1
ATOM 3702 C CA . ILE B 1 219 ? 7.887 -10.812 -4.809 1 95.56 219 ILE B CA 1
ATOM 3703 C C . ILE B 1 219 ? 6.855 -9.688 -4.754 1 95.56 219 ILE B C 1
ATOM 3705 O O . ILE B 1 219 ? 5.746 -9.836 -5.273 1 95.56 219 ILE B O 1
ATOM 3709 N N . LEU B 1 220 ? 7.242 -8.633 -4.137 1 96.69 220 LEU B N 1
ATOM 3710 C CA . LEU B 1 220 ? 6.375 -7.461 -4.07 1 96.69 220 LEU B CA 1
ATOM 3711 C C . LEU B 1 220 ? 6.934 -6.32 -4.918 1 96.69 220 LEU B C 1
ATOM 3713 O O . LEU B 1 220 ? 8.156 -6.18 -5.047 1 96.69 220 LEU B O 1
ATOM 3717 N N . ARG B 1 221 ? 6.039 -5.586 -5.453 1 96.56 221 ARG B N 1
ATOM 3718 C CA . ARG B 1 221 ? 6.492 -4.348 -6.074 1 96.56 221 ARG B CA 1
ATOM 3719 C C . ARG B 1 221 ? 7.164 -3.434 -5.055 1 96.56 221 ARG B C 1
ATOM 3721 O O . ARG B 1 221 ? 6.812 -3.451 -3.873 1 96.56 221 ARG B O 1
ATOM 3728 N N . THR B 1 222 ? 8.07 -2.607 -5.578 1 97.75 222 THR B N 1
ATOM 3729 C CA . THR B 1 222 ? 8.719 -1.637 -4.711 1 97.75 222 THR B CA 1
ATOM 3730 C C . THR B 1 222 ? 7.691 -0.753 -4.012 1 97.75 222 THR B C 1
ATOM 3732 O O . THR B 1 222 ? 7.836 -0.437 -2.83 1 97.75 222 THR B O 1
ATOM 3735 N N . GLU B 1 223 ? 6.633 -0.372 -4.723 1 97.81 223 GLU B N 1
ATOM 3736 C CA . GLU B 1 223 ? 5.547 0.424 -4.156 1 97.81 223 GLU B CA 1
ATOM 3737 C C . GLU B 1 223 ? 4.934 -0.267 -2.941 1 97.81 223 GLU B C 1
ATOM 3739 O O . GLU B 1 223 ? 4.82 0.333 -1.869 1 97.81 223 GLU B O 1
ATOM 3744 N N . THR B 1 224 ? 4.574 -1.55 -3.113 1 97.81 224 THR B N 1
ATOM 3745 C CA . THR B 1 224 ? 3.953 -2.326 -2.045 1 97.81 224 THR B CA 1
ATOM 3746 C C . THR B 1 224 ? 4.902 -2.471 -0.859 1 97.81 224 THR B C 1
ATOM 3748 O O . THR B 1 224 ? 4.512 -2.236 0.287 1 97.81 224 THR B O 1
ATOM 3751 N N . ALA B 1 225 ? 6.133 -2.852 -1.184 1 98.31 225 ALA B N 1
ATOM 3752 C CA . ALA B 1 225 ? 7.133 -3.055 -0.139 1 98.31 225 ALA B CA 1
ATOM 3753 C C . ALA B 1 225 ? 7.348 -1.779 0.671 1 98.31 225 ALA B C 1
ATOM 3755 O O . ALA B 1 225 ? 7.453 -1.827 1.899 1 98.31 225 ALA B O 1
ATOM 3756 N N . THR B 1 226 ? 7.402 -0.644 -0.002 1 98.69 226 THR B N 1
ATOM 3757 C CA . THR B 1 226 ? 7.648 0.637 0.651 1 98.69 226 THR B CA 1
ATOM 3758 C C . THR B 1 226 ? 6.496 0.998 1.584 1 98.69 226 THR B C 1
ATOM 3760 O O . THR B 1 226 ? 6.719 1.359 2.742 1 98.69 226 THR B O 1
ATOM 3763 N N . ILE B 1 227 ? 5.297 0.893 1.095 1 98.44 227 ILE B N 1
ATOM 3764 C CA . ILE B 1 227 ? 4.098 1.233 1.856 1 98.44 227 ILE B CA 1
ATOM 3765 C C . ILE B 1 227 ? 3.996 0.332 3.086 1 98.44 227 ILE B C 1
ATOM 3767 O O . ILE B 1 227 ? 3.828 0.817 4.207 1 98.44 227 ILE B O 1
ATOM 3771 N N . VAL B 1 228 ? 4.207 -0.969 2.873 1 98.5 228 VAL B N 1
ATOM 3772 C CA . VAL B 1 228 ? 4.055 -1.954 3.939 1 98.5 228 VAL B CA 1
ATOM 3773 C C . VAL B 1 228 ? 5.152 -1.761 4.98 1 98.5 228 VAL B C 1
ATOM 3775 O O . VAL B 1 228 ? 4.875 -1.71 6.184 1 98.5 228 VAL B O 1
ATOM 3778 N N . ALA B 1 229 ? 6.355 -1.628 4.531 1 98.75 229 ALA B N 1
ATOM 3779 C CA . ALA B 1 229 ? 7.477 -1.469 5.453 1 98.75 229 ALA B CA 1
ATOM 3780 C C . ALA B 1 229 ? 7.312 -0.209 6.301 1 98.75 229 ALA B C 1
ATOM 3782 O O . ALA B 1 229 ? 7.504 -0.243 7.52 1 98.75 229 ALA B O 1
ATOM 3783 N N . SER B 1 230 ? 6.938 0.872 5.668 1 98.62 230 SER B N 1
ATOM 3784 C CA . SER B 1 230 ? 6.793 2.137 6.383 1 98.62 230 SER B CA 1
ATOM 3785 C C . SER B 1 230 ? 5.691 2.055 7.434 1 98.62 230 SER B C 1
ATOM 3787 O O . SER B 1 230 ? 5.855 2.549 8.555 1 98.62 230 SER B O 1
ATOM 3789 N N . ALA B 1 231 ? 4.594 1.422 7.074 1 98.25 231 ALA B N 1
ATOM 3790 C CA . ALA B 1 231 ? 3.484 1.289 8.016 1 98.25 231 ALA B CA 1
ATOM 3791 C C . ALA B 1 231 ? 3.871 0.41 9.195 1 98.25 231 ALA B C 1
ATOM 3793 O O . ALA B 1 231 ? 3.557 0.732 10.344 1 98.25 231 ALA B O 1
ATOM 3794 N N . ILE B 1 232 ? 4.547 -0.72 8.945 1 98.31 232 ILE B N 1
ATOM 3795 C CA . ILE B 1 232 ? 4.988 -1.618 10.008 1 98.31 232 ILE B CA 1
ATOM 3796 C C . ILE B 1 232 ? 5.934 -0.877 10.945 1 98.31 232 ILE B C 1
ATOM 3798 O O . ILE B 1 232 ? 5.746 -0.899 12.164 1 98.31 232 ILE B O 1
ATOM 3802 N N . ILE B 1 233 ? 6.879 -0.186 10.375 1 98.38 233 ILE B N 1
ATOM 3803 C CA . ILE B 1 233 ? 7.922 0.469 11.156 1 98.38 233 ILE B CA 1
ATOM 3804 C C . ILE B 1 233 ? 7.312 1.583 12.008 1 98.38 233 ILE B C 1
ATOM 3806 O O . ILE B 1 233 ? 7.566 1.664 13.211 1 98.38 233 ILE B O 1
ATOM 3810 N N . THR B 1 234 ? 6.5 2.414 11.383 1 97.38 234 THR B N 1
ATOM 3811 C CA . THR B 1 234 ? 5.902 3.521 12.117 1 97.38 234 THR B CA 1
ATOM 3812 C C . THR B 1 234 ? 5 3.004 13.234 1 97.38 234 THR B C 1
ATOM 3814 O O . THR B 1 234 ? 4.895 3.627 14.297 1 97.38 234 THR B O 1
ATOM 3817 N N . SER B 1 235 ? 4.34 1.916 13 1 96.31 235 SER B N 1
ATOM 3818 C CA . SER B 1 235 ? 3.473 1.326 14.016 1 96.31 235 SER B CA 1
ATOM 3819 C C . SER B 1 235 ? 4.281 0.811 15.203 1 96.31 235 SER B C 1
ATOM 3821 O O . SER B 1 235 ? 3.805 0.833 16.344 1 96.31 235 SER B O 1
ATOM 3823 N N . LYS B 1 236 ? 5.461 0.39 14.938 1 96.12 236 LYS B N 1
ATOM 3824 C CA . LYS B 1 236 ? 6.289 -0.224 15.969 1 96.12 236 LYS B CA 1
ATOM 3825 C C . LYS B 1 236 ? 7.121 0.825 16.703 1 96.12 236 LYS B C 1
ATOM 3827 O O . LYS B 1 236 ? 7.621 0.57 17.797 1 96.12 236 LYS B O 1
ATOM 3832 N N . MET B 1 237 ? 7.285 1.949 16.031 1 93.06 237 MET B N 1
ATOM 3833 C CA . MET B 1 237 ? 8.062 3.02 16.641 1 93.06 237 MET B CA 1
ATOM 3834 C C . MET B 1 237 ? 7.301 3.639 17.812 1 93.06 237 MET B C 1
ATOM 3836 O O . MET B 1 237 ? 6.078 3.764 17.766 1 93.06 237 MET B O 1
ATOM 3840 N N . ASN B 1 238 ? 7.875 3.674 19 1 71.19 238 ASN B N 1
ATOM 3841 C CA . ASN B 1 238 ? 7.285 4.266 20.203 1 71.19 238 ASN B CA 1
ATOM 3842 C C . ASN B 1 238 ? 6.98 5.746 20 1 71.19 238 ASN B C 1
ATOM 3844 O O . ASN B 1 238 ? 7.746 6.461 19.344 1 71.19 238 ASN B O 1
ATOM 3848 N N . SER B 1 239 ? 5.645 6.156 19.875 1 58.59 239 SER B N 1
ATOM 3849 C CA . SER B 1 239 ? 5.281 7.566 19.828 1 58.59 239 SER B CA 1
ATOM 3850 C C . SER B 1 239 ? 5.863 8.328 21.016 1 58.59 239 SER B C 1
ATOM 3852 O O . SER B 1 239 ? 5.719 9.547 21.109 1 58.59 239 SER B O 1
ATOM 3854 N N . LYS B 1 240 ? 6.457 7.695 22.125 1 47.94 240 LYS B N 1
ATOM 3855 C CA . LYS B 1 240 ? 6.812 8.438 23.328 1 47.94 240 LYS B CA 1
ATOM 3856 C C . LYS B 1 240 ? 8.109 9.227 23.125 1 47.94 240 LYS B C 1
ATOM 3858 O O . LYS B 1 240 ? 9.07 8.711 22.562 1 47.94 240 LYS B O 1
#